Protein AF-0000000068387960 (afdb_homodimer)

Nearest PDB structures (foldseek):
  5lmx-assembly1_A  TM=4.997E-01  e=9.734E-01  Saccharomyces cerevisiae S288C
  7p3b-assembly1_A  TM=1.827E-01  e=5.514E-01  Homo sapiens
  7p3b-assembly1_A  TM=1.827E-01  e=5.532E-01  Homo sapiens

Sequence (760 aa):
MTLILDPAMRVIDKNHQIFILHPGDGKRFYNDFRATSMVFLDIPGAILPTSFDIDDEKTRQQLRMSRSVGGWYKGGRPATRVPSRKAEDYKVSAEGRDAPRYMREVKNLYEDAKPGDLVIIPGPGYTSEVLFAEILEPFVSDVFAEVARYNFEKIPARRVKFLKGSHAKYEFGRRAIKLMQNRQAIIRVSDDADRHEFYEHAYGDYVRGESSGSYMEVTKAVVDQKDLTDVLFLTNYFGAMYVALKAGELENFIALSEKSLHKGLNAYYNRELFGDISIEVHSPGFFGRALRDPAMAGFVAAMTVMATLAIDPVMATQLVVENSANSHQSVCDMTLQEDIRSTMQIVTNSHLWWDELCEMQKEASEQVGLKTKSKVIDKPMTLILDPAMRVIDKNHQIFILHPGDGKRFYNDFRATSMVFLDIPGAILPTSFDIDDEKTRQQLRMSRSVGGWYKGGRPATRVPSRKAEDYKVSAEGRDAPRYMREVKNLYEDAKPGDLVIIPGPGYTSEVLFAEILEPFVSDVFAEVARYNFEKIPARRVKFLKGSHAKYEFGRRAIKLMQNRQAIIRVSDDADRHEFYEHAYGDYVRGESSGSYMEVTKAVVDQKDLTDVLFLTNYFGAMYVALKAGELENFIALSEKSLHKGLNAYYNRELFGDISIEVHSPGFFGRALRDPAMAGFVAAMTVMATLAIDPVMATQLVVENSANSHQSVCDMTLQEDIRSTMQIVTNSHLWWDELCEMQKEASEQVGLKTKSKVIDKP

Foldseek 3Di:
DFKEKAQLAAEDEQPAWEKEAECDDLSVCVVVCVVVQKDADQQFLAFDALDDDLQDQLNVLSRQQSVLLSVCLVVVNDPVRHGDSDSVVRGDDDDDNDHDPLSVVVCVFQPVAAFQHKYWYAHRDQQDWIWIKTFHHHFHRPDFGADVSSPGGTTRITRIGIADDTDGNNQADPVLSCVNPDPDRMDIDDDPVNVQRVCCRRRAWYFHDQKIKHKKKFAAQDADPVLVVLQVLLLLLLLLCLQCLVVVNNLVLLVLVVVPSVRSSVVRRDVVFWADKDWDQPRIGMIMTMGRGRQRNSSSSRLLQCLLVVPQLVSLLRHAYDHPNDPDDDPSRVVSSNSRNSSSVSCNVVVVSSNVSSVSSNVSCVRRVMDRPMDMDDDD/DFKEKAQLAAEDEQPAWEKEAECDDLSVCVVVCVVVQKDADQQFLAFDALDDDLQDQLNVLSRQQSVLLSVCLVVVNDPVRHGDSDSVVRGDDDDDNDHDPLSVVVCVFQPVAAFQHKYWYAHRDQQDWIWIKTFHHHFHRPDFGADVSSPGGTTRITRIGIADDTDTNNQADPVLNCVNPDPDRMDIDDDPVNVQRVCCRRRAWYFHDQKIKHKKKFAAQDADPVLVVLQVLLLLLLLLCLQCLVVVNNLVLLVLVVVPSVRSSVVRRDVVFWADKDWDQPRIGMIMTMGRGRQRNSSSSRLLQCLLVVPQLVSLLRHAYDHPNDPDDDPSRVVSSNSRNSSSVSCNVVVVSSNVSSVSSNVSCVRRVMDRPMDMDDDD

Solvent-accessible surface area (backbone atoms only — not comparable to full-atom values): 39147 Å² total; per-residue (Å²): 118,45,39,32,36,24,53,31,41,30,76,44,60,75,82,59,49,41,32,39,38,42,27,52,79,86,26,67,40,44,63,53,28,65,74,65,38,31,49,60,65,98,37,36,66,30,78,56,62,55,72,78,51,71,76,35,65,70,52,44,12,24,51,49,31,8,51,45,42,45,48,31,53,74,65,67,54,53,83,89,60,68,65,69,90,51,39,77,76,45,67,68,91,81,70,67,90,64,64,55,70,76,52,50,43,49,42,45,65,52,62,68,48,43,54,67,21,38,38,37,33,44,40,57,68,57,79,23,50,32,45,38,28,26,33,64,55,67,52,48,54,86,38,60,42,66,43,76,88,54,76,47,38,48,16,52,31,40,53,36,47,72,50,77,71,75,44,41,43,58,80,48,48,70,68,58,42,51,61,64,64,46,86,60,55,54,43,76,64,76,53,64,72,58,50,50,55,53,44,33,72,59,52,28,26,31,26,43,66,65,21,12,24,34,38,38,34,29,62,25,66,61,28,46,54,65,38,50,34,47,45,52,44,48,50,50,36,40,47,12,48,50,47,22,47,76,68,72,36,43,68,58,38,49,59,37,28,72,74,32,60,62,54,22,26,65,74,34,56,55,69,83,38,52,40,49,31,36,38,42,31,62,38,38,36,37,39,33,36,42,28,56,33,43,54,51,31,57,47,30,45,45,52,52,46,39,27,43,67,55,58,56,35,70,60,40,46,64,39,42,60,52,50,76,54,41,94,61,90,46,71,63,45,54,51,44,33,51,52,48,21,54,50,21,54,59,41,52,80,40,50,69,61,50,51,53,50,14,52,53,41,29,51,26,32,62,59,24,34,56,43,62,72,36,44,77,44,81,41,122,118,45,39,33,38,24,55,32,41,33,75,42,60,73,84,60,49,41,32,40,38,43,28,54,79,84,27,67,40,43,64,54,28,67,74,66,38,33,49,63,66,99,36,36,66,31,77,56,61,57,74,77,51,71,77,37,65,70,51,45,12,23,51,48,32,8,50,45,43,45,49,31,53,75,66,66,52,51,83,90,61,68,63,69,88,52,38,78,77,44,68,69,93,81,69,68,88,64,63,55,70,75,52,49,43,50,40,45,65,50,63,67,46,42,55,67,22,38,37,37,33,45,40,59,68,58,78,24,50,32,45,38,29,26,31,64,54,66,53,46,54,85,38,61,42,66,41,76,86,54,75,49,37,47,16,52,32,40,53,37,46,72,50,76,72,77,44,40,44,60,79,49,47,69,70,58,43,52,62,63,64,46,85,58,56,52,43,77,66,78,55,65,72,58,49,50,55,53,44,32,73,58,53,28,26,30,29,42,66,64,21,11,24,32,38,39,35,29,61,25,67,61,28,46,54,65,38,50,32,48,45,54,45,49,49,50,37,41,47,13,46,49,47,20,47,78,70,73,36,42,69,59,36,52,57,37,28,74,75,32,60,64,55,21,27,64,74,34,57,55,69,84,40,51,40,50,30,37,36,41,30,64,40,36,36,36,39,33,33,41,26,57,33,43,55,51,30,57,46,30,46,47,52,52,48,38,28,44,67,56,58,56,36,71,60,41,46,64,39,42,61,51,49,77,54,42,96,62,91,47,71,63,45,53,50,44,33,50,53,48,19,54,51,20,57,58,41,52,79,39,51,70,60,50,52,52,50,14,50,54,41,28,52,27,32,62,59,25,34,56,44,62,74,37,44,77,44,81,42,123

pLDDT: mean 92.36, std 5.83, range [65.06, 98.62]

Organism: Agrobacterium fabrum (strain C58 / ATCC 33970) (NCBI:txid176299)

Radius of gyration: 30.86 Å; Cα contacts (8 Å, |Δi|>4): 1529; chains: 2; bounding box: 74×86×67 Å

Structure (mmCIF, N/CA/C/O backbone):
data_AF-0000000068387960-model_v1
#
loop_
_entity.id
_entity.type
_entity.pdbx_description
1 polymer 'Uncharacterized protein'
#
loop_
_atom_site.group_PDB
_atom_site.id
_atom_site.type_symbol
_atom_site.label_atom_id
_atom_site.label_alt_id
_atom_site.label_comp_id
_atom_site.label_asym_id
_atom_site.label_entity_id
_atom_site.label_seq_id
_atom_site.pdbx_PDB_ins_code
_atom_site.Cartn_x
_atom_site.Cartn_y
_atom_site.Cartn_z
_atom_site.occupancy
_atom_site.B_iso_or_equiv
_atom_site.auth_seq_id
_atom_site.auth_comp_id
_atom_site.auth_asym_id
_atom_site.auth_atom_id
_atom_site.pdbx_PDB_model_num
ATOM 1 N N . MET A 1 1 ? 27.625 -6.453 -34.062 1 70.69 1 MET A N 1
ATOM 2 C CA . MET A 1 1 ? 26.594 -5.891 -33.188 1 70.69 1 MET A CA 1
ATOM 3 C C . MET A 1 1 ? 26.766 -6.395 -31.766 1 70.69 1 MET A C 1
ATOM 5 O O . MET A 1 1 ? 26.953 -7.59 -31.547 1 70.69 1 MET A O 1
ATOM 9 N N . THR A 1 2 ? 27.109 -5.445 -30.891 1 87.12 2 THR A N 1
ATOM 10 C CA . THR A 1 2 ? 27.359 -5.828 -29.5 1 87.12 2 THR A CA 1
ATOM 11 C C . THR A 1 2 ? 26.141 -5.516 -28.625 1 87.12 2 THR A C 1
ATOM 13 O O . THR A 1 2 ? 25.594 -4.418 -28.703 1 87.12 2 THR A O 1
ATOM 16 N N . LEU A 1 3 ? 25.703 -6.539 -27.953 1 93.88 3 LEU A N 1
ATOM 17 C CA . LEU A 1 3 ? 24.594 -6.367 -27.016 1 93.88 3 LEU A CA 1
ATOM 18 C C . LEU A 1 3 ? 25.062 -5.734 -25.719 1 93.88 3 LEU A C 1
ATOM 20 O O . LEU A 1 3 ? 26.016 -6.219 -25.094 1 93.88 3 LEU A O 1
ATOM 24 N N . ILE A 1 4 ? 24.453 -4.559 -25.391 1 95.94 4 ILE A N 1
ATOM 25 C CA . ILE A 1 4 ? 24.797 -3.865 -24.156 1 95.94 4 ILE A CA 1
ATOM 26 C C . ILE A 1 4 ? 23.641 -3.949 -23.172 1 95.94 4 ILE A C 1
ATOM 28 O O . ILE A 1 4 ? 22.5 -3.646 -23.516 1 95.94 4 ILE A O 1
ATOM 32 N N . LEU A 1 5 ? 23.922 -4.469 -22 1 95.81 5 LEU A N 1
ATOM 33 C CA . LEU A 1 5 ? 22.969 -4.418 -20.906 1 95.81 5 LEU A CA 1
ATOM 34 C C . LEU A 1 5 ? 23.281 -3.252 -19.969 1 95.81 5 LEU A C 1
ATOM 36 O O . LEU A 1 5 ? 24.406 -3.143 -19.453 1 95.81 5 LEU A O 1
ATOM 40 N N . ASP A 1 6 ? 22.359 -2.354 -19.797 1 96.06 6 ASP A N 1
ATOM 41 C CA . ASP A 1 6 ? 22.422 -1.33 -18.75 1 96.06 6 ASP A CA 1
ATOM 42 C C . ASP A 1 6 ? 21.5 -1.692 -17.578 1 96.06 6 ASP A C 1
ATOM 44 O O . ASP A 1 6 ? 20.281 -1.506 -17.656 1 96.06 6 ASP A O 1
ATOM 48 N N . PRO A 1 7 ? 22.062 -2.211 -16.531 1 94.12 7 PRO A N 1
ATOM 49 C CA . PRO A 1 7 ? 21.203 -2.564 -15.391 1 94.12 7 PRO A CA 1
ATOM 50 C C . PRO A 1 7 ? 20.656 -1.34 -14.672 1 94.12 7 PRO A C 1
ATOM 52 O O . PRO A 1 7 ? 19.719 -1.461 -13.875 1 94.12 7 PRO A O 1
ATOM 55 N N . ALA A 1 8 ? 21.281 -0.172 -14.891 1 93.62 8 ALA A N 1
ATOM 56 C CA . ALA A 1 8 ? 20.891 1.052 -14.188 1 93.62 8 ALA A CA 1
ATOM 57 C C . ALA A 1 8 ? 20.781 0.814 -12.688 1 93.62 8 ALA A C 1
ATOM 59 O O . ALA A 1 8 ? 19.812 1.232 -12.055 1 93.62 8 ALA A O 1
ATOM 60 N N . MET A 1 9 ? 21.641 0.043 -12.156 1 93.5 9 MET A N 1
ATOM 61 C CA . MET A 1 9 ? 21.672 -0.341 -10.742 1 93.5 9 MET A CA 1
ATOM 62 C C . MET A 1 9 ? 22.688 0.511 -9.977 1 93.5 9 MET A C 1
ATOM 64 O O . MET A 1 9 ? 23.875 0.494 -10.281 1 93.5 9 MET A O 1
ATOM 68 N N . ARG A 1 10 ? 22.203 1.214 -8.977 1 93.88 10 ARG A N 1
ATOM 69 C CA . ARG A 1 10 ? 23.078 2.088 -8.203 1 93.88 10 ARG A CA 1
ATOM 70 C C . ARG A 1 10 ? 23.953 1.28 -7.254 1 93.88 10 ARG A C 1
ATOM 72 O O . ARG A 1 10 ? 23.453 0.438 -6.504 1 93.88 10 ARG A O 1
ATOM 79 N N . VAL A 1 11 ? 25.203 1.466 -7.32 1 93.88 11 VAL A N 1
ATOM 80 C CA . VAL A 1 11 ? 26.125 0.881 -6.355 1 93.88 11 VAL A CA 1
ATOM 81 C C . VAL A 1 11 ? 26.359 1.86 -5.207 1 93.88 11 VAL A C 1
ATOM 83 O O . VAL A 1 11 ? 26.953 2.926 -5.402 1 93.88 11 VAL A O 1
ATOM 86 N N . ILE A 1 12 ? 25.922 1.501 -4.031 1 94 12 ILE A N 1
ATOM 87 C CA . ILE A 1 12 ? 25.938 2.367 -2.859 1 94 12 ILE A CA 1
ATOM 88 C C . ILE A 1 12 ? 27.062 1.949 -1.923 1 94 12 ILE A C 1
ATOM 90 O O . ILE A 1 12 ? 27.234 0.762 -1.637 1 94 12 ILE A O 1
ATOM 94 N N . ASP A 1 13 ? 27.766 2.961 -1.467 1 91.94 13 ASP A N 1
ATOM 95 C CA . ASP A 1 13 ? 28.844 2.695 -0.519 1 91.94 13 ASP A CA 1
ATOM 96 C C . ASP A 1 13 ? 28.297 2.127 0.789 1 91.94 13 ASP A C 1
ATOM 98 O O . ASP A 1 13 ? 27.234 2.531 1.249 1 91.94 13 ASP A O 1
ATOM 102 N N . LYS A 1 14 ? 29.078 1.271 1.416 1 89.69 14 LYS A N 1
ATOM 103 C CA . LYS A 1 14 ? 28.672 0.637 2.666 1 89.69 14 LYS A CA 1
ATOM 104 C C . LYS A 1 14 ? 28.422 1.677 3.754 1 89.69 14 LYS A C 1
ATOM 106 O O . LYS A 1 14 ? 27.547 1.488 4.613 1 89.69 14 LYS A O 1
ATOM 111 N N . ASN A 1 15 ? 29.125 2.77 3.771 1 92.62 15 ASN A N 1
ATOM 112 C CA . ASN A 1 15 ? 29.016 3.795 4.805 1 92.62 15 ASN A CA 1
ATOM 113 C C . ASN A 1 15 ? 28.047 4.898 4.395 1 92.62 15 ASN A C 1
ATOM 115 O O . ASN A 1 15 ? 27.969 5.938 5.051 1 92.62 15 ASN A O 1
ATOM 119 N N . HIS A 1 16 ? 27.359 4.668 3.287 1 96.12 16 HIS A N 1
ATOM 120 C CA . HIS A 1 16 ? 26.344 5.613 2.814 1 96.12 16 HIS A CA 1
ATOM 121 C C . HIS A 1 16 ? 25.281 5.859 3.877 1 96.12 16 HIS A C 1
ATOM 123 O O . HIS A 1 16 ? 24.859 4.93 4.562 1 96.12 16 HIS A O 1
ATOM 129 N N . GLN A 1 17 ? 24.875 7.098 4.09 1 97.19 17 GLN A N 1
ATOM 130 C CA . GLN A 1 17 ? 23.875 7.445 5.102 1 97.19 17 GLN A CA 1
ATOM 131 C C . GLN A 1 17 ? 22.609 8.016 4.461 1 97.19 17 GLN A C 1
ATOM 133 O O . GLN A 1 17 ? 22.656 8.523 3.338 1 97.19 17 GLN A O 1
ATOM 138 N N . ILE A 1 18 ? 21.516 7.812 5.125 1 98.12 18 ILE A N 1
ATOM 139 C CA . ILE A 1 18 ? 20.234 8.383 4.75 1 98.12 18 ILE A CA 1
ATOM 140 C C . ILE A 1 18 ? 19.734 9.305 5.863 1 98.12 18 ILE A C 1
ATOM 142 O O . ILE A 1 18 ? 19.734 8.93 7.035 1 98.12 18 ILE A O 1
ATOM 146 N N . PHE A 1 19 ? 19.359 10.508 5.52 1 98.19 19 PHE A N 1
ATOM 147 C CA . PHE A 1 19 ? 18.781 11.453 6.457 1 98.19 19 PHE A CA 1
ATOM 148 C C . PHE A 1 19 ? 17.359 11.844 6.023 1 98.19 19 PHE A C 1
ATOM 150 O O . PHE A 1 19 ? 17.141 12.164 4.855 1 98.19 19 PHE A O 1
ATOM 157 N N . ILE A 1 20 ? 16.469 11.789 6.898 1 97.88 20 ILE A N 1
ATOM 158 C CA . ILE A 1 20 ? 15.18 12.414 6.684 1 97.88 20 ILE A CA 1
ATOM 159 C C . ILE A 1 20 ? 15.203 13.844 7.211 1 97.88 20 ILE A C 1
ATOM 161 O O . ILE A 1 20 ? 15.367 14.07 8.414 1 97.88 20 ILE A O 1
ATOM 165 N N . LEU A 1 21 ? 15.078 14.75 6.34 1 97.94 21 LEU A N 1
ATOM 166 C CA . LEU A 1 21 ? 15.125 16.172 6.688 1 97.94 21 LEU A CA 1
ATOM 167 C C . LEU A 1 21 ? 13.75 16.812 6.551 1 97.94 21 LEU A C 1
ATOM 169 O O . LEU A 1 21 ? 13.234 16.938 5.438 1 97.94 21 LEU A O 1
ATOM 173 N N . HIS A 1 22 ? 13.188 17.203 7.633 1 96.62 22 HIS A N 1
ATOM 174 C CA . HIS A 1 22 ? 11.906 17.906 7.605 1 96.62 22 HIS A CA 1
ATOM 175 C C . HIS A 1 22 ? 12.094 19.375 7.262 1 96.62 22 HIS A C 1
ATOM 177 O O . HIS A 1 22 ? 12.875 20.078 7.91 1 96.62 22 HIS A O 1
ATOM 183 N N . PRO A 1 23 ? 11.352 19.812 6.262 1 95.81 23 PRO A N 1
ATOM 184 C CA . PRO A 1 23 ? 11.578 21.188 5.789 1 95.81 23 PRO A CA 1
ATOM 185 C C . PRO A 1 23 ? 10.875 22.234 6.652 1 95.81 23 PRO A C 1
ATOM 187 O O . PRO A 1 23 ? 10.094 23.031 6.141 1 95.81 23 PRO A O 1
ATOM 190 N N . GLY A 1 24 ? 11.156 22.266 7.91 1 93.12 24 GLY A N 1
ATOM 191 C CA . GLY A 1 24 ? 10.617 23.266 8.828 1 93.12 24 GLY A CA 1
ATOM 192 C C . GLY A 1 24 ? 9.242 22.891 9.367 1 93.12 24 GLY A C 1
ATOM 193 O O . GLY A 1 24 ? 8.648 21.906 8.93 1 93.12 24 GLY A O 1
ATOM 194 N N . ASP A 1 25 ? 8.82 23.75 10.258 1 87.75 25 ASP A N 1
ATOM 195 C CA . ASP A 1 25 ? 7.473 23.578 10.797 1 87.75 25 ASP A CA 1
ATOM 196 C C . ASP A 1 25 ? 6.422 23.703 9.695 1 87.75 25 ASP A C 1
ATOM 198 O O . ASP A 1 25 ? 6.469 24.625 8.883 1 87.75 25 ASP A O 1
ATOM 202 N N . GLY A 1 26 ? 5.543 22.656 9.695 1 86.81 26 GLY A N 1
ATOM 203 C CA . GLY A 1 26 ? 4.523 22.656 8.656 1 86.81 26 GLY A CA 1
ATOM 204 C C . GLY A 1 26 ? 5.086 22.453 7.262 1 86.81 26 GLY A C 1
ATOM 205 O O . GLY A 1 26 ? 4.422 22.75 6.266 1 86.81 26 GLY A O 1
ATOM 206 N N . LYS A 1 27 ? 6.285 22.188 7.184 1 93.81 27 LYS A N 1
ATOM 207 C CA . LYS A 1 27 ? 6.984 21.922 5.934 1 93.81 27 LYS A CA 1
ATOM 208 C C . LYS A 1 27 ? 7.113 23.188 5.09 1 93.81 27 LYS A C 1
ATOM 210 O O . LYS A 1 27 ? 7.031 23.125 3.859 1 93.81 27 LYS A O 1
ATOM 215 N N . ARG A 1 28 ? 7.348 24.25 5.691 1 93.31 28 ARG A N 1
ATOM 216 C CA . ARG A 1 28 ? 7.297 25.562 5.055 1 93.31 28 ARG A CA 1
ATOM 217 C C . ARG A 1 28 ? 8.461 25.75 4.09 1 93.31 28 ARG A C 1
ATOM 219 O O . ARG A 1 28 ? 8.375 26.547 3.146 1 93.31 28 ARG A O 1
ATOM 226 N N . PHE A 1 29 ? 9.555 25.109 4.258 1 96.75 29 PHE A N 1
ATOM 227 C CA . PHE A 1 29 ? 10.734 25.312 3.424 1 96.75 29 PHE A CA 1
ATOM 228 C C . PHE A 1 29 ? 10.766 24.312 2.271 1 96.75 29 PHE A C 1
ATOM 230 O O . PHE A 1 29 ? 11.719 24.297 1.486 1 96.75 29 PHE A O 1
ATOM 237 N N . TYR A 1 30 ? 9.758 23.484 2.113 1 96.31 30 TYR A N 1
ATOM 238 C CA . TYR A 1 30 ? 9.711 22.438 1.1 1 96.31 30 TYR A CA 1
ATOM 239 C C . TYR A 1 30 ? 9.961 23.016 -0.29 1 96.31 30 TYR A C 1
ATOM 241 O O . TYR A 1 30 ? 10.828 22.531 -1.021 1 96.31 30 TYR A O 1
ATOM 249 N N . ASN A 1 31 ? 9.273 24.047 -0.603 1 95.44 31 ASN A N 1
ATOM 250 C CA . ASN A 1 31 ? 9.414 24.656 -1.921 1 95.44 31 ASN A CA 1
ATOM 251 C C . ASN A 1 31 ? 10.734 25.406 -2.053 1 95.44 31 ASN A C 1
ATOM 253 O O . ASN A 1 31 ? 11.312 25.469 -3.141 1 95.44 31 ASN A O 1
ATOM 257 N N . ASP A 1 32 ? 11.211 25.969 -1.024 1 96.19 32 ASP A N 1
ATOM 258 C CA . ASP A 1 32 ? 12.516 26.625 -1.042 1 96.19 32 ASP A CA 1
ATOM 259 C C . ASP A 1 32 ? 13.633 25.641 -1.374 1 96.19 32 ASP A C 1
ATOM 261 O O . ASP A 1 32 ? 14.523 25.953 -2.172 1 96.19 32 ASP A O 1
ATOM 265 N N . PHE A 1 33 ? 13.547 24.469 -0.722 1 97.69 33 PHE A N 1
ATOM 266 C CA . PHE A 1 33 ? 14.539 23.438 -1.004 1 97.69 33 PHE A CA 1
ATOM 267 C C . PHE A 1 33 ? 14.578 23.125 -2.492 1 97.69 33 PHE A C 1
ATOM 269 O O . PHE A 1 33 ? 15.648 23.125 -3.107 1 97.69 33 PHE A O 1
ATOM 276 N N . ARG A 1 34 ? 13.461 22.906 -3.004 1 93.81 34 ARG A N 1
ATOM 277 C CA . ARG A 1 34 ? 13.328 22.531 -4.406 1 93.81 34 ARG A CA 1
ATOM 278 C C . ARG A 1 34 ? 13.836 23.625 -5.328 1 93.81 34 ARG A C 1
ATOM 280 O O . ARG A 1 34 ? 14.57 23.375 -6.277 1 93.81 34 ARG A O 1
ATOM 287 N N . ALA A 1 35 ? 13.469 24.812 -5.027 1 95.12 35 ALA A N 1
ATOM 288 C CA . ALA A 1 35 ? 13.766 25.953 -5.891 1 95.12 35 ALA A CA 1
ATOM 289 C C . ALA A 1 35 ? 15.25 26.281 -5.875 1 95.12 35 ALA A C 1
ATOM 291 O O . ALA A 1 35 ? 15.812 26.719 -6.887 1 95.12 35 ALA A O 1
ATOM 292 N N . THR A 1 36 ? 15.898 26.062 -4.801 1 95.69 36 THR A N 1
ATOM 293 C CA . THR A 1 36 ? 17.266 26.531 -4.648 1 95.69 36 THR A CA 1
ATOM 294 C C . THR A 1 36 ? 18.25 25.375 -4.809 1 95.69 36 THR A C 1
ATOM 296 O O . THR A 1 36 ? 19.469 25.594 -4.91 1 95.69 36 THR A O 1
ATOM 299 N N . SER A 1 37 ? 17.766 24.156 -4.789 1 97.12 37 SER A N 1
ATOM 300 C CA . SER A 1 37 ? 18.594 22.953 -4.766 1 97.12 37 SER A CA 1
ATOM 301 C C . SER A 1 37 ? 19.562 22.984 -3.586 1 97.12 37 SER A C 1
ATOM 303 O O . SER A 1 37 ? 20.75 22.719 -3.746 1 97.12 37 SER A O 1
ATOM 305 N N . MET A 1 38 ? 18.969 23.438 -2.477 1 98.06 38 MET A N 1
ATOM 306 C CA . MET A 1 38 ? 19.688 23.469 -1.206 1 98.06 38 MET A CA 1
ATOM 307 C C . MET A 1 38 ? 18.812 22.969 -0.069 1 98.06 38 MET A C 1
ATOM 309 O O . MET A 1 38 ? 17.594 23.094 -0.125 1 98.06 38 MET A O 1
ATOM 313 N N . VAL A 1 39 ? 19.484 22.344 0.874 1 98.31 39 VAL A N 1
ATOM 314 C CA . VAL A 1 39 ? 18.781 21.969 2.096 1 98.31 39 VAL A CA 1
ATOM 315 C C . VAL A 1 39 ? 19.438 22.625 3.299 1 98.31 39 VAL A C 1
ATOM 317 O O . VAL A 1 39 ? 20.656 22.875 3.291 1 98.31 39 VAL A O 1
ATOM 320 N N . PHE A 1 40 ? 18.656 22.938 4.258 1 98 40 PHE A N 1
ATOM 321 C CA . PHE A 1 40 ? 19.172 23.625 5.434 1 98 40 PHE A CA 1
ATOM 322 C C . PHE A 1 40 ? 18.266 23.375 6.641 1 98 40 PHE A C 1
ATOM 324 O O . PHE A 1 40 ? 17.141 22.906 6.5 1 98 40 PHE A O 1
ATOM 331 N N . LEU A 1 41 ? 18.828 23.547 7.816 1 97.19 41 LEU A N 1
ATOM 332 C CA . LEU A 1 41 ? 18.062 23.594 9.062 1 97.19 41 LEU A CA 1
ATOM 333 C C . LEU A 1 41 ? 17.609 25.016 9.375 1 97.19 41 LEU A C 1
ATOM 335 O O . LEU A 1 41 ? 18.203 25.984 8.883 1 97.19 41 LEU A O 1
ATOM 339 N N . ASP A 1 42 ? 16.562 25.094 10.133 1 95.75 42 ASP A N 1
ATOM 340 C CA . ASP A 1 42 ? 15.977 26.391 10.469 1 95.75 42 ASP A CA 1
ATOM 341 C C . ASP A 1 42 ? 16.828 27.125 11.5 1 95.75 42 ASP A C 1
ATOM 343 O O . ASP A 1 42 ? 16.375 27.344 12.633 1 95.75 42 ASP A O 1
ATOM 347 N N . ILE A 1 43 ? 17.984 27.625 11.031 1 95.69 43 ILE A N 1
ATOM 348 C CA . ILE A 1 43 ? 18.922 28.344 11.906 1 95.69 43 ILE A CA 1
ATOM 349 C C . ILE A 1 43 ? 19.344 29.656 11.25 1 95.69 43 ILE A C 1
ATOM 351 O O . ILE A 1 43 ? 20.516 29.859 10.961 1 95.69 43 ILE A O 1
ATOM 355 N N . PRO A 1 44 ? 18.438 30.578 11.125 1 96 44 PRO A N 1
ATOM 356 C CA . PRO A 1 44 ? 18.75 31.844 10.453 1 96 44 PRO A CA 1
ATOM 357 C C . PRO A 1 44 ? 19.797 32.656 11.188 1 96 44 PRO A C 1
ATOM 359 O O . PRO A 1 44 ? 19.781 32.75 12.422 1 96 44 PRO A O 1
ATOM 362 N N . GLY A 1 45 ? 20.672 33.25 10.43 1 94.38 45 GLY A N 1
ATOM 363 C CA . GLY A 1 45 ? 21.672 34.156 10.969 1 94.38 45 GLY A CA 1
ATOM 364 C C . GLY A 1 45 ? 22.906 33.438 11.508 1 94.38 45 GLY A C 1
ATOM 365 O O . GLY A 1 45 ? 23.906 34.094 11.828 1 94.38 45 GLY A O 1
ATOM 366 N N . ALA A 1 46 ? 22.828 32.125 11.641 1 95.06 46 ALA A N 1
ATOM 367 C CA . ALA A 1 46 ? 23.969 31.375 12.164 1 95.06 46 ALA A CA 1
ATOM 368 C C . ALA A 1 46 ? 25.109 31.344 11.156 1 95.06 46 ALA A C 1
ATOM 370 O O . ALA A 1 46 ? 24.891 31.188 9.953 1 95.06 46 ALA A O 1
ATOM 371 N N . ILE A 1 47 ? 26.297 31.516 11.664 1 93.69 47 ILE A N 1
ATOM 372 C CA . ILE A 1 47 ? 27.516 31.359 10.867 1 93.69 47 ILE A CA 1
ATOM 373 C C . ILE A 1 47 ? 28.344 30.188 11.414 1 93.69 47 ILE A C 1
ATOM 375 O O . ILE A 1 47 ? 28.828 30.234 12.539 1 93.69 47 ILE A O 1
ATOM 379 N N . LEU A 1 48 ? 28.438 29.188 10.562 1 94.5 48 LEU A N 1
ATOM 380 C CA . LEU A 1 48 ? 29.188 28 10.953 1 94.5 48 LEU A CA 1
ATOM 381 C C . LEU A 1 48 ? 30.469 27.859 10.133 1 94.5 48 LEU A C 1
ATOM 383 O O . LEU A 1 48 ? 30.438 28.016 8.914 1 94.5 48 LEU A O 1
ATOM 387 N N . PRO A 1 49 ? 31.547 27.641 10.867 1 93.31 49 PRO A N 1
ATOM 388 C CA . PRO A 1 49 ? 32.75 27.328 10.094 1 93.31 49 PRO A CA 1
ATOM 389 C C . PRO A 1 49 ? 32.656 25.984 9.391 1 93.31 49 PRO A C 1
ATOM 391 O O . PRO A 1 49 ? 31.797 25.172 9.703 1 93.31 49 PRO A O 1
ATOM 394 N N . THR A 1 50 ? 33.531 25.812 8.391 1 92.56 50 THR A N 1
ATOM 395 C CA . THR A 1 50 ? 33.531 24.578 7.613 1 92.56 50 THR A CA 1
ATOM 396 C C . THR A 1 50 ? 33.75 23.375 8.523 1 92.56 50 THR A C 1
ATOM 398 O O . THR A 1 50 ? 33.188 22.312 8.281 1 92.56 50 THR A O 1
ATOM 401 N N . SER A 1 51 ? 34.594 23.578 9.438 1 91.31 51 SER A N 1
ATOM 402 C CA . SER A 1 51 ? 34.781 22.578 10.477 1 91.31 51 SER A CA 1
ATOM 403 C C . SER A 1 51 ? 34.406 23.125 11.852 1 91.31 51 SER A C 1
ATOM 405 O O . SER A 1 51 ? 34.844 24.219 12.211 1 91.31 51 SER A O 1
ATOM 407 N N . PHE A 1 52 ? 33.5 22.438 12.461 1 90.38 52 PHE A N 1
ATOM 408 C CA . PHE A 1 52 ? 33.094 22.922 13.789 1 90.38 52 PHE A CA 1
ATOM 409 C C . PHE A 1 52 ? 32.812 21.75 14.719 1 90.38 52 PHE A C 1
ATOM 411 O O . PHE A 1 52 ? 32.688 20.609 14.273 1 90.38 52 PHE A O 1
ATOM 418 N N . ASP A 1 53 ? 32.875 22.094 16.016 1 90.31 53 ASP A N 1
ATOM 419 C CA . ASP A 1 53 ? 32.5 21.172 17.078 1 90.31 53 ASP A CA 1
ATOM 420 C C . ASP A 1 53 ? 31.25 21.641 17.797 1 90.31 53 ASP A C 1
ATOM 422 O O . ASP A 1 53 ? 31.188 22.766 18.297 1 90.31 53 ASP A O 1
ATOM 426 N N . ILE A 1 54 ? 30.312 20.766 17.859 1 90.75 54 ILE A N 1
ATOM 427 C CA . ILE A 1 54 ? 29 21.125 18.422 1 90.75 54 ILE A CA 1
ATOM 428 C C . ILE A 1 54 ? 29.141 21.391 19.922 1 90.75 54 ILE A C 1
ATOM 430 O O . ILE A 1 54 ? 28.297 22.078 20.5 1 90.75 54 ILE A O 1
ATOM 434 N N . ASP A 1 55 ? 30.188 20.875 20.484 1 88.5 55 ASP A N 1
ATOM 435 C CA . ASP A 1 55 ? 30.375 21.047 21.922 1 88.5 55 ASP A CA 1
ATOM 436 C C . ASP A 1 55 ? 31.188 22.297 22.234 1 88.5 55 ASP A C 1
ATOM 438 O O . ASP A 1 55 ? 31.344 22.672 23.406 1 88.5 55 ASP A O 1
ATOM 442 N N . ASP A 1 56 ? 31.625 23 21.203 1 89.69 56 ASP A N 1
ATOM 443 C CA . ASP A 1 56 ? 32.344 24.25 21.391 1 89.69 56 ASP A CA 1
ATOM 444 C C . ASP A 1 56 ? 31.406 25.391 21.734 1 89.69 56 ASP A C 1
ATOM 446 O O . ASP A 1 56 ? 30.359 25.547 21.094 1 89.69 56 ASP A O 1
ATOM 450 N N . GLU A 1 57 ? 31.859 26.125 22.672 1 89.56 57 GLU A N 1
ATOM 451 C CA . GLU A 1 57 ? 31.016 27.203 23.172 1 89.56 57 GLU A CA 1
ATOM 452 C C . GLU A 1 57 ? 30.734 28.219 22.062 1 89.56 57 GLU A C 1
ATOM 454 O O . GLU A 1 57 ? 29.625 28.766 21.984 1 89.56 57 GLU A O 1
ATOM 459 N N . LYS A 1 58 ? 31.656 28.531 21.234 1 90.44 58 LYS A N 1
ATOM 460 C CA . LYS A 1 58 ? 31.453 29.484 20.156 1 90.44 58 LYS A CA 1
ATOM 461 C C . LYS A 1 58 ? 30.344 29.016 19.219 1 90.44 58 LYS A C 1
ATOM 463 O O . LYS A 1 58 ? 29.5 29.812 18.781 1 90.44 58 LYS A O 1
ATOM 468 N N . THR A 1 59 ? 30.391 27.766 18.906 1 93.06 59 THR A N 1
ATOM 469 C CA . THR A 1 59 ? 29.344 27.188 18.062 1 93.06 59 THR A CA 1
ATOM 470 C C . THR A 1 59 ? 27.984 27.25 18.734 1 93.06 59 THR A C 1
ATOM 472 O O . THR A 1 59 ? 27 27.641 18.125 1 93.06 59 THR A O 1
ATOM 475 N N . ARG A 1 60 ? 27.953 26.984 19.969 1 93.56 60 ARG A N 1
ATOM 476 C CA . ARG A 1 60 ? 26.703 26.969 20.719 1 93.56 60 ARG A CA 1
ATOM 477 C C . ARG A 1 60 ? 26.125 28.375 20.859 1 93.56 60 ARG A C 1
ATOM 479 O O . ARG A 1 60 ? 24.906 28.562 20.812 1 93.56 60 ARG A O 1
ATOM 486 N N . GLN A 1 61 ? 27.031 29.312 21 1 93.69 61 GLN A N 1
ATOM 487 C CA . GLN A 1 61 ? 26.578 30.703 21.047 1 93.69 61 GLN A CA 1
ATOM 488 C C . GLN A 1 61 ? 25.922 31.109 19.734 1 93.69 61 GLN A C 1
ATOM 490 O O . GLN A 1 61 ? 24.891 31.781 19.734 1 93.69 61 GLN A O 1
ATOM 495 N N . GLN A 1 62 ? 26.516 30.703 18.641 1 94.19 62 GLN A N 1
ATOM 496 C CA . GLN A 1 62 ? 25.953 30.984 17.328 1 94.19 62 GLN A CA 1
ATOM 497 C C . GLN A 1 62 ? 24.547 30.406 17.203 1 94.19 62 GLN A C 1
ATOM 499 O O . GLN A 1 62 ? 23.656 31.047 16.656 1 94.19 62 GLN A O 1
ATOM 504 N N . LEU A 1 63 ? 24.328 29.266 17.688 1 95.19 63 LEU A N 1
ATOM 505 C CA . LEU A 1 63 ? 23.062 28.562 17.547 1 95.19 63 LEU A CA 1
ATOM 506 C C . LEU A 1 63 ? 22 29.172 18.469 1 95.19 63 LEU A C 1
ATOM 508 O O . LEU A 1 63 ? 20.828 29.219 18.109 1 95.19 63 LEU A O 1
ATOM 512 N N . ARG A 1 64 ? 22.422 29.594 19.688 1 94.69 64 ARG A N 1
ATOM 513 C CA . ARG A 1 64 ? 21.5 30.297 20.562 1 94.69 64 ARG A CA 1
ATOM 514 C C . ARG A 1 64 ? 21.062 31.625 19.938 1 94.69 64 ARG A C 1
ATOM 516 O O . ARG A 1 64 ? 19.891 32 20.047 1 94.69 64 ARG A O 1
ATOM 523 N N . MET A 1 65 ? 22.047 32.281 19.391 1 95.38 65 MET A N 1
ATOM 524 C CA . MET A 1 65 ? 21.719 33.5 18.688 1 95.38 65 MET A CA 1
ATOM 525 C C . MET A 1 65 ? 20.703 33.25 17.578 1 95.38 65 MET A C 1
ATOM 527 O O . MET A 1 65 ? 19.703 33.969 17.469 1 95.38 65 MET A O 1
ATOM 531 N N . SER A 1 66 ? 20.938 32.25 16.75 1 95.56 66 SER A N 1
ATOM 532 C CA . SER A 1 66 ? 20.031 31.891 15.656 1 95.56 66 SER A CA 1
ATOM 533 C C . SER A 1 66 ? 18.625 31.625 16.156 1 95.56 66 SER A C 1
ATOM 535 O O . SER A 1 66 ? 17.641 32.031 15.523 1 95.56 66 SER A O 1
ATOM 537 N N . ARG A 1 67 ? 18.531 30.906 17.234 1 94.19 67 ARG A N 1
ATOM 538 C CA . ARG A 1 67 ? 17.219 30.609 17.812 1 94.19 67 ARG A CA 1
ATOM 539 C C . ARG A 1 67 ? 16.484 31.906 18.172 1 94.19 67 ARG A C 1
ATOM 541 O O . ARG A 1 67 ? 15.273 32 17.953 1 94.19 67 ARG A O 1
ATOM 548 N N . SER A 1 68 ? 17.234 32.812 18.734 1 94.56 68 SER A N 1
ATOM 549 C CA . SER A 1 68 ? 16.656 34.094 19.078 1 94.56 68 SER A CA 1
ATOM 550 C C . SER A 1 68 ? 16.188 34.844 17.828 1 94.56 68 SER A C 1
ATOM 552 O O . SER A 1 68 ? 15.109 35.438 17.812 1 94.56 68 SER A O 1
ATOM 554 N N . VAL A 1 69 ? 17.016 34.844 16.844 1 95.12 69 VAL A N 1
ATOM 555 C CA . VAL A 1 69 ? 16.688 35.5 15.594 1 95.12 69 VAL A CA 1
ATOM 556 C C . VAL A 1 69 ? 15.445 34.875 14.969 1 95.12 69 VAL A C 1
ATOM 558 O O . VAL A 1 69 ? 14.508 35.562 14.586 1 95.12 69 VAL A O 1
ATOM 561 N N . GLY A 1 70 ? 15.422 33.562 14.867 1 94.19 70 GLY A N 1
ATOM 562 C CA . GLY A 1 70 ? 14.258 32.875 14.344 1 94.19 70 GLY A CA 1
ATOM 563 C C . GLY A 1 70 ? 12.984 33.188 15.109 1 94.19 70 GLY A C 1
ATOM 564 O O . GLY A 1 70 ? 11.93 33.406 14.508 1 94.19 70 GLY A O 1
ATOM 565 N N . GLY A 1 71 ? 13.109 33.156 16.438 1 93.44 71 GLY A N 1
ATOM 566 C CA . GLY A 1 71 ? 11.969 33.5 17.281 1 93.44 71 GLY A CA 1
ATOM 567 C C . GLY A 1 71 ? 11.43 34.875 17.047 1 93.44 71 GLY A C 1
ATOM 568 O O . GLY A 1 71 ? 10.219 35.094 17.062 1 93.44 71 GLY A O 1
ATOM 569 N N . TRP A 1 72 ? 12.375 35.781 16.844 1 95 72 TRP A N 1
ATOM 570 C CA . TRP A 1 72 ? 12 37.156 16.578 1 95 72 TRP A CA 1
ATOM 571 C C . TRP A 1 72 ? 11.188 37.281 15.281 1 95 72 TRP A C 1
ATOM 573 O O . TRP A 1 72 ? 10.148 37.938 15.25 1 95 72 TRP A O 1
ATOM 583 N N . TYR A 1 73 ? 11.594 36.625 14.219 1 93.12 73 TYR A N 1
ATOM 584 C CA . TYR A 1 73 ? 10.867 36.625 12.953 1 93.12 73 TYR A CA 1
ATOM 585 C C . TYR A 1 73 ? 9.5 35.969 13.102 1 93.12 73 TYR A C 1
ATOM 587 O O . TYR A 1 73 ? 8.5 36.5 12.609 1 93.12 73 TYR A O 1
ATOM 595 N N . LYS A 1 74 ? 9.43 34.844 13.859 1 88.94 74 LYS A N 1
ATOM 596 C CA . LYS A 1 74 ? 8.188 34.094 14.047 1 88.94 74 LYS A CA 1
ATOM 597 C C . LYS A 1 74 ? 7.191 34.906 14.891 1 88.94 74 LYS A C 1
ATOM 599 O O . LYS A 1 74 ? 5.977 34.75 14.727 1 88.94 74 LYS A O 1
ATOM 604 N N . GLY A 1 75 ? 7.797 35.719 15.727 1 90.44 75 GLY A N 1
ATOM 605 C CA . GLY A 1 75 ? 6.969 36.469 16.641 1 90.44 75 GLY A CA 1
ATOM 606 C C . GLY A 1 75 ? 6.477 37.781 16.047 1 90.44 75 GLY A C 1
ATOM 607 O O . GLY A 1 75 ? 5.914 38.625 16.766 1 90.44 75 GLY A O 1
ATOM 608 N N . GLY A 1 76 ? 6.703 37.969 14.812 1 90.44 76 GLY A N 1
ATOM 609 C CA . GLY A 1 76 ? 6.203 39.156 14.141 1 90.44 76 GLY A CA 1
ATOM 610 C C . GLY A 1 76 ? 7.199 40.312 14.125 1 90.44 76 GLY A C 1
ATOM 611 O O . GLY A 1 76 ? 6.828 41.438 13.906 1 90.44 76 GLY A O 1
ATOM 612 N N . ARG A 1 77 ? 8.336 40.188 14.516 1 92.56 77 ARG A N 1
ATOM 613 C CA . ARG A 1 77 ? 9.438 41.125 14.453 1 92.56 77 ARG A CA 1
ATOM 614 C C . ARG A 1 77 ? 9.156 42.344 15.312 1 92.56 77 ARG A C 1
ATOM 616 O O . ARG A 1 77 ? 9.25 43.5 14.844 1 92.56 77 ARG A O 1
ATOM 623 N N . PRO A 1 78 ? 8.891 42.062 16.547 1 93.19 78 PRO A N 1
ATOM 624 C CA . PRO A 1 78 ? 8.648 43.25 17.406 1 93.19 78 PRO A CA 1
ATOM 625 C C . PRO A 1 78 ? 9.859 44.156 17.484 1 93.19 78 PRO A C 1
ATOM 627 O O . PRO A 1 78 ? 10.977 43.719 17.719 1 93.19 78 PRO A O 1
ATOM 630 N N . ALA A 1 79 ? 9.695 45.5 17.422 1 92.19 79 ALA A N 1
ATOM 631 C CA . ALA A 1 79 ? 10.766 46.5 17.438 1 92.19 79 ALA A CA 1
ATOM 632 C C . ALA A 1 79 ? 11.438 46.562 18.797 1 92.19 79 ALA A C 1
ATOM 634 O O . ALA A 1 79 ? 12.602 46.938 18.906 1 92.19 79 ALA A O 1
ATOM 635 N N . THR A 1 80 ? 10.75 46.188 19.844 1 91.31 80 THR A N 1
ATOM 636 C CA . THR A 1 80 ? 11.219 46.312 21.219 1 91.31 80 THR A CA 1
ATOM 637 C C . THR A 1 80 ? 12.117 45.156 21.594 1 91.31 80 THR A C 1
ATOM 639 O O . THR A 1 80 ? 12.82 45.188 22.609 1 91.31 80 THR A O 1
ATOM 642 N N . ARG A 1 81 ? 12.109 44.156 20.828 1 91.44 81 ARG A N 1
ATOM 643 C CA . ARG A 1 81 ? 12.859 42.969 21.203 1 91.44 81 ARG A CA 1
ATOM 644 C C . ARG A 1 81 ? 13.727 42.469 20.047 1 91.44 81 ARG A C 1
ATOM 646 O O . ARG A 1 81 ? 13.68 41.281 19.688 1 91.44 81 ARG A O 1
ATOM 653 N N . VAL A 1 82 ? 14.555 43.375 19.469 1 93.94 82 VAL A N 1
ATOM 654 C CA . VAL A 1 82 ? 15.453 43.031 18.375 1 93.94 82 VAL A CA 1
ATOM 655 C C . VAL A 1 82 ? 16.625 42.219 18.922 1 93.94 82 VAL A C 1
ATOM 657 O O . VAL A 1 82 ? 17.312 42.656 19.844 1 93.94 82 VAL A O 1
ATOM 660 N N . PRO A 1 83 ? 16.766 41.031 18.438 1 95.19 83 PRO A N 1
ATOM 661 C CA . PRO A 1 83 ? 17.875 40.219 18.953 1 95.19 83 PRO A CA 1
ATOM 662 C C . PRO A 1 83 ? 19.25 40.781 18.578 1 95.19 83 PRO A C 1
ATOM 664 O O . PRO A 1 83 ? 19.422 41.312 17.484 1 95.19 83 PRO A O 1
ATOM 667 N N . SER A 1 84 ? 20.188 40.531 19.5 1 95.12 84 SER A N 1
ATOM 668 C CA . SER A 1 84 ? 21.578 40.844 19.188 1 95.12 84 SER A CA 1
ATOM 669 C C . SER A 1 84 ? 22.125 39.969 18.078 1 95.12 84 SER A C 1
ATOM 671 O O . SER A 1 84 ? 21.797 38.781 18.016 1 95.12 84 SER A O 1
ATOM 673 N N . ARG A 1 85 ? 22.953 40.594 17.25 1 93.38 85 ARG A N 1
ATOM 674 C CA . ARG A 1 85 ? 23.578 39.781 16.188 1 93.38 85 ARG A CA 1
ATOM 675 C C . ARG A 1 85 ? 25.016 39.438 16.531 1 93.38 85 ARG A C 1
ATOM 677 O O . ARG A 1 85 ? 25.75 38.906 15.695 1 93.38 85 ARG A O 1
ATOM 684 N N . LYS A 1 86 ? 25.359 39.656 17.766 1 95.5 86 LYS A N 1
ATOM 685 C CA . LYS A 1 86 ? 26.656 39.25 18.281 1 95.5 86 LYS A CA 1
ATOM 686 C C . LYS A 1 86 ? 26.531 37.938 19.062 1 95.5 86 LYS A C 1
ATOM 688 O O . LYS A 1 86 ? 25.938 37.906 20.156 1 95.5 86 LYS A O 1
ATOM 693 N N . ALA A 1 87 ? 27.156 36.906 18.594 1 94.12 87 ALA A N 1
ATOM 694 C CA . ALA A 1 87 ? 27.047 35.562 19.188 1 94.12 87 ALA A CA 1
ATOM 695 C C . ALA A 1 87 ? 27.484 35.594 20.656 1 94.12 87 ALA A C 1
ATOM 697 O O . ALA A 1 87 ? 26.938 34.844 21.484 1 94.12 87 ALA A O 1
ATOM 698 N N . GLU A 1 88 ? 28.406 36.469 21 1 93.19 88 GLU A N 1
ATOM 699 C CA . GLU A 1 88 ? 28.984 36.531 22.344 1 93.19 88 GLU A CA 1
ATOM 700 C C . GLU A 1 88 ? 27.938 36.906 23.375 1 93.19 88 GLU A C 1
ATOM 702 O O . GLU A 1 88 ? 28.094 36.625 24.562 1 93.19 88 GLU A O 1
ATOM 707 N N . ASP A 1 89 ? 26.891 37.531 22.906 1 94.81 89 ASP A N 1
ATOM 708 C CA . ASP A 1 89 ? 25.828 38 23.797 1 94.81 89 ASP A CA 1
ATOM 709 C C . ASP A 1 89 ? 24.984 36.812 24.297 1 94.81 89 ASP A C 1
ATOM 711 O O . ASP A 1 89 ? 24.188 36.969 25.219 1 94.81 89 ASP A O 1
ATOM 715 N N . TYR A 1 90 ? 25.188 35.688 23.781 1 94.31 90 TYR A N 1
ATOM 716 C CA . TYR A 1 90 ? 24.359 34.531 24.109 1 94.31 90 TYR A CA 1
ATOM 717 C C . TYR A 1 90 ? 25.156 33.5 24.906 1 94.31 90 TYR A C 1
ATOM 719 O O . TYR A 1 90 ? 24.859 32.281 24.828 1 94.31 90 TYR A O 1
ATOM 727 N N . LYS A 1 91 ? 26.094 33.906 25.516 1 89.88 91 LYS A N 1
ATOM 728 C CA . LYS A 1 91 ? 26.844 33.062 26.438 1 89.88 91 LYS A CA 1
ATOM 729 C C . LYS A 1 91 ? 26 32.625 27.625 1 89.88 91 LYS A C 1
ATOM 731 O O . LYS A 1 91 ? 25.172 33.438 28.109 1 89.88 91 LYS A O 1
ATOM 736 N N . VAL A 1 92 ? 26.047 31.359 27.953 1 85.25 92 VAL A N 1
ATOM 737 C CA . VAL A 1 92 ? 25.312 30.875 29.109 1 85.25 92 VAL A CA 1
ATOM 738 C C . VAL A 1 92 ? 26.297 30.469 30.219 1 85.25 92 VAL A C 1
ATOM 740 O O . VAL A 1 92 ? 27.406 30.047 29.922 1 85.25 92 VAL A O 1
ATOM 743 N N . SER A 1 93 ? 25.875 30.734 31.453 1 74.81 93 SER A N 1
ATOM 744 C CA . SER A 1 93 ? 26.734 30.484 32.625 1 74.81 93 SER A CA 1
ATOM 745 C C . SER A 1 93 ? 26.906 28.984 32.844 1 74.81 93 SER A C 1
ATOM 747 O O . SER A 1 93 ? 28 28.531 33.156 1 74.81 93 SER A O 1
ATOM 749 N N . ALA A 1 94 ? 25.812 28.156 32.938 1 68.5 94 ALA A N 1
ATOM 750 C CA . ALA A 1 94 ? 25.891 26.719 33.156 1 68.5 94 ALA A CA 1
ATOM 751 C C . ALA A 1 94 ? 25.562 25.938 31.891 1 68.5 94 ALA A C 1
ATOM 753 O O . ALA A 1 94 ? 24.438 25.984 31.391 1 68.5 94 ALA A O 1
ATOM 754 N N . GLU A 1 95 ? 26.75 25.578 31.266 1 65.62 95 GLU A N 1
ATOM 755 C CA . GLU A 1 95 ? 26.5 24.812 30.047 1 65.62 95 GLU A CA 1
ATOM 756 C C . GLU A 1 95 ? 26.516 23.312 30.312 1 65.62 95 GLU A C 1
ATOM 758 O O . GLU A 1 95 ? 27.391 22.812 31.047 1 65.62 95 GLU A O 1
ATOM 763 N N . GLY A 1 96 ? 25.453 22.703 30 1 68.88 96 GLY A N 1
ATOM 764 C CA . GLY A 1 96 ? 25.484 21.266 30.109 1 68.88 96 GLY A CA 1
ATOM 765 C C . GLY A 1 96 ? 26.594 20.625 29.281 1 68.88 96 GLY A C 1
ATOM 766 O O . GLY A 1 96 ? 27.078 21.219 28.312 1 68.88 96 GLY A O 1
ATOM 767 N N . ARG A 1 97 ? 27.125 19.547 29.828 1 69.81 97 ARG A N 1
ATOM 768 C CA . ARG A 1 97 ? 28.203 18.812 29.156 1 69.81 97 ARG A CA 1
ATOM 769 C C . ARG A 1 97 ? 27.797 18.422 27.734 1 69.81 97 ARG A C 1
ATOM 771 O O . ARG A 1 97 ? 28.578 18.594 26.797 1 69.81 97 ARG A O 1
ATOM 778 N N . ASP A 1 98 ? 26.547 18 27.547 1 75.56 98 ASP A N 1
ATOM 779 C CA . ASP A 1 98 ? 26.094 17.547 26.234 1 75.56 98 ASP A CA 1
ATOM 780 C C . ASP A 1 98 ? 25.234 18.609 25.562 1 75.56 98 ASP A C 1
ATOM 782 O O . ASP A 1 98 ? 24.422 19.266 26.203 1 75.56 98 ASP A O 1
ATOM 786 N N . ALA A 1 99 ? 25.531 18.812 24.266 1 80.69 99 ALA A N 1
ATOM 787 C CA . ALA A 1 99 ? 24.734 19.734 23.469 1 80.69 99 ALA A CA 1
ATOM 788 C C . ALA A 1 99 ? 23.266 19.312 23.453 1 80.69 99 ALA A C 1
ATOM 790 O O . ALA A 1 99 ? 22.953 18.125 23.375 1 80.69 99 ALA A O 1
ATOM 791 N N . PRO A 1 100 ? 22.453 20.312 23.562 1 82.25 100 PRO A N 1
ATOM 792 C CA . PRO A 1 100 ? 21.031 20.016 23.422 1 82.25 100 PRO A CA 1
ATOM 793 C C . PRO A 1 100 ? 20.688 19.359 22.094 1 82.25 100 PRO A C 1
ATOM 795 O O . PRO A 1 100 ? 21.453 19.453 21.125 1 82.25 100 PRO A O 1
ATOM 798 N N . ARG A 1 101 ? 19.562 18.672 22 1 82 101 ARG A N 1
ATOM 799 C CA . ARG A 1 101 ? 19.125 17.875 20.859 1 82 101 ARG A CA 1
ATOM 800 C C . ARG A 1 101 ? 19.109 18.703 19.578 1 82 101 ARG A C 1
ATOM 802 O O . ARG A 1 101 ? 19.578 18.25 18.531 1 82 101 ARG A O 1
ATOM 809 N N . TYR A 1 102 ? 18.641 19.906 19.688 1 82.06 102 TYR A N 1
ATOM 810 C CA . TYR A 1 102 ? 18.516 20.719 18.484 1 82.06 102 TYR A CA 1
ATOM 811 C C . TYR A 1 102 ? 19.891 21.047 17.906 1 82.06 102 TYR A C 1
ATOM 813 O O . TYR A 1 102 ? 20.031 21.234 16.703 1 82.06 102 TYR A O 1
ATOM 821 N N . MET A 1 103 ? 20.922 21.047 18.734 1 87.69 103 MET A N 1
ATOM 822 C CA . MET A 1 103 ? 22.266 21.312 18.25 1 87.69 103 MET A CA 1
ATOM 823 C C . MET A 1 103 ? 22.875 20.078 17.594 1 87.69 103 MET A C 1
ATOM 825 O O . MET A 1 103 ? 23.656 20.188 16.641 1 87.69 103 MET A O 1
ATOM 829 N N . ARG A 1 104 ? 22.375 19.016 18.031 1 89 104 ARG A N 1
ATOM 830 C CA . ARG A 1 104 ? 22.875 17.766 17.453 1 89 104 ARG A CA 1
ATOM 831 C C . ARG A 1 104 ? 22.359 17.578 16.031 1 89 104 ARG A C 1
ATOM 833 O O . ARG A 1 104 ? 23.031 16.969 15.203 1 89 104 ARG A O 1
ATOM 840 N N . GLU A 1 105 ? 21.203 18.094 15.797 1 94 105 GLU A N 1
ATOM 841 C CA . GLU A 1 105 ? 20.656 18.062 14.445 1 94 105 GLU A CA 1
ATOM 842 C C . GLU A 1 105 ? 21.531 18.859 13.477 1 94 105 GLU A C 1
ATOM 844 O O . GLU A 1 105 ? 21.672 18.5 12.305 1 94 105 GLU A O 1
ATOM 849 N N . VAL A 1 106 ? 22.141 19.891 14.016 1 95.75 106 VAL A N 1
ATOM 850 C CA . VAL A 1 106 ? 23.062 20.688 13.211 1 95.75 106 VAL A CA 1
ATOM 851 C C . VAL A 1 106 ? 24.281 19.844 12.844 1 95.75 106 VAL A C 1
ATOM 853 O O . VAL A 1 106 ? 24.734 19.875 11.695 1 95.75 106 VAL A O 1
ATOM 856 N N . LYS A 1 107 ? 24.75 19.125 13.758 1 94.44 107 LYS A N 1
ATOM 857 C CA . LYS A 1 107 ? 25.891 18.25 13.508 1 94.44 107 LYS A CA 1
ATOM 858 C C . LYS A 1 107 ? 25.562 17.234 12.414 1 94.44 107 LYS A C 1
ATOM 860 O O . LYS A 1 107 ? 26.391 16.969 11.539 1 94.44 107 LYS A O 1
ATOM 865 N N . ASN A 1 108 ? 24.406 16.672 12.43 1 95.44 108 ASN A N 1
ATOM 866 C CA . ASN A 1 108 ? 23.984 15.656 11.461 1 95.44 108 ASN A CA 1
ATOM 867 C C . ASN A 1 108 ? 24.062 16.172 10.031 1 95.44 108 ASN A C 1
ATOM 869 O O . ASN A 1 108 ? 24.688 15.547 9.172 1 95.44 108 ASN A O 1
ATOM 873 N N . LEU A 1 109 ? 23.547 17.344 9.797 1 97.25 109 LEU A N 1
ATOM 874 C CA . LEU A 1 109 ? 23.438 17.844 8.43 1 97.25 109 LEU A CA 1
ATOM 875 C C . LEU A 1 109 ? 24.766 18.422 7.953 1 97.25 109 LEU A C 1
ATOM 877 O O . LEU A 1 109 ? 25.141 18.25 6.797 1 97.25 109 LEU A O 1
ATOM 881 N N . TYR A 1 110 ? 25.422 19.109 8.867 1 96.81 110 TYR A N 1
ATOM 882 C CA . TYR A 1 110 ? 26.531 19.938 8.398 1 96.81 110 TYR A CA 1
ATOM 883 C C . TYR A 1 110 ? 27.875 19.266 8.656 1 96.81 110 TYR A C 1
ATOM 885 O O . TYR A 1 110 ? 28.875 19.609 8.016 1 96.81 110 TYR A O 1
ATOM 893 N N . GLU A 1 111 ? 27.922 18.359 9.484 1 93.94 111 GLU A N 1
ATOM 894 C CA . GLU A 1 111 ? 29.188 17.703 9.781 1 93.94 111 GLU A CA 1
ATOM 895 C C . GLU A 1 111 ? 29.156 16.234 9.344 1 93.94 111 GLU A C 1
ATOM 897 O O . GLU A 1 111 ? 30.047 15.781 8.625 1 93.94 111 GLU A O 1
ATOM 902 N N . ASP A 1 112 ? 28.125 15.516 9.773 1 94.81 112 ASP A N 1
ATOM 903 C CA . ASP A 1 112 ? 28.094 14.062 9.594 1 94.81 112 ASP A CA 1
ATOM 904 C C . ASP A 1 112 ? 27.75 13.695 8.148 1 94.81 112 ASP A C 1
ATOM 906 O O . ASP A 1 112 ? 28.281 12.719 7.609 1 94.81 112 ASP A O 1
ATOM 910 N N . ALA A 1 113 ? 26.859 14.422 7.551 1 96.88 113 ALA A N 1
ATOM 911 C CA . ALA A 1 113 ? 26.453 14.133 6.184 1 96.88 113 ALA A CA 1
ATOM 912 C C . ALA A 1 113 ? 27.594 14.367 5.203 1 96.88 113 ALA A C 1
ATOM 914 O O . ALA A 1 113 ? 28.266 15.398 5.262 1 96.88 113 ALA A O 1
ATOM 915 N N . LYS A 1 114 ? 27.781 13.438 4.332 1 96.69 114 LYS A N 1
ATOM 916 C CA . LYS A 1 114 ? 28.859 13.492 3.354 1 96.69 114 LYS A CA 1
ATOM 917 C C . LYS A 1 114 ? 28.312 13.531 1.931 1 96.69 114 LYS A C 1
ATOM 919 O O . LYS A 1 114 ? 27.156 13.203 1.695 1 96.69 114 LYS A O 1
ATOM 924 N N . PRO A 1 115 ? 29.234 13.969 1.038 1 96.62 115 PRO A N 1
ATOM 925 C CA . PRO A 1 115 ? 28.797 13.922 -0.363 1 96.62 115 PRO A CA 1
ATOM 926 C C . PRO A 1 115 ? 28.328 12.531 -0.792 1 96.62 115 PRO A C 1
ATOM 928 O O . PRO A 1 115 ? 28.984 11.531 -0.474 1 96.62 115 PRO A O 1
ATOM 931 N N . GLY A 1 116 ? 27.203 12.508 -1.465 1 95.62 116 GLY A N 1
ATOM 932 C CA . GLY A 1 116 ? 26.656 11.242 -1.914 1 95.62 116 GLY A CA 1
ATOM 933 C C . GLY A 1 116 ? 25.562 10.711 -1.007 1 95.62 116 GLY A C 1
ATOM 934 O O . GLY A 1 116 ? 24.75 9.883 -1.425 1 95.62 116 GLY A O 1
ATOM 935 N N . ASP A 1 117 ? 25.516 11.148 0.275 1 97.88 117 ASP A N 1
ATOM 936 C CA . ASP A 1 117 ? 24.469 10.703 1.195 1 97.88 117 ASP A CA 1
ATOM 937 C C . ASP A 1 117 ? 23.094 11.148 0.713 1 97.88 117 ASP A C 1
ATOM 939 O O . ASP A 1 117 ? 22.953 12.156 0.017 1 97.88 117 ASP A O 1
ATOM 943 N N . LEU A 1 118 ? 22.141 10.344 1.052 1 98.06 118 LEU A N 1
ATOM 944 C CA . LEU A 1 118 ? 20.781 10.555 0.596 1 98.06 118 LEU A CA 1
ATOM 945 C C . LEU A 1 118 ? 19.984 11.367 1.616 1 98.06 118 LEU A C 1
ATOM 947 O O . LEU A 1 118 ? 20.062 11.102 2.818 1 98.06 118 LEU A O 1
ATOM 951 N N . VAL A 1 119 ? 19.281 12.375 1.162 1 98.25 119 VAL A N 1
ATOM 952 C CA . VAL A 1 119 ? 18.375 13.172 1.987 1 98.25 119 VAL A CA 1
ATOM 953 C C . VAL A 1 119 ? 16.938 12.992 1.507 1 98.25 119 VAL A C 1
ATOM 955 O O . VAL A 1 119 ? 16.641 13.211 0.329 1 98.25 119 VAL A O 1
ATOM 958 N N . ILE A 1 120 ? 16.125 12.562 2.369 1 97.69 120 ILE A N 1
ATOM 959 C CA . ILE A 1 120 ? 14.695 12.406 2.121 1 97.69 120 ILE A CA 1
ATOM 960 C C . ILE A 1 120 ? 13.938 13.609 2.68 1 97.69 120 ILE A C 1
ATOM 962 O O . ILE A 1 120 ? 14.047 13.922 3.867 1 97.69 120 ILE A O 1
ATOM 966 N N . ILE A 1 121 ? 13.141 14.266 1.854 1 97.25 121 ILE A N 1
ATOM 967 C CA . ILE A 1 121 ? 12.43 15.484 2.25 1 97.25 121 ILE A CA 1
ATOM 968 C C . ILE A 1 121 ? 10.93 15.289 2.049 1 97.25 121 ILE A C 1
ATOM 970 O O . ILE A 1 121 ? 10.422 15.461 0.94 1 97.25 121 ILE A O 1
ATOM 974 N N . PRO A 1 122 ? 10.25 14.953 3.086 1 95.44 122 PRO A N 1
ATOM 975 C CA . PRO A 1 122 ? 8.805 14.781 2.953 1 95.44 122 PRO A CA 1
ATOM 976 C C . PRO A 1 122 ? 8.07 16.109 2.775 1 95.44 122 PRO A C 1
ATOM 978 O O . PRO A 1 122 ? 8.43 17.109 3.41 1 95.44 122 PRO A O 1
ATOM 981 N N . GLY A 1 123 ? 7.078 16.141 1.904 1 92.44 123 GLY A N 1
ATOM 982 C CA . GLY A 1 123 ? 6.227 17.312 1.733 1 92.44 123 GLY A CA 1
ATOM 983 C C . GLY A 1 123 ? 5.113 17.391 2.76 1 92.44 123 GLY A C 1
ATOM 984 O O . GLY A 1 123 ? 5.043 16.562 3.674 1 92.44 123 GLY A O 1
ATOM 985 N N . PRO A 1 124 ? 4.367 18.547 2.525 1 87.5 124 PRO A N 1
ATOM 986 C CA . PRO A 1 124 ? 3.24 18.703 3.447 1 87.5 124 PRO A CA 1
ATOM 987 C C . PRO A 1 124 ? 2.086 17.75 3.127 1 87.5 124 PRO A C 1
ATOM 989 O O . PRO A 1 124 ? 1.729 17.578 1.959 1 87.5 124 PRO A O 1
ATOM 992 N N . GLY A 1 125 ? 1.55 17.109 4.043 1 79.44 125 GLY A N 1
ATOM 993 C CA . GLY A 1 125 ? 0.384 16.266 3.834 1 79.44 125 GLY A CA 1
ATOM 994 C C . GLY A 1 125 ? 0.734 14.883 3.326 1 79.44 125 GLY A C 1
ATOM 995 O O . GLY A 1 125 ? 1.886 14.617 2.973 1 79.44 125 GLY A O 1
ATOM 996 N N . TYR A 1 126 ? -0.196 14.086 3.074 1 78.19 126 TYR A N 1
ATOM 997 C CA . TYR A 1 126 ? 0.012 12.672 2.799 1 78.19 126 TYR A CA 1
ATOM 998 C C . TYR A 1 126 ? 0.097 12.414 1.3 1 78.19 126 TYR A C 1
ATOM 1000 O O . TYR A 1 126 ? 0.648 11.398 0.868 1 78.19 126 TYR A O 1
ATOM 1008 N N . THR A 1 127 ? -0.458 13.242 0.519 1 80.25 127 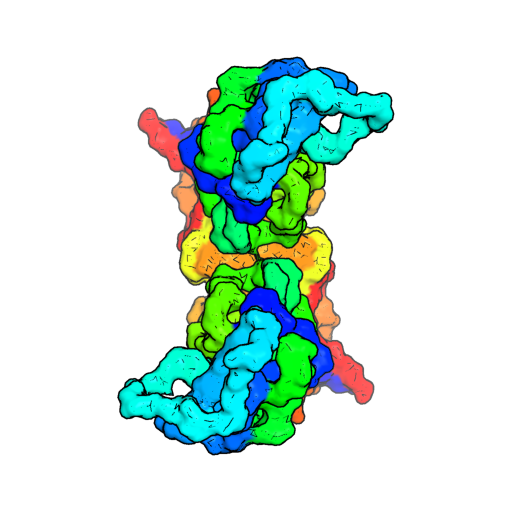THR A N 1
ATOM 1009 C CA . THR A 1 127 ? -0.448 13.047 -0.927 1 80.25 127 THR A CA 1
ATOM 1010 C C . THR A 1 127 ? 0.699 13.82 -1.569 1 80.25 127 THR A C 1
ATOM 1012 O O . THR A 1 127 ? 0.902 13.742 -2.783 1 80.25 127 THR A O 1
ATOM 1015 N N . SER A 1 128 ? 1.398 14.453 -0.709 1 86.31 128 SER A N 1
ATOM 1016 C CA . SER A 1 128 ? 2.494 15.258 -1.233 1 86.31 128 SER A CA 1
ATOM 1017 C C . SER A 1 128 ? 3.674 14.391 -1.651 1 86.31 128 SER A C 1
ATOM 1019 O O . SER A 1 128 ? 3.83 13.266 -1.159 1 86.31 128 SER A O 1
ATOM 1021 N N . GLU A 1 129 ? 4.441 15.008 -2.484 1 92.81 129 GLU A N 1
ATOM 1022 C CA . GLU A 1 129 ? 5.625 14.328 -3.006 1 92.81 129 GLU A CA 1
ATOM 1023 C C . GLU A 1 129 ? 6.746 14.297 -1.969 1 92.81 129 GLU A C 1
ATOM 1025 O O . GLU A 1 129 ? 6.938 15.266 -1.229 1 92.81 129 GLU A O 1
ATOM 1030 N N . VAL A 1 130 ? 7.383 13.164 -1.912 1 95.5 130 VAL A N 1
ATOM 1031 C CA . VAL A 1 130 ? 8.617 13.047 -1.143 1 95.5 130 VAL A CA 1
ATOM 1032 C C . VAL A 1 130 ? 9.82 13.281 -2.053 1 95.5 130 VAL A C 1
ATOM 1034 O O . VAL A 1 130 ? 10 12.578 -3.051 1 95.5 130 VAL A O 1
ATOM 1037 N N . LEU A 1 131 ? 10.633 14.289 -1.726 1 96.69 131 LEU A N 1
ATOM 1038 C CA . LEU A 1 131 ? 11.82 14.578 -2.531 1 96.69 131 LEU A CA 1
ATOM 1039 C C . LEU A 1 131 ? 13.008 13.75 -2.068 1 96.69 131 LEU A C 1
ATOM 1041 O O . LEU A 1 131 ? 13.195 13.531 -0.868 1 96.69 131 LEU A O 1
ATOM 1045 N N . PHE A 1 132 ? 13.719 13.266 -3.023 1 97.31 132 PHE A N 1
ATOM 1046 C CA . PHE A 1 132 ? 14.992 12.602 -2.789 1 97.31 132 PHE A CA 1
ATOM 1047 C C . PHE A 1 132 ? 16.141 13.43 -3.338 1 97.31 132 PHE A C 1
ATOM 1049 O O . PHE A 1 132 ? 16.094 13.906 -4.473 1 97.31 132 PHE A O 1
ATOM 1056 N N . ALA A 1 133 ? 17.125 13.617 -2.486 1 97.81 133 ALA A N 1
ATOM 1057 C CA . ALA A 1 133 ? 18.281 14.406 -2.906 1 97.81 133 ALA A CA 1
ATOM 1058 C C . ALA A 1 133 ? 19.594 13.789 -2.398 1 97.81 133 ALA A C 1
ATOM 1060 O O . ALA A 1 133 ? 19.594 13.078 -1.395 1 97.81 133 ALA A O 1
ATOM 1061 N N . GLU A 1 134 ? 20.656 14.062 -3.107 1 97.44 134 GLU A N 1
ATOM 1062 C CA . GLU A 1 134 ? 21.984 13.68 -2.676 1 97.44 134 GLU A CA 1
ATOM 1063 C C . GLU A 1 134 ? 22.844 14.906 -2.344 1 97.44 134 GLU A C 1
ATOM 1065 O O . GLU A 1 134 ? 22.766 15.922 -3.043 1 97.44 134 GLU A O 1
ATOM 1070 N N . ILE A 1 135 ? 23.578 14.781 -1.282 1 98.06 135 ILE A N 1
ATOM 1071 C CA . ILE A 1 135 ? 24.516 15.836 -0.929 1 98.06 135 ILE A CA 1
ATOM 1072 C C . ILE A 1 135 ? 25.625 15.914 -1.975 1 98.06 135 ILE A C 1
ATOM 1074 O O . ILE A 1 135 ? 26.234 14.898 -2.324 1 98.06 135 ILE A O 1
ATOM 1078 N N . LEU A 1 136 ? 25.906 17.109 -2.438 1 97.25 136 LEU A N 1
ATOM 1079 C CA . LEU A 1 136 ? 26.812 17.266 -3.57 1 97.25 136 LEU A CA 1
ATOM 1080 C C . LEU A 1 136 ? 28.25 17.391 -3.094 1 97.25 136 LEU A C 1
ATOM 1082 O O . LEU A 1 136 ? 29.172 16.844 -3.711 1 97.25 136 LEU A O 1
ATOM 1086 N N . GLU A 1 137 ? 28.453 18.172 -2.082 1 96.5 137 GLU A N 1
ATOM 1087 C CA . GLU A 1 137 ? 29.812 18.516 -1.648 1 96.5 137 GLU A CA 1
ATOM 1088 C C . GLU A 1 137 ? 29.891 18.594 -0.127 1 96.5 137 GLU A C 1
ATOM 1090 O O . GLU A 1 137 ? 28.875 18.641 0.559 1 96.5 137 GLU A O 1
ATOM 1095 N N . PRO A 1 138 ? 31.156 18.5 0.364 1 96.25 138 PRO A N 1
ATOM 1096 C CA . PRO A 1 138 ? 31.312 18.734 1.802 1 96.25 138 PRO A CA 1
ATOM 1097 C C . PRO A 1 138 ? 30.797 20.109 2.234 1 96.25 138 PRO A C 1
ATOM 1099 O O . PRO A 1 138 ? 30.656 21.016 1.403 1 96.25 138 PRO A O 1
ATOM 1102 N N . PHE A 1 139 ? 30.484 20.172 3.496 1 96.5 139 PHE A N 1
ATOM 1103 C CA . PHE A 1 139 ? 29.969 21.438 3.998 1 96.5 139 PHE A CA 1
ATOM 1104 C C . PHE A 1 139 ? 30.969 22.578 3.779 1 96.5 139 PHE A C 1
ATOM 1106 O O . PHE A 1 139 ? 32.156 22.422 4.082 1 96.5 139 PHE A O 1
ATOM 1113 N N . VAL A 1 140 ? 30.406 23.625 3.186 1 94.69 140 VAL A N 1
ATOM 1114 C CA . VAL A 1 140 ? 31.188 24.844 2.963 1 94.69 140 VAL A CA 1
ATOM 1115 C C . VAL A 1 140 ? 30.531 26.016 3.678 1 94.69 140 VAL A C 1
ATOM 1117 O O . VAL A 1 140 ? 29.328 26.266 3.508 1 94.69 140 VAL A O 1
ATOM 1120 N N . SER A 1 141 ? 31.375 26.766 4.387 1 94.12 141 SER A N 1
ATOM 1121 C CA . SER A 1 141 ? 30.859 27.797 5.285 1 94.12 141 SER A CA 1
ATOM 1122 C C . SER A 1 141 ? 30.25 28.953 4.5 1 94.12 141 SER A C 1
ATOM 1124 O O . SER A 1 141 ? 29.469 29.734 5.043 1 94.12 141 SER A O 1
ATOM 1126 N N . ASP A 1 142 ? 30.547 29.094 3.291 1 93.69 142 ASP A N 1
ATOM 1127 C CA . ASP A 1 142 ? 30.109 30.281 2.562 1 93.69 142 ASP A CA 1
ATOM 1128 C C . ASP A 1 142 ? 28.875 29.969 1.715 1 93.69 142 ASP A C 1
ATOM 1130 O O . ASP A 1 142 ? 28.484 30.766 0.856 1 93.69 142 ASP A O 1
ATOM 1134 N N . VAL A 1 143 ? 28.281 28.875 1.83 1 96.19 143 VAL A N 1
ATOM 1135 C CA . VAL A 1 143 ? 27.047 28.531 1.13 1 96.19 143 VAL A CA 1
ATOM 1136 C C . VAL A 1 143 ? 25.844 28.797 2.029 1 96.19 143 VAL A C 1
ATOM 1138 O O . VAL A 1 143 ? 25.703 28.188 3.092 1 96.19 143 VAL A O 1
ATOM 1141 N N . PHE A 1 144 ? 25.031 29.719 1.605 1 96.75 144 PHE A N 1
ATOM 1142 C CA . PHE A 1 144 ? 23.859 30.109 2.377 1 96.75 144 PHE A CA 1
ATOM 1143 C C . PHE A 1 144 ? 22.594 30.047 1.524 1 96.75 144 PHE A C 1
ATOM 1145 O O . PHE A 1 144 ? 22.656 30.266 0.312 1 96.75 144 PHE A O 1
ATOM 1152 N N . ALA A 1 145 ? 21.562 29.703 2.152 1 96.25 145 ALA A N 1
ATOM 1153 C CA . ALA A 1 145 ? 20.234 29.891 1.57 1 96.25 145 ALA A CA 1
ATOM 1154 C C . ALA A 1 145 ? 19.578 31.172 2.08 1 96.25 145 ALA A C 1
ATOM 1156 O O . ALA A 1 145 ? 19.844 31.609 3.207 1 96.25 145 ALA A O 1
ATOM 1157 N N . GLU A 1 146 ? 18.828 31.781 1.183 1 94.44 146 GLU A N 1
ATOM 1158 C CA . GLU A 1 146 ? 18.031 32.969 1.537 1 94.44 146 GLU A CA 1
ATOM 1159 C C . GLU A 1 146 ? 16.547 32.719 1.258 1 94.44 146 GLU A C 1
ATOM 1161 O O . GLU A 1 146 ? 16.156 32.469 0.117 1 94.44 146 GLU A O 1
ATOM 1166 N N . VAL A 1 147 ? 15.82 32.812 2.334 1 93.25 147 VAL A N 1
ATOM 1167 C CA . VAL A 1 147 ? 14.398 32.562 2.16 1 93.25 147 VAL A CA 1
ATOM 1168 C C . VAL A 1 147 ? 13.578 33.75 2.584 1 93.25 147 VAL A C 1
ATOM 1170 O O . VAL A 1 147 ? 14 34.531 3.447 1 93.25 147 VAL A O 1
ATOM 1173 N N . ALA A 1 148 ? 12.43 33.906 2.031 1 90.81 148 ALA A N 1
ATOM 1174 C CA . ALA A 1 148 ? 11.555 35.031 2.268 1 90.81 148 ALA A CA 1
ATOM 1175 C C . ALA A 1 148 ? 11.102 35.094 3.723 1 90.81 148 ALA A C 1
ATOM 1177 O O . ALA A 1 148 ? 10.93 36.188 4.289 1 90.81 148 ALA A O 1
ATOM 1178 N N . ARG A 1 149 ? 10.945 33.969 4.332 1 89.69 149 ARG A N 1
ATOM 1179 C CA . ARG A 1 149 ? 10.461 33.844 5.703 1 89.69 149 ARG A CA 1
ATOM 1180 C C . ARG A 1 149 ? 11.312 34.688 6.656 1 89.69 149 ARG A C 1
ATOM 1182 O O . ARG A 1 149 ? 10.805 35.219 7.637 1 89.69 149 ARG A O 1
ATOM 1189 N N . TYR A 1 150 ? 12.562 34.781 6.367 1 94.19 150 TYR A N 1
ATOM 1190 C CA . TYR A 1 150 ? 13.5 35.438 7.258 1 94.19 150 TYR A CA 1
ATOM 1191 C C . TYR A 1 150 ? 14.086 36.688 6.594 1 94.19 150 TYR A C 1
ATOM 1193 O O . TYR A 1 150 ? 15.234 37.062 6.863 1 94.19 150 TYR A O 1
ATOM 1201 N N . ASN A 1 151 ? 13.305 37.219 5.695 1 92.44 151 ASN A N 1
ATOM 1202 C CA . ASN A 1 151 ? 13.734 38.438 4.98 1 92.44 151 ASN A CA 1
ATOM 1203 C C . ASN A 1 151 ? 15.133 38.25 4.406 1 92.44 151 ASN A C 1
ATOM 1205 O O . ASN A 1 151 ? 15.977 39.156 4.555 1 92.44 151 ASN A O 1
ATOM 1209 N N . PHE A 1 152 ? 15.438 37.062 4.023 1 87.38 152 PHE A N 1
ATOM 1210 C CA . PHE A 1 152 ? 16.625 36.719 3.262 1 87.38 152 PHE A CA 1
ATOM 1211 C C . PHE A 1 152 ? 17.875 36.719 4.148 1 87.38 152 PHE A C 1
ATOM 1213 O O . PHE A 1 152 ? 18.984 36.938 3.668 1 87.38 152 PHE A O 1
ATOM 1220 N N . GLU A 1 153 ? 17.547 36.594 5.5 1 91.56 153 GLU A N 1
ATOM 1221 C CA . GLU A 1 153 ? 18.641 36.25 6.391 1 91.56 153 GLU A CA 1
ATOM 1222 C C . GLU A 1 153 ? 19.422 35.031 5.883 1 91.56 153 GLU A C 1
ATOM 1224 O O . GLU A 1 153 ? 18.812 34.062 5.398 1 91.56 153 GLU A O 1
ATOM 1229 N N . LYS A 1 154 ? 20.719 35.156 6.043 1 94.25 154 LYS A N 1
ATOM 1230 C CA . LYS A 1 154 ? 21.547 34.031 5.613 1 94.25 154 LYS A CA 1
ATOM 1231 C C . LYS A 1 154 ? 21.312 32.812 6.504 1 94.25 154 LYS A C 1
ATOM 1233 O O . LYS A 1 154 ? 21.297 32.906 7.73 1 94.25 154 LYS A O 1
ATOM 1238 N N . ILE A 1 155 ? 21.125 31.641 5.887 1 97.31 155 ILE A N 1
ATOM 1239 C CA . ILE A 1 155 ? 21.016 30.359 6.574 1 97.31 155 ILE A CA 1
ATOM 1240 C C . ILE A 1 155 ? 22.047 29.375 6.02 1 97.31 155 ILE A C 1
ATOM 1242 O O . ILE A 1 155 ? 22.094 29.141 4.812 1 97.31 155 ILE A O 1
ATOM 1246 N N . PRO A 1 156 ? 22.953 28.859 6.891 1 97.31 156 PRO A N 1
ATOM 1247 C CA . PRO A 1 156 ? 23.875 27.844 6.363 1 97.31 156 PRO A CA 1
ATOM 1248 C C . PRO A 1 156 ? 23.141 26.719 5.633 1 97.31 156 PRO A C 1
ATOM 1250 O O . PRO A 1 156 ? 22.125 26.219 6.117 1 97.31 156 PRO A O 1
ATOM 1253 N N . ALA A 1 157 ? 23.656 26.359 4.457 1 98.25 157 ALA A N 1
ATOM 1254 C CA . ALA A 1 157 ? 22.938 25.391 3.627 1 98.25 157 ALA A CA 1
ATOM 1255 C C . ALA A 1 157 ? 23.906 24.406 2.965 1 98.25 157 ALA A C 1
ATOM 1257 O O . ALA A 1 157 ? 25.109 24.609 2.994 1 98.25 157 ALA A O 1
ATOM 1258 N N . ARG A 1 158 ? 23.359 23.312 2.584 1 98.06 158 ARG A N 1
ATOM 1259 C CA . ARG A 1 158 ? 24.062 22.312 1.783 1 98.06 158 ARG A CA 1
ATOM 1260 C C . ARG A 1 158 ? 23.469 22.219 0.383 1 98.06 158 ARG A C 1
ATOM 1262 O O . ARG A 1 158 ? 22.25 22.172 0.224 1 98.06 158 ARG A O 1
ATOM 1269 N N . ARG A 1 159 ? 24.344 22.219 -0.622 1 98.06 159 ARG A N 1
ATOM 1270 C CA . ARG A 1 159 ? 23.875 22 -1.985 1 98.06 159 ARG A CA 1
ATOM 1271 C C . ARG A 1 159 ? 23.531 20.531 -2.225 1 98.06 159 ARG A C 1
ATOM 1273 O O . ARG A 1 159 ? 24.25 19.641 -1.758 1 98.06 159 ARG A O 1
ATOM 1280 N N . VAL A 1 160 ? 22.453 20.344 -2.93 1 98.12 160 VAL A N 1
ATOM 1281 C CA . VAL A 1 160 ? 22.016 18.969 -3.191 1 98.12 160 VAL A CA 1
ATOM 1282 C C . VAL A 1 160 ? 21.625 18.828 -4.66 1 98.12 160 VAL A C 1
ATOM 1284 O O . VAL A 1 160 ? 21.375 19.812 -5.344 1 98.12 160 VAL A O 1
ATOM 1287 N N . LYS A 1 161 ? 21.672 17.656 -5.125 1 97.12 161 LYS A N 1
ATOM 1288 C CA . LYS A 1 161 ? 21.094 17.266 -6.406 1 97.12 161 LYS A CA 1
ATOM 1289 C C . LYS A 1 161 ? 19.828 16.453 -6.203 1 97.12 161 LYS A C 1
ATOM 1291 O O . LYS A 1 161 ? 19.859 15.367 -5.613 1 97.12 161 LYS A O 1
ATOM 1296 N N . PHE A 1 162 ? 18.781 16.953 -6.656 1 96.81 162 PHE A N 1
ATOM 1297 C CA . PHE A 1 162 ? 17.516 16.219 -6.539 1 96.81 162 PHE A CA 1
ATOM 1298 C C . PHE A 1 162 ? 17.469 15.062 -7.527 1 96.81 162 PHE A C 1
ATOM 1300 O O . PHE A 1 162 ? 17.906 15.203 -8.672 1 96.81 162 PHE A O 1
ATOM 1307 N N . LEU A 1 163 ? 17.031 13.945 -7.059 1 94.75 163 LEU A N 1
ATOM 1308 C CA . LEU A 1 163 ? 16.875 12.766 -7.906 1 94.75 163 LEU A CA 1
ATOM 1309 C C . LEU A 1 163 ? 15.547 12.828 -8.664 1 94.75 163 LEU A C 1
ATOM 1311 O O . LEU A 1 163 ? 14.602 13.492 -8.227 1 94.75 163 LEU A O 1
ATOM 1315 N N . LYS A 1 164 ? 15.609 12.133 -9.742 1 84.5 164 LYS A N 1
ATOM 1316 C CA . LYS A 1 164 ? 14.391 12.062 -10.547 1 84.5 164 LYS A CA 1
ATOM 1317 C C . LYS A 1 164 ? 13.375 11.102 -9.93 1 84.5 164 LYS A C 1
ATOM 1319 O O . LYS A 1 164 ? 13.758 10.109 -9.305 1 84.5 164 LYS A O 1
ATOM 1324 N N . GLY A 1 165 ? 12.188 11.445 -10.125 1 73.69 165 GLY A N 1
ATOM 1325 C CA . GLY A 1 165 ? 11.125 10.57 -9.656 1 73.69 165 GLY A CA 1
ATOM 1326 C C . GLY A 1 165 ? 10.445 11.086 -8.398 1 73.69 165 GLY A C 1
ATOM 1327 O O . GLY A 1 165 ? 11.047 11.805 -7.609 1 73.69 165 GLY A O 1
ATOM 1328 N N . SER A 1 166 ? 9.227 11.039 -8.461 1 72.88 166 SER A N 1
ATOM 1329 C CA . SER A 1 166 ? 8.445 11.516 -7.328 1 72.88 166 SER A CA 1
ATOM 1330 C C . SER A 1 166 ? 7.469 10.445 -6.84 1 72.88 166 SER A C 1
ATOM 1332 O O . SER A 1 166 ? 6.891 9.711 -7.645 1 72.88 166 SER A O 1
ATOM 1334 N N . HIS A 1 167 ? 7.648 10.156 -5.57 1 86.12 167 HIS A N 1
ATOM 1335 C CA . HIS A 1 167 ? 6.68 9.289 -4.902 1 86.12 167 HIS A CA 1
ATOM 1336 C C . HIS A 1 167 ? 5.867 10.07 -3.873 1 86.12 167 HIS A C 1
ATOM 1338 O O . HIS A 1 167 ? 6.402 10.938 -3.176 1 86.12 167 HIS A O 1
ATOM 1344 N N . ALA A 1 168 ? 4.664 9.781 -3.938 1 87.06 168 ALA A N 1
ATOM 1345 C CA . ALA A 1 168 ? 3.842 10.367 -2.881 1 87.06 168 ALA A CA 1
ATOM 1346 C C . ALA A 1 168 ? 4.082 9.664 -1.548 1 87.06 168 ALA A C 1
ATOM 1348 O O . ALA A 1 168 ? 4.473 8.492 -1.519 1 87.06 168 ALA A O 1
ATOM 1349 N N . LYS A 1 169 ? 3.84 10.289 -0.474 1 88.75 169 LYS A N 1
ATOM 1350 C CA . LYS A 1 169 ? 4.082 9.766 0.867 1 88.75 169 LYS A CA 1
ATOM 1351 C C . LYS A 1 169 ? 3.295 8.484 1.105 1 88.75 169 LYS A C 1
ATOM 1353 O O . LYS A 1 169 ? 3.789 7.555 1.755 1 88.75 169 LYS A O 1
ATOM 1358 N N . TYR A 1 170 ? 2.145 8.359 0.569 1 79.94 170 TYR A N 1
ATOM 1359 C CA . TYR A 1 170 ? 1.278 7.215 0.839 1 79.94 170 TYR A CA 1
ATOM 1360 C C . TYR A 1 170 ? 1.815 5.953 0.176 1 79.94 170 TYR A C 1
ATOM 1362 O O . TYR A 1 170 ? 1.354 4.848 0.465 1 79.94 170 TYR A O 1
ATOM 1370 N N . GLU A 1 171 ? 2.756 6.066 -0.668 1 82.62 171 GLU A N 1
ATOM 1371 C CA . GLU A 1 171 ? 3.332 4.918 -1.362 1 82.62 171 GLU A CA 1
ATOM 1372 C C . GLU A 1 171 ? 4.391 4.227 -0.506 1 82.62 171 GLU A C 1
ATOM 1374 O O . GLU A 1 171 ? 4.898 3.164 -0.873 1 82.62 171 GLU A O 1
ATOM 1379 N N . PHE A 1 172 ? 4.637 4.793 0.659 1 86.69 172 PHE A N 1
ATOM 1380 C CA . PHE A 1 172 ? 5.645 4.242 1.556 1 86.69 172 PHE A CA 1
ATOM 1381 C C . PHE A 1 172 ? 4.996 3.379 2.633 1 86.69 172 PHE A C 1
ATOM 1383 O O . PHE A 1 172 ? 3.803 3.516 2.91 1 86.69 172 PHE A O 1
ATOM 1390 N N . GLY A 1 173 ? 5.777 2.498 3.166 1 81.88 173 GLY A N 1
ATOM 1391 C CA . GLY A 1 173 ? 5.312 1.678 4.273 1 81.88 173 GLY A CA 1
ATOM 1392 C C . GLY A 1 173 ? 5.059 2.473 5.539 1 81.88 173 GLY A C 1
ATOM 1393 O O . GLY A 1 173 ? 5.504 3.617 5.66 1 81.88 173 GLY A O 1
ATOM 1394 N N . ARG A 1 174 ? 4.465 1.887 6.461 1 80.19 174 ARG A N 1
ATOM 1395 C CA . ARG A 1 174 ? 4.039 2.52 7.707 1 80.19 174 ARG A CA 1
ATOM 1396 C C . ARG A 1 174 ? 5.23 3.088 8.469 1 80.19 174 ARG A C 1
ATOM 1398 O O . ARG A 1 174 ? 5.168 4.207 8.984 1 80.19 174 ARG A O 1
ATOM 1405 N N . ARG A 1 175 ? 6.273 2.363 8.555 1 84.62 175 ARG A N 1
ATOM 1406 C CA . ARG A 1 175 ? 7.438 2.793 9.328 1 84.62 175 ARG A CA 1
ATOM 1407 C C . ARG A 1 175 ? 8.094 4.016 8.695 1 84.62 175 ARG A C 1
ATOM 1409 O O . ARG A 1 175 ? 8.453 4.965 9.391 1 84.62 175 ARG A O 1
ATOM 1416 N N . ALA A 1 176 ? 8.227 3.961 7.383 1 90.25 176 ALA A N 1
ATOM 1417 C CA . ALA A 1 176 ? 8.797 5.098 6.668 1 90.25 176 ALA A CA 1
ATOM 1418 C C . ALA A 1 176 ? 7.938 6.348 6.844 1 90.25 176 ALA A C 1
ATOM 1420 O O . ALA A 1 176 ? 8.461 7.438 7.082 1 90.25 176 ALA A O 1
ATOM 1421 N N . ILE A 1 177 ? 6.672 6.145 6.801 1 87.81 177 ILE A N 1
ATOM 1422 C CA . ILE A 1 177 ? 5.746 7.258 6.961 1 87.81 177 ILE A CA 1
ATOM 1423 C C . ILE A 1 177 ? 5.883 7.848 8.359 1 87.81 177 ILE A C 1
ATOM 1425 O O . ILE A 1 177 ? 5.879 9.07 8.531 1 87.81 177 ILE A O 1
ATOM 1429 N N . LYS A 1 178 ? 5.98 7.012 9.32 1 87.5 178 LYS A N 1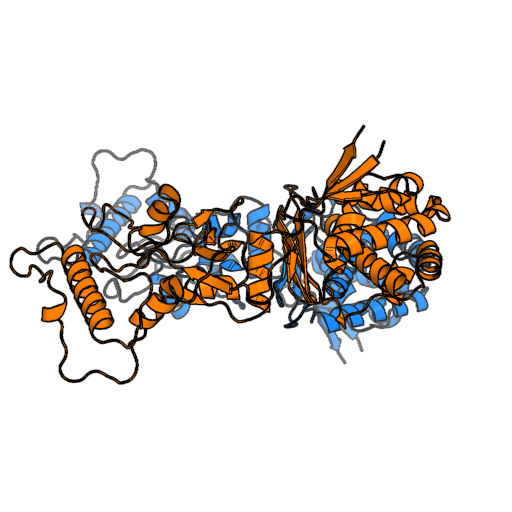
ATOM 1430 C CA . LYS A 1 178 ? 6.148 7.477 10.695 1 87.5 178 LYS A CA 1
ATOM 1431 C C . LYS A 1 178 ? 7.41 8.32 10.836 1 87.5 178 LYS A C 1
ATOM 1433 O O . LYS A 1 178 ? 7.398 9.352 11.508 1 87.5 178 LYS A O 1
ATOM 1438 N N . LEU A 1 179 ? 8.438 7.879 10.18 1 91.94 179 LEU A N 1
ATOM 1439 C CA . LEU A 1 179 ? 9.68 8.641 10.211 1 91.94 179 LEU A CA 1
ATOM 1440 C C . LEU A 1 179 ? 9.508 9.992 9.539 1 91.94 179 LEU A C 1
ATOM 1442 O O . LEU A 1 179 ? 10.023 11 10.023 1 91.94 179 LEU A O 1
ATOM 1446 N N . MET A 1 180 ? 8.688 10.039 8.523 1 92.19 180 MET A N 1
ATOM 1447 C CA . MET A 1 180 ? 8.484 11.266 7.746 1 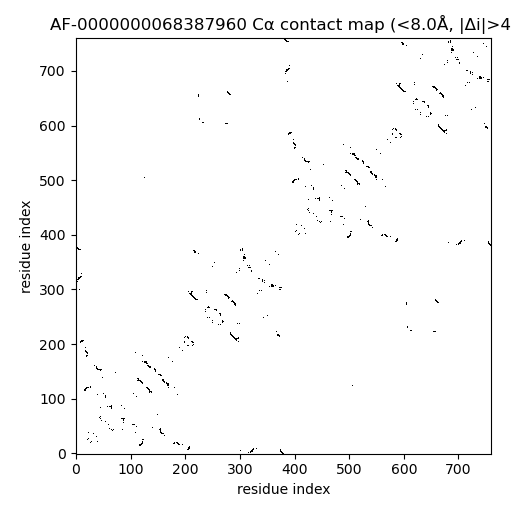92.19 180 MET A CA 1
ATOM 1448 C C . MET A 1 180 ? 7.535 12.211 8.469 1 92.19 180 MET A C 1
ATOM 1450 O O . MET A 1 180 ? 7.406 13.375 8.086 1 92.19 180 MET A O 1
ATOM 1454 N N . GLN A 1 181 ? 6.902 11.688 9.445 1 87 181 GLN A N 1
ATOM 1455 C CA . GLN A 1 181 ? 5.969 12.516 10.203 1 87 181 GLN A CA 1
ATOM 1456 C C . GLN A 1 181 ? 6.535 12.875 11.578 1 87 181 GLN A C 1
ATOM 1458 O O . GLN A 1 181 ? 5.867 13.531 12.375 1 87 181 GLN A O 1
ATOM 1463 N N . ASN A 1 182 ? 7.691 12.414 11.781 1 86.06 182 ASN A N 1
ATOM 1464 C CA . ASN A 1 182 ? 8.359 12.727 13.039 1 86.06 182 ASN A CA 1
ATOM 1465 C C . ASN A 1 182 ? 8.586 14.227 13.195 1 86.06 182 ASN A C 1
ATOM 1467 O O . ASN A 1 182 ? 8.68 14.953 12.203 1 86.06 182 ASN A O 1
ATOM 1471 N N . ARG A 1 183 ? 8.688 14.664 14.406 1 83.19 183 ARG A N 1
ATOM 1472 C CA . ARG A 1 183 ? 8.781 16.094 14.672 1 83.19 183 ARG A CA 1
ATOM 1473 C C . ARG A 1 183 ? 10.234 16.562 14.656 1 83.19 183 ARG A C 1
ATOM 1475 O O . ARG A 1 183 ? 10.508 17.766 14.625 1 83.19 183 ARG A O 1
ATOM 1482 N N . GLN A 1 184 ? 11.156 15.664 14.688 1 90.62 184 GLN A N 1
ATOM 1483 C CA . GLN A 1 184 ? 12.562 16.031 14.609 1 90.62 184 GLN A CA 1
ATOM 1484 C C . GLN A 1 184 ? 12.898 16.641 13.25 1 90.62 184 GLN A C 1
ATOM 1486 O O . GLN A 1 184 ? 12.398 16.172 12.219 1 90.62 184 GLN A O 1
ATOM 1491 N N . ALA A 1 185 ? 13.781 17.609 13.281 1 94.62 185 ALA A N 1
ATOM 1492 C CA . ALA A 1 185 ? 14.125 18.312 12.047 1 94.62 185 ALA A CA 1
ATOM 1493 C C . ALA A 1 185 ? 14.891 17.391 11.094 1 94.62 185 ALA A C 1
ATOM 1495 O O . ALA A 1 185 ? 14.711 17.469 9.875 1 94.62 185 ALA A O 1
ATOM 1496 N N . ILE A 1 186 ? 15.742 16.578 11.648 1 96.94 186 ILE A N 1
ATOM 1497 C CA . ILE A 1 186 ? 16.516 15.656 10.828 1 96.94 186 ILE A CA 1
ATOM 1498 C C . ILE A 1 186 ? 16.703 14.328 11.562 1 96.94 186 ILE A C 1
ATOM 1500 O O . ILE A 1 186 ? 16.953 14.312 12.773 1 96.94 186 ILE A O 1
ATOM 1504 N N . ILE A 1 187 ? 16.5 13.242 10.93 1 95.88 187 ILE A N 1
ATOM 1505 C CA . ILE A 1 187 ? 16.625 11.891 11.484 1 95.88 187 ILE A CA 1
ATOM 1506 C C . ILE A 1 187 ? 17.578 11.07 10.625 1 95.88 187 ILE A C 1
ATOM 1508 O O . ILE A 1 187 ? 17.438 11.016 9.398 1 95.88 187 ILE A O 1
ATOM 1512 N N . ARG A 1 188 ? 18.594 10.5 11.234 1 96.06 188 ARG A N 1
ATOM 1513 C CA . ARG A 1 188 ? 19.453 9.531 10.555 1 96.06 188 ARG A CA 1
ATOM 1514 C C . ARG A 1 188 ? 18.797 8.148 10.539 1 96.06 188 ARG A C 1
ATOM 1516 O O . ARG A 1 188 ? 18.422 7.625 11.586 1 96.06 188 ARG A O 1
ATOM 1523 N N . VAL A 1 189 ? 18.641 7.59 9.336 1 96.06 189 VAL A N 1
ATOM 1524 C CA . VAL A 1 189 ? 18.016 6.277 9.219 1 96.06 189 VAL A CA 1
ATOM 1525 C C . VAL A 1 189 ? 19.047 5.188 9.508 1 96.06 189 VAL A C 1
ATOM 1527 O O . VAL A 1 189 ? 20.078 5.102 8.844 1 96.06 189 VAL A O 1
ATOM 1530 N N . SER A 1 190 ? 18.734 4.363 10.492 1 90.44 190 SER A N 1
ATOM 1531 C CA . SER A 1 190 ? 19.703 3.357 10.891 1 90.44 190 SER A CA 1
ATOM 1532 C C . SER A 1 190 ? 19.188 1.947 10.625 1 90.44 190 SER A C 1
ATOM 1534 O O . SER A 1 190 ? 19.969 1.028 10.375 1 90.44 190 SER A O 1
ATOM 1536 N N . ASP A 1 191 ? 17.938 1.741 10.633 1 90 191 ASP A N 1
ATOM 1537 C CA . ASP A 1 191 ? 17.328 0.421 10.453 1 90 191 ASP A CA 1
ATOM 1538 C C . ASP A 1 191 ? 17.469 -0.047 9.008 1 90 191 ASP A C 1
ATOM 1540 O O . ASP A 1 191 ? 17.156 0.701 8.078 1 90 191 ASP A O 1
ATOM 1544 N N . ASP A 1 192 ? 17.875 -1.259 8.789 1 85.62 192 ASP A N 1
ATOM 1545 C CA . ASP A 1 192 ? 18.141 -1.789 7.457 1 85.62 192 ASP A CA 1
ATOM 1546 C C . ASP A 1 192 ? 16.859 -1.875 6.633 1 85.62 192 ASP A C 1
ATOM 1548 O O . ASP A 1 192 ? 16.875 -1.634 5.426 1 85.62 192 ASP A O 1
ATOM 1552 N N . ALA A 1 193 ? 15.828 -2.262 7.254 1 83.25 193 ALA A N 1
ATOM 1553 C CA . ALA A 1 193 ? 14.562 -2.365 6.531 1 83.25 193 ALA A CA 1
ATOM 1554 C C . ALA A 1 193 ? 14.117 -1.004 6.004 1 83.25 193 ALA A C 1
ATOM 1556 O O . ALA A 1 193 ? 13.625 -0.899 4.879 1 83.25 193 ALA A O 1
ATOM 1557 N N . ASP A 1 194 ? 14.328 0.022 6.836 1 89.62 194 ASP A N 1
ATOM 1558 C CA . ASP A 1 194 ? 13.977 1.373 6.406 1 89.62 194 ASP A CA 1
ATOM 1559 C C . ASP A 1 194 ? 14.898 1.847 5.281 1 89.62 194 ASP A C 1
ATOM 1561 O O . ASP A 1 194 ? 14.438 2.459 4.316 1 89.62 194 ASP A O 1
ATOM 1565 N N . ARG A 1 195 ? 16.125 1.536 5.418 1 93.69 195 ARG A N 1
ATOM 1566 C CA . ARG A 1 195 ? 17.094 1.923 4.387 1 93.69 195 ARG A CA 1
ATOM 1567 C C . ARG A 1 195 ? 16.703 1.324 3.035 1 93.69 195 ARG A C 1
ATOM 1569 O O . ARG A 1 195 ? 16.734 2.016 2.016 1 93.69 195 ARG A O 1
ATOM 1576 N N . HIS A 1 196 ? 16.375 0.078 3.064 1 91.06 196 HIS A N 1
ATOM 1577 C CA . HIS A 1 196 ? 16.031 -0.618 1.829 1 91.06 196 HIS A CA 1
ATOM 1578 C C . HIS A 1 196 ? 14.875 0.075 1.11 1 91.06 196 HIS A C 1
ATOM 1580 O O . HIS A 1 196 ? 14.938 0.3 -0.101 1 91.06 196 HIS A O 1
ATOM 1586 N N . GLU A 1 197 ? 13.859 0.389 1.825 1 90.94 197 GLU A N 1
ATOM 1587 C CA . GLU A 1 197 ? 12.695 1.027 1.216 1 90.94 197 GLU A CA 1
ATOM 1588 C C . GLU A 1 197 ? 13.062 2.367 0.586 1 90.94 197 GLU A C 1
ATOM 1590 O O . GLU A 1 197 ? 12.648 2.668 -0.535 1 90.94 197 GLU A O 1
ATOM 1595 N N . PHE A 1 198 ? 13.852 3.125 1.273 1 94.75 198 PHE A N 1
ATOM 1596 C CA . PHE A 1 198 ? 14.242 4.43 0.75 1 94.75 198 PHE A CA 1
ATOM 1597 C C . PHE A 1 198 ? 15.148 4.277 -0.464 1 94.75 198 PHE A C 1
ATOM 1599 O O . PHE A 1 198 ? 15.039 5.039 -1.428 1 94.75 198 PHE A O 1
ATOM 1606 N N . TYR A 1 199 ? 16.062 3.322 -0.457 1 94.94 199 TYR A N 1
ATOM 1607 C CA . TYR A 1 199 ? 16.922 3.078 -1.607 1 94.94 199 TYR A CA 1
ATOM 1608 C C . TYR A 1 199 ? 16.109 2.664 -2.824 1 94.94 199 TYR A C 1
ATOM 1610 O O . TYR A 1 199 ? 16.359 3.125 -3.939 1 94.94 199 TYR A O 1
ATOM 1618 N N . GLU A 1 200 ? 15.133 1.854 -2.609 1 91.94 200 GLU A N 1
ATOM 1619 C CA . GLU A 1 200 ? 14.289 1.406 -3.713 1 91.94 200 GLU A CA 1
ATOM 1620 C C . GLU A 1 200 ? 13.578 2.582 -4.375 1 91.94 200 GLU A C 1
ATOM 1622 O O . GLU A 1 200 ? 13.562 2.699 -5.602 1 91.94 200 GLU A O 1
ATOM 1627 N N . HIS A 1 201 ? 13.039 3.406 -3.57 1 92.38 201 HIS A N 1
ATOM 1628 C CA . HIS A 1 201 ? 12.289 4.543 -4.098 1 92.38 201 HIS A CA 1
ATOM 1629 C C . HIS A 1 201 ? 13.227 5.566 -4.734 1 92.38 201 HIS A C 1
ATOM 1631 O O . HIS A 1 201 ? 12.859 6.223 -5.715 1 92.38 201 HIS A O 1
ATOM 1637 N N . ALA A 1 202 ? 14.398 5.672 -4.18 1 94.31 202 ALA A N 1
ATOM 1638 C CA . ALA A 1 202 ? 15.328 6.691 -4.648 1 94.31 202 ALA A CA 1
ATOM 1639 C C . ALA A 1 202 ? 16.031 6.246 -5.922 1 94.31 202 ALA A C 1
ATOM 1641 O O . ALA A 1 202 ? 16.219 7.039 -6.848 1 94.31 202 ALA A O 1
ATOM 1642 N N . TYR A 1 203 ? 16.422 4.945 -5.895 1 93 203 TYR A N 1
ATOM 1643 C CA . TYR A 1 203 ? 17.359 4.535 -6.926 1 93 203 TYR A CA 1
ATOM 1644 C C . TYR A 1 203 ? 16.797 3.406 -7.773 1 93 203 TYR A C 1
ATOM 1646 O O . TYR A 1 203 ? 17.297 3.111 -8.859 1 93 203 TYR A O 1
ATOM 1654 N N . GLY A 1 204 ? 15.758 2.779 -7.391 1 91.88 204 GLY A N 1
ATOM 1655 C CA . GLY A 1 204 ? 15.359 1.522 -8 1 91.88 204 GLY A CA 1
ATOM 1656 C C . GLY A 1 204 ? 16.203 0.345 -7.559 1 91.88 204 GLY A C 1
ATOM 1657 O O . GLY A 1 204 ? 16.344 0.087 -6.359 1 91.88 204 GLY A O 1
ATOM 1658 N N . ASP A 1 205 ? 16.781 -0.319 -8.508 1 93.31 205 ASP A N 1
ATOM 1659 C CA . ASP A 1 205 ? 17.703 -1.404 -8.18 1 93.31 205 ASP A CA 1
ATOM 1660 C C . ASP A 1 205 ? 19.016 -0.863 -7.609 1 93.31 205 ASP A C 1
ATOM 1662 O O . ASP A 1 205 ? 19.531 0.14 -8.094 1 93.31 205 ASP A O 1
ATOM 1666 N N . TYR A 1 206 ? 19.484 -1.559 -6.613 1 94.25 206 TYR A N 1
ATOM 1667 C CA . TYR A 1 206 ? 20.734 -1.086 -6.02 1 94.25 206 TYR A CA 1
ATOM 1668 C C . TYR A 1 206 ? 21.531 -2.244 -5.434 1 94.25 206 TYR A C 1
ATOM 1670 O O . TYR A 1 206 ? 21 -3.35 -5.273 1 94.25 206 TYR A O 1
ATOM 1678 N N . VAL A 1 207 ? 22.797 -1.99 -5.203 1 94.5 207 VAL A N 1
ATOM 1679 C CA . VAL A 1 207 ? 23.703 -2.846 -4.43 1 94.5 207 VAL A CA 1
ATOM 1680 C C . VAL A 1 207 ? 24.312 -2.049 -3.279 1 94.5 207 VAL A C 1
ATOM 1682 O O . VAL A 1 207 ? 24.688 -0.89 -3.455 1 94.5 207 VAL A O 1
ATOM 1685 N N . ARG A 1 208 ? 24.297 -2.637 -2.135 1 93.06 208 ARG A N 1
ATOM 1686 C CA . ARG A 1 208 ? 24.969 -2.053 -0.981 1 93.06 208 ARG A CA 1
ATOM 1687 C C . ARG A 1 208 ? 25.672 -3.129 -0.149 1 93.06 208 ARG A C 1
ATOM 1689 O O . ARG A 1 208 ? 25 -3.912 0.537 1 93.06 208 ARG A O 1
ATOM 1696 N N . GLY A 1 209 ? 26.953 -3.031 -0.127 1 90.5 209 GLY A N 1
ATOM 1697 C CA . GLY A 1 209 ? 27.688 -4.059 0.593 1 90.5 209 GLY A CA 1
ATOM 1698 C C . GLY A 1 209 ? 27.391 -5.461 0.1 1 90.5 209 GLY A C 1
ATOM 1699 O O . GLY A 1 209 ? 27.594 -5.766 -1.077 1 90.5 209 GLY A O 1
ATOM 1700 N N . GLU A 1 210 ? 26.828 -6.281 1.019 1 89.94 210 GLU A N 1
ATOM 1701 C CA . GLU A 1 210 ? 26.578 -7.684 0.691 1 89.94 210 GLU A CA 1
ATOM 1702 C C . GLU A 1 210 ? 25.109 -7.906 0.333 1 89.94 210 GLU A C 1
ATOM 1704 O O . GLU A 1 210 ? 24.641 -9.047 0.277 1 89.94 210 GLU A O 1
ATOM 1709 N N . SER A 1 211 ? 24.484 -6.805 0.114 1 92.38 211 SER A N 1
ATOM 1710 C CA . SER A 1 211 ? 23.062 -6.902 -0.179 1 92.38 211 SER A CA 1
ATOM 1711 C C . SER A 1 211 ? 22.703 -6.129 -1.442 1 92.38 211 SER A C 1
ATOM 1713 O O . SER A 1 211 ? 23.5 -5.344 -1.948 1 92.38 211 SER A O 1
ATOM 1715 N N . SER A 1 212 ? 21.594 -6.43 -1.946 1 94.31 212 SER A N 1
ATOM 1716 C CA . SER A 1 212 ? 21.047 -5.727 -3.096 1 94.31 212 SER A CA 1
ATOM 1717 C C . SER A 1 212 ? 19.531 -5.59 -2.98 1 94.31 212 SER A C 1
ATOM 1719 O O . SER A 1 212 ? 18.922 -6.168 -2.082 1 94.31 212 SER A O 1
ATOM 1721 N N . GLY A 1 213 ? 19 -4.73 -3.75 1 93.94 213 GLY A N 1
ATOM 1722 C CA . GLY A 1 213 ? 17.547 -4.539 -3.785 1 93.94 213 GLY A CA 1
ATOM 1723 C C . GLY A 1 213 ? 17 -4.414 -5.191 1 93.94 213 GLY A C 1
ATOM 1724 O O . GLY A 1 213 ? 17.625 -3.799 -6.059 1 93.94 213 GLY A O 1
ATOM 1725 N N . SER A 1 214 ? 15.906 -5.105 -5.379 1 93.19 214 SER A N 1
ATOM 1726 C CA . SER A 1 214 ? 15.195 -5.012 -6.652 1 93.19 214 SER A CA 1
ATOM 1727 C C . SER A 1 214 ? 13.938 -4.164 -6.52 1 93.19 214 SER A C 1
ATOM 1729 O O . SER A 1 214 ? 13.289 -4.16 -5.465 1 93.19 214 SER A O 1
ATOM 1731 N N . TYR A 1 215 ? 13.633 -3.447 -7.566 1 92.12 215 TYR A N 1
ATOM 1732 C CA . TYR A 1 215 ? 12.438 -2.604 -7.617 1 92.12 215 TYR A CA 1
ATOM 1733 C C . TYR A 1 215 ? 11.828 -2.605 -9.016 1 92.12 215 TYR A C 1
ATOM 1735 O O . TYR A 1 215 ? 12.516 -2.318 -10 1 92.12 215 TYR A O 1
ATOM 1743 N N . MET A 1 216 ? 10.555 -2.9 -9.117 1 93.06 216 MET A N 1
ATOM 1744 C CA . MET A 1 216 ? 9.852 -2.9 -10.391 1 93.06 216 MET A CA 1
ATOM 1745 C C . MET A 1 216 ? 8.484 -2.234 -10.258 1 93.06 216 MET A C 1
ATOM 1747 O O . MET A 1 216 ? 7.84 -2.338 -9.211 1 93.06 216 MET A O 1
ATOM 1751 N N . GLU A 1 217 ? 8.086 -1.57 -11.297 1 91.12 217 GLU A N 1
ATOM 1752 C CA . GLU A 1 217 ? 6.805 -0.88 -11.32 1 91.12 217 GLU A CA 1
ATOM 1753 C C . GLU A 1 217 ? 5.797 -1.613 -12.203 1 91.12 217 GLU A C 1
ATOM 1755 O O . GLU A 1 217 ? 6.172 -2.219 -13.203 1 91.12 217 GLU A O 1
ATOM 1760 N N . VAL A 1 218 ? 4.613 -1.61 -11.75 1 92.38 218 VAL A N 1
ATOM 1761 C CA . VAL A 1 218 ? 3.455 -2.037 -12.531 1 92.38 218 VAL A CA 1
ATOM 1762 C C . VAL A 1 218 ? 2.631 -0.819 -12.938 1 92.38 218 VAL A C 1
ATOM 1764 O O . VAL A 1 218 ? 2.096 -0.109 -12.086 1 92.38 218 VAL A O 1
ATOM 1767 N N . THR A 1 219 ? 2.438 -0.596 -14.305 1 91.31 219 THR A N 1
ATOM 1768 C CA . THR A 1 219 ? 2.002 0.731 -14.727 1 91.31 219 THR A CA 1
ATOM 1769 C C . THR A 1 219 ? 0.601 0.674 -15.328 1 91.31 219 THR A C 1
ATOM 1771 O O . THR A 1 219 ? -0.034 1.711 -15.531 1 91.31 219 THR A O 1
ATOM 1774 N N . LYS A 1 220 ? 0.105 -0.509 -15.594 1 90.94 220 LYS A N 1
ATOM 1775 C CA . LYS A 1 220 ? -1.245 -0.592 -16.141 1 90.94 220 LYS A CA 1
ATOM 1776 C C . LYS A 1 220 ? -2.277 -0.077 -15.141 1 90.94 220 LYS A C 1
ATOM 1778 O O . LYS A 1 220 ? -2.156 -0.312 -13.938 1 90.94 220 LYS A O 1
ATOM 1783 N N . ALA A 1 221 ? -3.283 0.555 -15.719 1 83.31 221 ALA A N 1
ATOM 1784 C CA . ALA A 1 221 ? -4.352 1.116 -14.891 1 83.31 221 ALA A CA 1
ATOM 1785 C C . ALA A 1 221 ? -5.133 0.015 -14.18 1 83.31 221 ALA A C 1
ATOM 1787 O O . ALA A 1 221 ? -5.633 0.217 -13.07 1 83.31 221 ALA A O 1
ATOM 1788 N N . VAL A 1 222 ? -5.277 -1.038 -14.898 1 83.88 222 VAL A N 1
ATOM 1789 C CA . VAL A 1 222 ? -5.957 -2.205 -14.344 1 83.88 222 VAL A CA 1
ATOM 1790 C C . VAL A 1 222 ? -5.016 -3.404 -14.352 1 83.88 222 VAL A C 1
ATOM 1792 O O . VAL A 1 222 ? -4.5 -3.793 -15.406 1 83.88 222 VAL A O 1
ATOM 1795 N N . VAL A 1 223 ? -4.773 -3.91 -13.164 1 87.31 223 VAL A N 1
ATOM 1796 C CA . VAL A 1 223 ? -3.855 -5.035 -13.039 1 87.31 223 VAL A CA 1
ATOM 1797 C C . VAL A 1 223 ? -4.617 -6.277 -12.586 1 87.31 223 VAL A C 1
ATOM 1799 O O . VAL A 1 223 ? -5.27 -6.266 -11.539 1 87.31 223 VAL A O 1
ATOM 1802 N N . ASP A 1 224 ? -4.5 -7.25 -13.398 1 90.62 224 ASP A N 1
ATOM 1803 C CA . ASP A 1 224 ? -5.074 -8.547 -13.055 1 90.62 224 ASP A CA 1
ATOM 1804 C C . ASP A 1 224 ? -4.168 -9.312 -12.094 1 90.62 224 ASP A C 1
ATOM 1806 O O . ASP A 1 224 ? -2.947 -9.32 -12.258 1 90.62 224 ASP A O 1
ATOM 1810 N N . GLN A 1 225 ? -4.781 -9.914 -11.078 1 90.12 225 GLN A N 1
ATOM 1811 C CA . GLN A 1 225 ? -4.004 -10.617 -10.062 1 90.12 225 GLN A CA 1
ATOM 1812 C C . GLN A 1 225 ? -3.172 -11.734 -10.68 1 90.12 225 GLN A C 1
ATOM 1814 O O . GLN A 1 225 ? -2.047 -11.992 -10.242 1 90.12 225 GLN A O 1
ATOM 1819 N N . LYS A 1 226 ? -3.688 -12.484 -11.586 1 93.5 226 LYS A N 1
ATOM 1820 C CA . LYS A 1 226 ? -2.959 -13.578 -12.211 1 93.5 226 LYS A CA 1
ATOM 1821 C C . LYS A 1 226 ? -1.69 -13.078 -12.898 1 93.5 226 LYS A C 1
ATOM 1823 O O . LYS A 1 226 ? -0.625 -13.688 -12.766 1 93.5 226 LYS A O 1
ATOM 1828 N N . ASP A 1 227 ? -1.866 -11.984 -13.648 1 92.44 227 ASP A N 1
ATOM 1829 C CA . ASP A 1 227 ? -0.715 -11.43 -14.352 1 92.44 227 ASP A CA 1
ATOM 1830 C C . ASP A 1 227 ? 0.344 -10.938 -13.367 1 92.44 227 ASP A C 1
ATOM 1832 O O . ASP A 1 227 ? 1.541 -11.133 -13.586 1 92.44 227 ASP A O 1
ATOM 1836 N N . LEU A 1 228 ? -0.112 -10.273 -12.32 1 93.19 228 LEU A N 1
ATOM 1837 C CA . LEU A 1 228 ? 0.828 -9.852 -11.289 1 93.19 228 LEU A CA 1
ATOM 1838 C C . LEU A 1 228 ? 1.527 -11.055 -10.664 1 93.19 228 LEU A C 1
ATOM 1840 O O . LEU A 1 228 ? 2.74 -11.023 -10.445 1 93.19 228 LEU A O 1
ATOM 1844 N N . THR A 1 229 ? 0.793 -12.094 -10.398 1 94.5 229 THR A N 1
ATOM 1845 C CA . THR A 1 229 ? 1.34 -13.32 -9.82 1 94.5 229 THR A CA 1
ATOM 1846 C C . THR A 1 229 ? 2.383 -13.938 -10.75 1 94.5 229 THR A C 1
ATOM 1848 O O . THR A 1 229 ? 3.41 -14.438 -10.289 1 94.5 229 THR A O 1
ATOM 1851 N N . ASP A 1 230 ? 2.121 -13.891 -12 1 94.94 230 ASP A N 1
ATOM 1852 C CA . ASP A 1 230 ? 3.072 -14.414 -12.977 1 94.94 230 ASP A CA 1
ATOM 1853 C C . ASP A 1 230 ? 4.387 -13.641 -12.93 1 94.94 230 ASP A C 1
ATOM 1855 O O . ASP A 1 230 ? 5.465 -14.234 -12.977 1 94.94 230 ASP A O 1
ATOM 1859 N N . VAL A 1 231 ? 4.258 -12.344 -12.844 1 95.56 231 VAL A N 1
ATOM 1860 C CA . VAL A 1 231 ? 5.453 -11.508 -12.773 1 95.56 231 VAL A CA 1
ATOM 1861 C C . VAL A 1 231 ? 6.238 -11.836 -11.508 1 95.56 231 VAL A C 1
ATOM 1863 O O . VAL A 1 231 ? 7.453 -12.031 -11.555 1 95.56 231 VAL A O 1
ATOM 1866 N N . LEU A 1 232 ? 5.535 -11.883 -10.398 1 95.5 232 LEU A N 1
ATOM 1867 C CA . LEU A 1 232 ? 6.18 -12.18 -9.125 1 95.5 232 LEU A CA 1
ATOM 1868 C C . LEU A 1 232 ? 6.828 -13.562 -9.156 1 95.5 232 LEU A C 1
ATOM 1870 O O . LEU A 1 232 ? 7.945 -13.734 -8.664 1 95.5 232 LEU A O 1
ATOM 1874 N N . PHE A 1 233 ? 6.141 -14.516 -9.742 1 96.12 233 PHE A N 1
ATOM 1875 C CA . PHE A 1 233 ? 6.656 -15.875 -9.891 1 96.12 233 PHE A CA 1
ATOM 1876 C C . PHE A 1 233 ? 7.953 -15.867 -10.695 1 96.12 233 PHE A C 1
ATOM 1878 O O . PHE A 1 233 ? 8.938 -16.5 -10.297 1 96.12 233 PHE A O 1
ATOM 1885 N N . LEU A 1 234 ? 7.926 -15.164 -11.766 1 96.94 234 LEU A N 1
ATOM 1886 C CA . LEU A 1 234 ? 9.078 -15.172 -12.656 1 96.94 234 LEU A CA 1
ATOM 1887 C C . LEU A 1 234 ? 10.281 -14.5 -12 1 96.94 234 LEU A C 1
ATOM 1889 O O . LEU A 1 234 ? 11.422 -14.922 -12.195 1 96.94 234 LEU A O 1
ATOM 1893 N N . THR A 1 235 ? 10.078 -13.477 -11.227 1 96.38 235 THR A N 1
ATOM 1894 C CA . THR A 1 235 ? 11.195 -12.859 -10.516 1 96.38 235 THR A CA 1
ATOM 1895 C C . THR A 1 235 ? 11.797 -13.828 -9.508 1 96.38 235 THR A C 1
ATOM 1897 O O . THR A 1 235 ? 13.016 -13.891 -9.352 1 96.38 235 THR A O 1
ATOM 1900 N N . ASN A 1 236 ? 10.945 -14.57 -8.828 1 96.5 236 ASN A N 1
ATOM 1901 C CA . ASN A 1 236 ? 11.438 -15.625 -7.945 1 96.5 236 ASN A CA 1
ATOM 1902 C C . ASN A 1 236 ? 12.211 -16.688 -8.727 1 96.5 236 ASN A C 1
ATOM 1904 O O . ASN A 1 236 ? 13.234 -17.188 -8.25 1 96.5 236 ASN A O 1
ATOM 1908 N N . TYR A 1 237 ? 11.633 -17 -9.875 1 97.56 237 TYR A N 1
ATOM 1909 C CA . TYR A 1 237 ? 12.219 -18.031 -10.742 1 97.56 237 TYR A CA 1
ATOM 1910 C C . TYR A 1 237 ? 13.625 -17.625 -11.172 1 97.56 237 TYR A C 1
ATOM 1912 O O . TYR A 1 237 ? 14.555 -18.438 -11.125 1 97.56 237 TYR A O 1
ATOM 1920 N N . PHE A 1 238 ? 13.805 -16.391 -11.531 1 97.88 238 PHE A N 1
ATOM 1921 C CA . PHE A 1 238 ? 15.117 -15.898 -11.93 1 97.88 238 PHE A CA 1
ATOM 1922 C C . PHE A 1 238 ? 16.062 -15.867 -10.734 1 97.88 238 PHE A C 1
ATOM 1924 O O . PHE A 1 238 ? 17.266 -16.094 -10.883 1 97.88 238 PHE A O 1
ATOM 1931 N N . GLY A 1 239 ? 15.539 -15.586 -9.555 1 97.56 239 GLY A N 1
ATOM 1932 C CA . GLY A 1 239 ? 16.359 -15.719 -8.359 1 97.56 239 GLY A CA 1
ATOM 1933 C C . GLY A 1 239 ? 16.859 -17.141 -8.141 1 97.56 239 GLY A C 1
ATOM 1934 O O . GLY A 1 239 ? 18.031 -17.344 -7.816 1 97.56 239 GLY A O 1
ATOM 1935 N N . ALA A 1 240 ? 15.977 -18.062 -8.305 1 98 240 ALA A N 1
ATOM 1936 C CA . ALA A 1 240 ? 16.359 -19.469 -8.18 1 98 240 ALA A CA 1
ATOM 1937 C C . ALA A 1 240 ? 17.375 -19.859 -9.258 1 98 240 ALA A C 1
ATOM 1939 O O . ALA A 1 240 ? 18.281 -20.641 -9 1 98 240 ALA A O 1
ATOM 1940 N N . MET A 1 241 ? 17.188 -19.344 -10.469 1 98.19 241 MET A N 1
ATOM 1941 C CA . MET A 1 241 ? 18.125 -19.547 -11.562 1 98.19 241 MET A CA 1
ATOM 1942 C C . MET A 1 241 ? 19.531 -19.078 -11.172 1 98.19 241 MET A C 1
ATOM 1944 O O . MET A 1 241 ? 20.516 -19.75 -11.453 1 98.19 241 MET A O 1
ATOM 1948 N N . TYR A 1 242 ? 19.609 -17.906 -10.555 1 98.19 242 TYR A N 1
ATOM 1949 C CA . TYR A 1 242 ? 20.859 -17.359 -10.07 1 98.19 242 TYR A CA 1
ATOM 1950 C C . TYR A 1 242 ? 21.531 -18.297 -9.078 1 98.19 242 TYR A C 1
ATOM 1952 O O . TYR A 1 242 ? 22.734 -18.547 -9.156 1 98.19 242 TYR A O 1
ATOM 1960 N N . VAL A 1 243 ? 20.719 -18.797 -8.117 1 98.25 243 VAL A N 1
ATOM 1961 C CA . VAL A 1 243 ? 21.234 -19.719 -7.109 1 98.25 243 VAL A CA 1
ATOM 1962 C C . VAL A 1 243 ? 21.797 -20.969 -7.785 1 98.25 243 VAL A C 1
ATOM 1964 O O . VAL A 1 243 ? 22.875 -21.438 -7.441 1 98.25 243 VAL A O 1
ATOM 1967 N N . ALA A 1 244 ? 21.078 -21.516 -8.75 1 98.62 244 ALA A N 1
ATOM 1968 C CA . ALA A 1 244 ? 21.531 -22.688 -9.492 1 98.62 244 ALA A CA 1
ATOM 1969 C C . ALA A 1 244 ? 22.844 -22.391 -10.234 1 98.62 244 ALA A C 1
ATOM 1971 O O . ALA A 1 244 ? 23.75 -23.219 -10.266 1 98.62 244 ALA A O 1
ATOM 1972 N N . LEU A 1 245 ? 22.922 -21.203 -10.867 1 98.44 245 LEU A N 1
ATOM 1973 C CA . LEU A 1 245 ? 24.125 -20.797 -11.57 1 98.44 245 LEU A CA 1
ATOM 1974 C C . LEU A 1 245 ? 25.328 -20.797 -10.641 1 98.44 245 LEU A C 1
ATOM 1976 O O . LEU A 1 245 ? 26.375 -21.375 -10.961 1 98.44 245 LEU A O 1
ATOM 1980 N N . LYS A 1 246 ? 25.188 -20.172 -9.5 1 97.69 246 LYS A N 1
ATOM 1981 C CA . LYS A 1 246 ? 26.297 -20.031 -8.555 1 97.69 246 LYS A CA 1
ATOM 1982 C C . LYS A 1 246 ? 26.688 -21.391 -7.965 1 97.69 246 LYS A C 1
ATOM 1984 O O . LYS A 1 246 ? 27.844 -21.594 -7.598 1 97.69 246 LYS A O 1
ATOM 1989 N N . ALA A 1 247 ? 25.797 -22.328 -7.945 1 97.88 247 ALA A N 1
ATOM 1990 C CA . ALA A 1 247 ? 26.047 -23.672 -7.445 1 97.88 247 ALA A CA 1
ATOM 1991 C C . ALA A 1 247 ? 26.641 -24.562 -8.539 1 97.88 247 ALA A C 1
ATOM 1993 O O . ALA A 1 247 ? 27 -25.703 -8.281 1 97.88 247 ALA A O 1
ATOM 1994 N N . GLY A 1 248 ? 26.719 -24.094 -9.773 1 97.5 248 GLY A N 1
ATOM 1995 C CA . GLY A 1 248 ? 27.188 -24.906 -10.891 1 97.5 248 GLY A CA 1
ATOM 1996 C C . GLY A 1 248 ? 26.172 -25.938 -11.344 1 97.5 248 GLY A C 1
ATOM 1997 O O . GLY A 1 248 ? 26.547 -26.969 -11.883 1 97.5 248 GLY A O 1
ATOM 1998 N N . GLU A 1 249 ? 24.891 -25.656 -11.094 1 98.25 249 GLU A N 1
ATOM 1999 C CA . GLU A 1 249 ? 23.844 -26.625 -11.352 1 98.25 249 GLU A CA 1
ATOM 2000 C C . GLU A 1 249 ? 22.766 -26.062 -12.289 1 98.25 249 GLU A C 1
ATOM 2002 O O . GLU A 1 249 ? 21.609 -26.438 -12.203 1 98.25 249 GLU A O 1
ATOM 2007 N N . LEU A 1 250 ? 23.125 -25.156 -13.148 1 98 250 LEU A N 1
ATOM 2008 C CA . LEU A 1 250 ? 22.156 -24.484 -14 1 98 250 LEU A CA 1
ATOM 2009 C C . LEU A 1 250 ? 21.531 -25.469 -14.992 1 98 250 LEU A C 1
ATOM 2011 O O . LEU A 1 250 ? 20.344 -25.375 -15.297 1 98 250 LEU A O 1
ATOM 2015 N N . GLU A 1 251 ? 22.297 -26.422 -15.477 1 97.44 251 GLU A N 1
ATOM 2016 C CA . GLU A 1 251 ? 21.766 -27.438 -16.391 1 97.44 251 GLU A CA 1
ATOM 2017 C C . GLU A 1 251 ? 20.688 -28.281 -15.711 1 97.44 251 GLU A C 1
ATOM 2019 O O . GLU A 1 251 ? 19.641 -28.562 -16.312 1 97.44 251 GLU A O 1
ATOM 2024 N N . ASN A 1 252 ? 20.953 -28.625 -14.477 1 97.75 252 ASN A N 1
ATOM 2025 C CA . ASN A 1 252 ? 19.953 -29.375 -13.719 1 97.75 252 ASN A CA 1
ATOM 2026 C C . ASN A 1 252 ? 18.703 -28.547 -13.469 1 97.75 252 ASN A C 1
ATOM 2028 O O . ASN A 1 252 ? 17.594 -29.062 -13.531 1 97.75 252 ASN A O 1
ATOM 2032 N N . PHE A 1 253 ? 18.891 -27.266 -13.117 1 98.19 253 PHE A N 1
ATOM 2033 C CA . PHE A 1 253 ? 17.766 -26.344 -12.93 1 98.19 253 PHE A CA 1
ATOM 2034 C C . PHE A 1 253 ? 16.891 -26.297 -14.172 1 98.19 253 PHE A C 1
ATOM 2036 O O . PHE A 1 253 ? 15.664 -26.391 -14.078 1 98.19 253 PHE A O 1
ATOM 2043 N N . ILE A 1 254 ? 17.484 -26.203 -15.359 1 97.12 254 ILE A N 1
ATOM 2044 C CA . ILE A 1 254 ? 16.75 -26.125 -16.609 1 97.12 254 ILE A CA 1
ATOM 2045 C C . ILE A 1 254 ? 16.031 -27.438 -16.875 1 97.12 254 ILE A C 1
ATOM 2047 O O . ILE A 1 254 ? 14.867 -27.453 -17.266 1 97.12 254 ILE A O 1
ATOM 2051 N N . ALA A 1 255 ? 16.672 -28.562 -16.609 1 96.5 255 ALA A N 1
ATOM 2052 C CA . ALA A 1 255 ? 16.078 -29.875 -16.797 1 96.5 255 ALA A CA 1
ATOM 2053 C C . ALA A 1 255 ? 14.828 -30.047 -15.945 1 96.5 255 ALA A C 1
ATOM 2055 O O . ALA A 1 255 ? 13.805 -30.547 -16.422 1 96.5 255 ALA A O 1
ATOM 2056 N N . LEU A 1 256 ? 14.875 -29.625 -14.703 1 95.69 256 LEU A N 1
ATOM 2057 C CA . LEU A 1 256 ? 13.719 -29.672 -13.812 1 95.69 256 LEU A CA 1
ATOM 2058 C C . LEU A 1 256 ? 12.617 -28.734 -14.305 1 95.69 256 LEU A C 1
ATOM 2060 O O . LEU A 1 256 ? 11.438 -29.062 -14.25 1 95.69 256 LEU A O 1
ATOM 2064 N N . SER A 1 257 ? 13.047 -27.594 -14.773 1 94.44 257 SER A N 1
ATOM 2065 C CA . SER A 1 257 ? 12.117 -26.547 -15.211 1 94.44 257 SER A CA 1
ATOM 2066 C C . SER A 1 257 ? 11.375 -26.984 -16.484 1 94.44 257 SER A C 1
ATOM 2068 O O . SER A 1 257 ? 10.25 -26.531 -16.719 1 94.44 257 SER A O 1
ATOM 2070 N N . GLU A 1 258 ? 12 -27.797 -17.297 1 92 258 GLU A N 1
ATOM 2071 C CA . GLU A 1 258 ? 11.352 -28.312 -18.5 1 92 258 GLU A CA 1
ATOM 2072 C C . GLU A 1 258 ? 10.172 -29.219 -18.156 1 92 258 GLU A C 1
ATOM 2074 O O . GLU A 1 258 ? 9.203 -29.312 -18.906 1 92 258 GLU A O 1
ATOM 2079 N N . LYS A 1 259 ? 10.289 -29.828 -16.969 1 88.88 259 LYS A N 1
ATOM 2080 C CA . LYS A 1 259 ? 9.141 -30.578 -16.484 1 88.88 259 LYS A CA 1
ATOM 2081 C C . LYS A 1 259 ? 8.055 -29.656 -15.938 1 88.88 259 LYS A C 1
ATOM 2083 O O . LYS A 1 259 ? 6.875 -29.812 -16.25 1 88.88 259 LYS A O 1
ATOM 2088 N N . SER A 1 260 ? 8.508 -28.781 -15.039 1 89.38 260 SER A N 1
ATOM 2089 C CA . SER A 1 260 ? 7.66 -27.719 -14.516 1 89.38 260 SER A CA 1
ATOM 2090 C C . SER A 1 260 ? 8.492 -26.562 -13.961 1 89.38 260 SER A C 1
ATOM 2092 O O . SER A 1 260 ? 9.438 -26.797 -13.203 1 89.38 260 SER A O 1
ATOM 2094 N N . LEU A 1 261 ? 8.141 -25.375 -14.336 1 91.88 261 LEU A N 1
ATOM 2095 C CA . LEU A 1 261 ? 8.859 -24.234 -13.805 1 91.88 261 LEU A CA 1
ATOM 2096 C C . LEU A 1 261 ? 8.852 -24.234 -12.281 1 91.88 261 LEU A C 1
ATOM 2098 O O . LEU A 1 261 ? 9.836 -23.844 -11.648 1 91.88 261 LEU A O 1
ATOM 2102 N N . HIS A 1 262 ? 7.793 -24.781 -11.703 1 91.06 262 HIS A N 1
ATOM 2103 C CA . HIS A 1 262 ? 7.68 -24.844 -10.25 1 91.06 262 HIS A CA 1
ATOM 2104 C C . HIS A 1 262 ? 8.711 -25.797 -9.656 1 91.06 262 HIS A C 1
ATOM 2106 O O . HIS A 1 262 ? 9.242 -25.531 -8.57 1 91.06 262 HIS A O 1
ATOM 2112 N N . LYS A 1 263 ? 8.906 -26.891 -10.352 1 92.69 263 LYS A N 1
ATOM 2113 C CA . LYS A 1 263 ? 9.891 -27.844 -9.852 1 92.69 263 LYS A CA 1
ATOM 2114 C C . LYS A 1 263 ? 11.289 -27.234 -9.82 1 92.69 263 LYS A C 1
ATOM 2116 O O . LYS A 1 263 ? 12.016 -27.391 -8.836 1 92.69 263 LYS A O 1
ATOM 2121 N N . GLY A 1 264 ? 11.703 -26.531 -10.93 1 95.06 264 GLY A N 1
ATOM 2122 C CA . GLY A 1 264 ? 12.969 -25.812 -10.93 1 95.06 264 GLY A CA 1
ATOM 2123 C C . GLY A 1 264 ? 13.07 -24.766 -9.828 1 95.06 264 GLY A C 1
ATOM 2124 O O . GLY A 1 264 ? 14.062 -24.719 -9.102 1 95.06 264 GLY A O 1
ATOM 2125 N N . LEU A 1 265 ? 11.992 -23.938 -9.695 1 96.19 265 LEU A N 1
ATOM 2126 C CA . LEU A 1 265 ? 11.961 -22.875 -8.688 1 96.19 265 LEU A CA 1
ATOM 2127 C C . LEU A 1 265 ? 12.094 -23.469 -7.281 1 96.19 265 LEU A C 1
ATOM 2129 O O . LEU A 1 265 ? 12.945 -23.031 -6.504 1 96.19 265 LEU A O 1
ATOM 2133 N N . ASN A 1 266 ? 11.352 -24.484 -6.938 1 93.5 266 ASN A N 1
ATOM 2134 C CA . ASN A 1 266 ? 11.305 -25.031 -5.586 1 93.5 266 ASN A CA 1
ATOM 2135 C C . ASN A 1 266 ? 12.617 -25.719 -5.215 1 93.5 266 ASN A C 1
ATOM 2137 O O . ASN A 1 266 ? 13.023 -25.703 -4.055 1 93.5 266 ASN A O 1
ATOM 2141 N N . ALA A 1 267 ? 13.234 -26.281 -6.176 1 96.56 267 ALA A N 1
ATOM 2142 C CA . ALA A 1 267 ? 14.469 -27.016 -5.918 1 96.56 267 ALA A CA 1
ATOM 2143 C C . ALA A 1 267 ? 15.609 -26.062 -5.551 1 96.56 267 ALA A C 1
ATOM 2145 O O . ALA A 1 267 ? 16.516 -26.438 -4.789 1 96.56 267 ALA A O 1
ATOM 2146 N N . TYR A 1 268 ? 15.547 -24.828 -6.035 1 97.44 268 TYR A N 1
ATOM 2147 C CA . TYR A 1 268 ? 16.719 -23.969 -5.898 1 97.44 268 TYR A CA 1
ATOM 2148 C C . TYR A 1 268 ? 16.375 -22.672 -5.191 1 97.44 268 TYR A C 1
ATOM 2150 O O . TYR A 1 268 ? 17.219 -21.797 -5.023 1 97.44 268 TYR A O 1
ATOM 2158 N N . TYR A 1 269 ? 15.117 -22.531 -4.793 1 96.06 269 TYR A N 1
ATOM 2159 C CA . TYR A 1 269 ? 14.766 -21.344 -4.016 1 96.06 269 TYR A CA 1
ATOM 2160 C C . TYR A 1 269 ? 15.461 -21.344 -2.66 1 96.06 269 TYR A C 1
ATOM 2162 O O . TYR A 1 269 ? 15.328 -22.312 -1.895 1 96.06 269 TYR A O 1
ATOM 2170 N N . ASN A 1 270 ? 16.281 -20.328 -2.363 1 94.81 270 ASN A N 1
ATOM 2171 C CA . ASN A 1 270 ? 17.016 -20.203 -1.111 1 94.81 270 ASN A CA 1
ATOM 2172 C C . ASN A 1 270 ? 16.469 -19.062 -0.257 1 94.81 270 ASN A C 1
ATOM 2174 O O . ASN A 1 270 ? 16.812 -17.906 -0.472 1 94.81 270 ASN A O 1
ATOM 2178 N N . ARG A 1 271 ? 15.766 -19.312 0.735 1 90.88 271 ARG A N 1
ATOM 2179 C CA . ARG A 1 271 ? 15.07 -18.344 1.578 1 90.88 271 ARG A CA 1
ATOM 2180 C C . ARG A 1 271 ? 16.062 -17.422 2.287 1 90.88 271 ARG A C 1
ATOM 2182 O O . ARG A 1 271 ? 15.734 -16.281 2.598 1 90.88 271 ARG A O 1
ATOM 2189 N N . GLU A 1 272 ? 17.203 -17.844 2.486 1 91.38 272 GLU A N 1
ATOM 2190 C CA . GLU A 1 272 ? 18.188 -17.062 3.225 1 91.38 272 GLU A CA 1
ATOM 2191 C C . GLU A 1 272 ? 18.672 -15.867 2.406 1 91.38 272 GLU A C 1
ATOM 2193 O O . GLU A 1 272 ? 19.156 -14.875 2.963 1 91.38 272 GLU A O 1
ATOM 2198 N N . LEU A 1 273 ? 18.484 -16.016 1.068 1 93.38 273 LEU A N 1
ATOM 2199 C CA . LEU A 1 273 ? 19 -14.969 0.194 1 93.38 273 LEU A CA 1
ATOM 2200 C C . LEU A 1 273 ? 17.922 -13.938 -0.117 1 93.38 273 LEU A C 1
ATOM 2202 O O . LEU A 1 273 ? 18.219 -12.852 -0.618 1 93.38 273 LEU A O 1
ATOM 2206 N N . PHE A 1 274 ? 16.719 -14.375 0.17 1 88.38 274 PHE A N 1
ATOM 2207 C CA . PHE A 1 274 ? 15.602 -13.508 -0.188 1 88.38 274 PHE A CA 1
ATOM 2208 C C . PHE A 1 274 ? 15.062 -12.781 1.04 1 88.38 274 PHE A C 1
ATOM 2210 O O . PHE A 1 274 ? 14.852 -13.398 2.088 1 88.38 274 PHE A O 1
ATOM 2217 N N . GLY A 1 275 ? 14.984 -11.477 1.003 1 79.88 275 GLY A N 1
ATOM 2218 C CA . GLY A 1 275 ? 14.5 -10.68 2.117 1 79.88 275 GLY A CA 1
ATOM 2219 C C . GLY A 1 275 ? 13.008 -10.398 2.045 1 79.88 275 GLY A C 1
ATOM 2220 O O . GLY A 1 275 ? 12.281 -11.07 1.311 1 79.88 275 GLY A O 1
ATOM 2221 N N . ASP A 1 276 ? 12.586 -9.414 2.752 1 80.5 276 ASP A N 1
ATOM 2222 C CA . ASP A 1 276 ? 11.18 -9.039 2.883 1 80.5 276 ASP A CA 1
ATOM 2223 C C . ASP A 1 276 ? 10.68 -8.359 1.61 1 80.5 276 ASP A C 1
ATOM 2225 O O . ASP A 1 276 ? 11.422 -7.641 0.945 1 80.5 276 ASP A O 1
ATOM 2229 N N . ILE A 1 277 ? 9.453 -8.625 1.354 1 83.44 277 ILE A N 1
ATOM 2230 C CA . ILE A 1 277 ? 8.844 -8.039 0.165 1 83.44 277 ILE A CA 1
ATOM 2231 C C . ILE A 1 277 ? 8.094 -6.766 0.544 1 83.44 277 ILE A C 1
ATOM 2233 O O . ILE A 1 277 ? 7.574 -6.648 1.658 1 83.44 277 ILE A O 1
ATOM 2237 N N . SER A 1 278 ? 8.172 -5.82 -0.298 1 83.19 278 SER A N 1
ATOM 2238 C CA . SER A 1 278 ? 7.297 -4.656 -0.282 1 83.19 278 SER A CA 1
ATOM 2239 C C . SER A 1 278 ? 6.469 -4.57 -1.561 1 83.19 278 SER A C 1
ATOM 2241 O O . SER A 1 278 ? 7.023 -4.469 -2.658 1 83.19 278 SER A O 1
ATOM 2243 N N . ILE A 1 279 ? 5.172 -4.68 -1.453 1 86.62 279 ILE A N 1
ATOM 2244 C CA . ILE A 1 279 ? 4.285 -4.621 -2.611 1 86.62 279 ILE A CA 1
ATOM 2245 C C . ILE A 1 279 ? 3.139 -3.652 -2.334 1 86.62 279 ILE A C 1
ATOM 2247 O O . ILE A 1 279 ? 2.535 -3.686 -1.259 1 86.62 279 ILE A O 1
ATOM 2251 N N . GLU A 1 280 ? 2.959 -2.736 -3.178 1 81.81 280 GLU A N 1
ATOM 2252 C CA . GLU A 1 280 ? 1.824 -1.818 -3.191 1 81.81 280 GLU A CA 1
ATOM 2253 C C . GLU A 1 280 ? 1.225 -1.703 -4.59 1 81.81 280 GLU A C 1
ATOM 2255 O O . GLU A 1 280 ? 1.785 -1.03 -5.457 1 81.81 280 GLU A O 1
ATOM 2260 N N . VAL A 1 281 ? 0.093 -2.316 -4.781 1 80 281 VAL A N 1
ATOM 2261 C CA . VAL A 1 281 ? -0.566 -2.264 -6.082 1 80 281 VAL A CA 1
ATOM 2262 C C . VAL A 1 281 ? -2.062 -2.023 -5.895 1 80 281 VAL A C 1
ATOM 2264 O O . VAL A 1 281 ? -2.773 -2.879 -5.363 1 80 281 VAL A O 1
ATOM 2267 N N . HIS A 1 282 ? -2.59 -0.83 -6.172 1 74.75 282 HIS A N 1
ATOM 2268 C CA . HIS A 1 282 ? -4.004 -0.484 -6.262 1 74.75 282 HIS A CA 1
ATOM 2269 C C . HIS A 1 282 ? -4.375 -0.043 -7.676 1 74.75 282 HIS A C 1
ATOM 2271 O O . HIS A 1 282 ? -4.945 1.035 -7.863 1 74.75 282 HIS A O 1
ATOM 2277 N N . SER A 1 283 ? -4.023 -0.906 -8.742 1 70.75 283 SER A N 1
ATOM 2278 C CA . SER A 1 283 ? -4.145 -0.568 -10.156 1 70.75 283 SER A CA 1
ATOM 2279 C C . SER A 1 283 ? -3.477 0.767 -10.461 1 70.75 283 SER A C 1
ATOM 2281 O O . SER A 1 283 ? -4.148 1.74 -10.812 1 70.75 283 SER A O 1
ATOM 2283 N N . PRO A 1 284 ? -2.283 1.052 -10.688 1 79.25 284 PRO A N 1
ATOM 2284 C CA . PRO A 1 284 ? -0.845 0.793 -10.805 1 79.25 284 PRO A CA 1
ATOM 2285 C C . PRO A 1 284 ? -0.14 0.741 -9.453 1 79.25 284 PRO A C 1
ATOM 2287 O O . PRO A 1 284 ? -0.78 0.909 -8.414 1 79.25 284 PRO A O 1
ATOM 2290 N N . GLY A 1 285 ? 1.124 0.366 -9.43 1 86.5 285 GLY A N 1
ATOM 2291 C CA . GLY A 1 285 ? 1.901 0.263 -8.203 1 86.5 285 GLY A CA 1
ATOM 2292 C C . GLY A 1 285 ? 3.316 -0.231 -8.438 1 86.5 285 GLY A C 1
ATOM 2293 O O . GLY A 1 285 ? 3.922 0.065 -9.469 1 86.5 285 GLY A O 1
ATOM 2294 N N . PHE A 1 286 ? 3.842 -0.845 -7.469 1 86.5 286 PHE A N 1
ATOM 2295 C CA . PHE A 1 286 ? 5.215 -1.328 -7.531 1 86.5 286 PHE A CA 1
ATOM 2296 C C . PHE A 1 286 ? 5.43 -2.486 -6.566 1 86.5 286 PHE A C 1
ATOM 2298 O O . PHE A 1 286 ? 4.574 -2.758 -5.719 1 86.5 286 PHE A O 1
ATOM 2305 N N . PHE A 1 287 ? 6.48 -3.18 -6.781 1 88.88 287 PHE A N 1
ATOM 2306 C CA . PHE A 1 287 ? 6.965 -4.137 -5.793 1 88.88 287 PHE A CA 1
ATOM 2307 C C . PHE A 1 287 ? 8.492 -4.152 -5.762 1 88.88 287 PHE A C 1
ATOM 2309 O O . PHE A 1 287 ? 9.141 -3.852 -6.762 1 88.88 287 PHE A O 1
ATOM 2316 N N . GLY A 1 288 ? 9.008 -4.391 -4.617 1 87.69 288 GLY A N 1
ATOM 2317 C CA . GLY A 1 288 ? 10.445 -4.465 -4.383 1 87.69 288 GLY A CA 1
ATOM 2318 C C . GLY A 1 288 ? 10.812 -5.418 -3.262 1 87.69 288 GLY A C 1
ATOM 2319 O O . GLY A 1 288 ? 9.953 -5.84 -2.488 1 87.69 288 GLY A O 1
ATOM 2320 N N . ARG A 1 289 ? 12.078 -5.785 -3.256 1 89.81 289 ARG A N 1
ATOM 2321 C CA . ARG A 1 289 ? 12.523 -6.68 -2.191 1 89.81 289 ARG A CA 1
ATOM 2322 C C . ARG A 1 289 ? 14.031 -6.582 -1.99 1 89.81 289 ARG A C 1
ATOM 2324 O O . ARG A 1 289 ? 14.789 -6.422 -2.955 1 89.81 289 ARG A O 1
ATOM 2331 N N . ALA A 1 290 ? 14.375 -6.676 -0.802 1 88.81 290 ALA A N 1
ATOM 2332 C CA . ALA A 1 290 ? 15.789 -6.75 -0.447 1 88.81 290 ALA A CA 1
ATOM 2333 C C . ALA A 1 290 ? 16.328 -8.164 -0.642 1 88.81 290 ALA A C 1
ATOM 2335 O O . ALA A 1 290 ? 15.641 -9.148 -0.355 1 88.81 290 ALA A O 1
ATOM 2336 N N . LEU A 1 291 ? 17.547 -8.266 -1.17 1 93.06 291 LEU A N 1
ATOM 2337 C CA . LEU A 1 291 ? 18.219 -9.547 -1.371 1 93.06 291 LEU A CA 1
ATOM 2338 C C . LEU A 1 291 ? 19.547 -9.578 -0.629 1 93.06 291 LEU A C 1
ATOM 2340 O O . LEU A 1 291 ? 20.25 -8.562 -0.538 1 93.06 291 LEU A O 1
ATOM 2344 N N . ARG A 1 292 ? 19.875 -10.766 -0.156 1 91.38 292 ARG A N 1
ATOM 2345 C CA . ARG A 1 292 ? 21.109 -10.914 0.623 1 91.38 292 ARG A CA 1
ATOM 2346 C C . ARG A 1 292 ? 22.234 -11.469 -0.238 1 91.38 292 ARG A C 1
ATOM 2348 O O . ARG A 1 292 ? 22.922 -12.422 0.154 1 91.38 292 ARG A O 1
ATOM 2355 N N . ASP A 1 293 ? 22.375 -10.969 -1.311 1 92.94 293 ASP A N 1
ATOM 2356 C CA . ASP A 1 293 ? 23.406 -11.211 -2.311 1 92.94 293 ASP A CA 1
ATOM 2357 C C . ASP A 1 293 ? 23.578 -10 -3.225 1 92.94 293 ASP A C 1
ATOM 2359 O O . ASP A 1 293 ? 22.609 -9.508 -3.797 1 92.94 293 ASP A O 1
ATOM 2363 N N . PRO A 1 294 ? 24.766 -9.5 -3.326 1 92 294 PRO A N 1
ATOM 2364 C CA . PRO A 1 294 ? 24.969 -8.227 -4.027 1 92 294 PRO A CA 1
ATOM 2365 C C . PRO A 1 294 ? 24.672 -8.328 -5.523 1 92 294 PRO A C 1
ATOM 2367 O O . PRO A 1 294 ? 24.359 -7.324 -6.164 1 92 294 PRO A O 1
ATOM 2370 N N . ALA A 1 295 ? 24.766 -9.477 -6.039 1 93.75 295 ALA A N 1
ATOM 2371 C CA . ALA A 1 295 ? 24.656 -9.602 -7.492 1 93.75 295 ALA A CA 1
ATOM 2372 C C . ALA A 1 295 ? 23.25 -10.031 -7.906 1 93.75 295 ALA A C 1
ATOM 2374 O O . ALA A 1 295 ? 22.891 -9.938 -9.086 1 93.75 295 ALA A O 1
ATOM 2375 N N . MET A 1 296 ? 22.469 -10.469 -7.031 1 94.62 296 MET A N 1
ATOM 2376 C CA . MET A 1 296 ? 21.219 -11.156 -7.344 1 94.62 296 MET A CA 1
ATOM 2377 C C . MET A 1 296 ? 20.203 -10.188 -7.945 1 94.62 296 MET A C 1
ATOM 2379 O O . MET A 1 296 ? 19.516 -10.531 -8.906 1 94.62 296 MET A O 1
ATOM 2383 N N . ALA A 1 297 ? 20.094 -9.008 -7.406 1 94.88 297 ALA A N 1
ATOM 2384 C CA . ALA A 1 297 ? 19.125 -8.039 -7.93 1 94.88 297 ALA A CA 1
ATOM 2385 C C . ALA A 1 297 ? 19.422 -7.707 -9.391 1 94.88 297 ALA A C 1
ATOM 2387 O O . ALA A 1 297 ? 18.516 -7.664 -10.219 1 94.88 297 ALA A O 1
ATOM 2388 N N . GLY A 1 298 ? 20.703 -7.477 -9.656 1 94.69 298 GLY A N 1
ATOM 2389 C CA . GLY A 1 298 ? 21.094 -7.199 -11.031 1 94.69 298 GLY A CA 1
ATOM 2390 C C . GLY A 1 298 ? 20.797 -8.344 -11.977 1 94.69 298 GLY A C 1
ATOM 2391 O O . GLY A 1 298 ? 20.344 -8.125 -13.102 1 94.69 298 GLY A O 1
ATOM 2392 N N . PHE A 1 299 ? 21.078 -9.547 -11.539 1 96.62 299 PHE A N 1
ATOM 2393 C CA . PHE A 1 299 ? 20.828 -10.734 -12.352 1 96.62 299 PHE A CA 1
ATOM 2394 C C . PHE A 1 299 ? 19.344 -10.859 -12.664 1 96.62 299 PHE A C 1
ATOM 2396 O O . PHE A 1 299 ? 18.969 -11.07 -13.82 1 96.62 299 PHE A O 1
ATOM 2403 N N . VAL A 1 300 ? 18.453 -10.719 -11.625 1 96.56 300 VAL A N 1
ATOM 2404 C CA . VAL A 1 300 ? 17 -10.844 -11.789 1 96.56 300 VAL A CA 1
ATOM 2405 C C . VAL A 1 300 ? 16.5 -9.781 -12.758 1 96.56 300 VAL A C 1
ATOM 2407 O O . VAL A 1 300 ? 15.719 -10.078 -13.664 1 96.56 300 VAL A O 1
ATOM 2410 N N . ALA A 1 301 ? 16.969 -8.57 -12.602 1 95.56 301 ALA A N 1
ATOM 2411 C CA . ALA A 1 301 ? 16.562 -7.484 -13.492 1 95.56 301 ALA A CA 1
ATOM 2412 C C . ALA A 1 301 ? 17 -7.766 -14.93 1 95.56 301 ALA A C 1
ATOM 2414 O O . ALA A 1 301 ? 16.234 -7.562 -15.867 1 95.56 301 ALA A O 1
ATOM 2415 N N . ALA A 1 302 ? 18.188 -8.234 -15.07 1 95.88 302 ALA A N 1
ATOM 2416 C CA . ALA A 1 302 ? 18.734 -8.523 -16.391 1 95.88 302 ALA A CA 1
ATOM 2417 C C . ALA A 1 302 ? 17.938 -9.625 -17.094 1 95.88 302 ALA A C 1
ATOM 2419 O O . ALA A 1 302 ? 17.547 -9.484 -18.25 1 95.88 302 ALA A O 1
ATOM 2420 N N . MET A 1 303 ? 17.703 -10.727 -16.359 1 97 303 MET A N 1
ATOM 2421 C CA . MET A 1 303 ? 16.969 -11.844 -16.922 1 97 303 MET A CA 1
ATOM 2422 C C . MET A 1 303 ? 15.547 -11.414 -17.297 1 97 303 MET A C 1
ATOM 2424 O O . MET A 1 303 ? 15.008 -11.859 -18.312 1 97 303 MET A O 1
ATOM 2428 N N . THR A 1 304 ? 14.945 -10.578 -16.453 1 97.06 304 THR A N 1
ATOM 2429 C CA . THR A 1 304 ? 13.609 -10.07 -16.734 1 97.06 304 THR A CA 1
ATOM 2430 C C . THR A 1 304 ? 13.578 -9.312 -18.062 1 97.06 304 THR A C 1
ATOM 2432 O O . THR A 1 304 ? 12.734 -9.594 -18.922 1 97.06 304 THR A O 1
ATOM 2435 N N . VAL A 1 305 ? 14.539 -8.414 -18.266 1 96.31 305 VAL A N 1
ATOM 2436 C CA . VAL A 1 305 ? 14.555 -7.598 -19.484 1 96.31 305 VAL A CA 1
ATOM 2437 C C . VAL A 1 305 ? 14.914 -8.461 -20.688 1 96.31 305 VAL A C 1
ATOM 2439 O O . VAL A 1 305 ? 14.297 -8.344 -21.75 1 96.31 305 VAL A O 1
ATOM 2442 N N . MET A 1 306 ? 15.859 -9.359 -20.547 1 96.56 306 MET A N 1
ATOM 2443 C CA . MET A 1 306 ? 16.297 -10.188 -21.656 1 96.56 306 MET A CA 1
ATOM 2444 C C . MET A 1 306 ? 15.203 -11.148 -22.109 1 96.56 306 MET A C 1
ATOM 2446 O O . MET A 1 306 ? 15 -11.359 -23.297 1 96.56 306 MET A O 1
ATOM 2450 N N . ALA A 1 307 ? 14.523 -11.719 -21.125 1 97.25 307 ALA A N 1
ATOM 2451 C CA . ALA A 1 307 ? 13.406 -12.602 -21.453 1 97.25 307 ALA A CA 1
ATOM 2452 C C . ALA A 1 307 ? 12.273 -11.828 -22.125 1 97.25 307 ALA A C 1
ATOM 2454 O O . ALA A 1 307 ? 11.68 -12.297 -23.094 1 97.25 307 ALA A O 1
ATOM 2455 N N . THR A 1 308 ? 11.977 -10.633 -21.594 1 96.88 308 THR A N 1
ATOM 2456 C CA . THR A 1 308 ? 10.914 -9.805 -22.141 1 96.88 308 THR A CA 1
ATOM 2457 C C . THR A 1 308 ? 11.195 -9.484 -23.609 1 96.88 308 THR A C 1
ATOM 2459 O O . THR A 1 308 ? 10.281 -9.477 -24.438 1 96.88 308 THR A O 1
ATOM 2462 N N . LEU A 1 309 ? 12.453 -9.25 -23.922 1 95.56 309 LEU A N 1
ATOM 2463 C CA . LEU A 1 309 ? 12.852 -8.859 -25.266 1 95.56 309 LEU A CA 1
ATOM 2464 C C . LEU A 1 309 ? 13.172 -10.086 -26.125 1 95.56 309 LEU A C 1
ATOM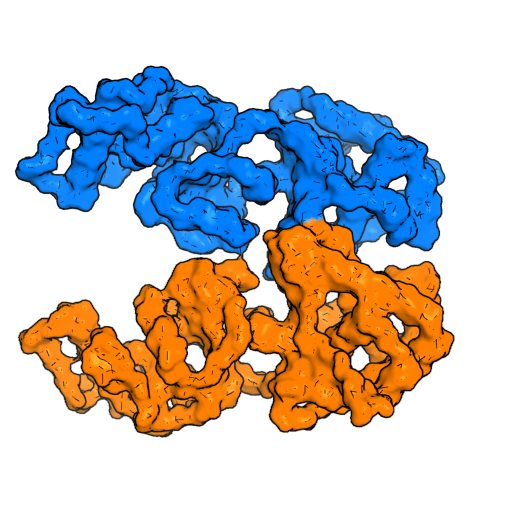 2466 O O . LEU A 1 309 ? 13.5 -9.953 -27.297 1 95.56 309 LEU A O 1
ATOM 2470 N N . ALA A 1 310 ? 13.094 -11.266 -25.531 1 96.12 310 ALA A N 1
ATOM 2471 C CA . ALA A 1 310 ? 13.414 -12.523 -26.203 1 96.12 310 ALA A CA 1
ATOM 2472 C C . ALA A 1 310 ? 14.797 -12.461 -26.844 1 96.12 310 ALA A C 1
ATOM 2474 O O . ALA A 1 310 ? 14.953 -12.773 -28.031 1 96.12 310 ALA A O 1
ATOM 2475 N N . ILE A 1 311 ? 15.695 -12.07 -26.094 1 95.69 311 ILE A N 1
ATOM 2476 C CA . ILE A 1 311 ? 17.062 -11.93 -26.594 1 95.69 311 ILE A CA 1
ATOM 2477 C C . ILE A 1 311 ? 17.609 -13.297 -26.984 1 95.69 311 ILE A C 1
ATOM 2479 O O . ILE A 1 311 ? 17.406 -14.281 -26.281 1 95.69 311 ILE A O 1
ATOM 2483 N N . ASP A 1 312 ? 18.312 -13.344 -28.062 1 94.81 312 ASP A N 1
ATOM 2484 C CA . ASP A 1 312 ? 18.984 -14.562 -28.516 1 94.81 312 ASP A CA 1
ATOM 2485 C C . ASP A 1 312 ? 20.109 -14.945 -27.562 1 94.81 312 ASP A C 1
ATOM 2487 O O . ASP A 1 312 ? 21.062 -14.18 -27.375 1 94.81 312 ASP A O 1
ATOM 2491 N N . PRO A 1 313 ? 20.016 -16.172 -27.031 1 95.69 313 PRO A N 1
ATOM 2492 C CA . PRO A 1 313 ? 21.062 -16.578 -26.078 1 95.69 313 PRO A CA 1
ATOM 2493 C C . PRO A 1 313 ? 22.469 -16.531 -26.672 1 95.69 313 PRO A C 1
ATOM 2495 O O . PRO A 1 313 ? 23.422 -16.188 -25.984 1 95.69 313 PRO A O 1
ATOM 2498 N N . VAL A 1 314 ? 22.672 -16.875 -27.891 1 94.94 314 VAL A N 1
ATOM 2499 C CA . VAL A 1 314 ? 23.984 -16.891 -28.531 1 94.94 314 VAL A CA 1
ATOM 2500 C C . VAL A 1 314 ? 24.547 -15.469 -28.562 1 94.94 314 VAL A C 1
ATOM 2502 O O . VAL A 1 314 ? 25.719 -15.266 -28.219 1 94.94 314 VAL A O 1
ATOM 2505 N N . MET A 1 315 ? 23.75 -14.523 -28.891 1 94.06 315 MET A N 1
ATOM 2506 C CA . MET A 1 315 ? 24.188 -13.133 -28.906 1 94.06 315 MET A CA 1
ATOM 2507 C C . MET A 1 315 ? 24.562 -12.648 -27.516 1 94.06 315 MET A C 1
ATOM 2509 O O . MET A 1 315 ? 25.5 -11.875 -27.344 1 94.06 315 MET A O 1
ATOM 2513 N N . ALA A 1 316 ? 23.875 -13.109 -26.531 1 95.12 316 ALA A N 1
ATOM 2514 C CA . ALA A 1 316 ? 24.031 -12.641 -25.156 1 95.12 316 ALA A CA 1
ATOM 2515 C C . ALA A 1 316 ? 25.297 -13.211 -24.531 1 95.12 316 ALA A C 1
ATOM 2517 O O . ALA A 1 316 ? 25.75 -12.734 -23.484 1 95.12 316 ALA A O 1
ATOM 2518 N N . THR A 1 317 ? 25.969 -14.195 -25.125 1 95.56 317 THR A N 1
ATOM 2519 C CA . THR A 1 317 ? 27.203 -14.758 -24.594 1 95.56 317 THR A CA 1
ATOM 2520 C C . THR A 1 317 ? 28.344 -13.742 -24.703 1 95.56 317 THR A C 1
ATOM 2522 O O . THR A 1 317 ? 29.375 -13.906 -24.062 1 95.56 317 THR A O 1
ATOM 2525 N N . GLN A 1 318 ? 28.125 -12.719 -25.516 1 94.81 318 GLN A N 1
ATOM 2526 C CA . GLN A 1 318 ? 29.156 -11.695 -25.688 1 94.81 318 GLN A CA 1
ATOM 2527 C C . GLN A 1 318 ? 28.672 -10.336 -25.203 1 94.81 318 GLN A C 1
ATOM 2529 O O . GLN A 1 318 ? 29.234 -9.305 -25.562 1 94.81 318 GLN A O 1
ATOM 2534 N N . LEU A 1 319 ? 27.656 -10.367 -24.438 1 96.12 319 LEU A N 1
ATOM 2535 C CA . LEU A 1 319 ? 27.047 -9.117 -23.969 1 96.12 319 LEU A CA 1
ATOM 2536 C C . LEU A 1 319 ? 28.031 -8.352 -23.078 1 96.12 319 LEU A C 1
ATOM 2538 O O . LEU A 1 319 ? 28.859 -8.953 -22.391 1 96.12 319 LEU A O 1
ATOM 2542 N N . VAL A 1 320 ? 27.922 -6.988 -23.125 1 96.38 320 VAL A N 1
ATOM 2543 C CA . VAL A 1 320 ? 28.719 -6.113 -22.266 1 96.38 320 VAL A CA 1
ATOM 2544 C C . VAL A 1 320 ? 27.781 -5.34 -21.328 1 96.38 320 VAL A C 1
ATOM 2546 O O . VAL A 1 320 ? 26.719 -4.871 -21.734 1 96.38 320 VAL A O 1
ATOM 2549 N N . VAL A 1 321 ? 28.188 -5.254 -20.047 1 95.5 321 VAL A N 1
ATOM 2550 C CA . VAL A 1 321 ? 27.422 -4.492 -19.078 1 95.5 321 VAL A CA 1
ATOM 2551 C C . VAL A 1 321 ? 27.984 -3.078 -18.969 1 95.5 321 VAL A C 1
ATOM 2553 O O . VAL A 1 321 ? 29.172 -2.898 -18.688 1 95.5 321 VAL A O 1
ATOM 2556 N N . GLU A 1 322 ? 27.188 -2.135 -19.266 1 94.81 322 GLU A N 1
ATOM 2557 C CA . GLU A 1 322 ? 27.469 -0.718 -19.031 1 94.81 322 GLU A CA 1
ATOM 2558 C C . GLU A 1 322 ? 26.422 -0.096 -18.109 1 94.81 322 GLU A C 1
ATOM 2560 O O . GLU A 1 322 ? 25.297 0.173 -18.531 1 94.81 322 GLU A O 1
ATOM 2565 N N . ASN A 1 323 ? 26.781 0.172 -16.953 1 94.56 323 ASN A N 1
ATOM 2566 C CA . ASN A 1 323 ? 25.859 0.649 -15.922 1 94.56 323 ASN A CA 1
ATOM 2567 C C . ASN A 1 323 ? 25.797 2.174 -15.898 1 94.56 323 ASN A C 1
ATOM 2569 O O . ASN A 1 323 ? 26.703 2.832 -15.383 1 94.56 323 ASN A O 1
ATOM 2573 N N . SER A 1 324 ? 24.656 2.762 -16.312 1 92.06 324 SER A N 1
ATOM 2574 C CA . SER A 1 324 ? 24.484 4.203 -16.469 1 92.06 324 SER A CA 1
ATOM 2575 C C . SER A 1 324 ? 24.281 4.875 -15.109 1 92.06 324 SER A C 1
ATOM 2577 O O . SER A 1 324 ? 24.391 6.102 -15 1 92.06 324 SER A O 1
ATOM 2579 N N . ALA A 1 325 ? 23.984 4.09 -14.102 1 90.12 325 ALA A N 1
ATOM 2580 C CA . ALA A 1 325 ? 23.672 4.652 -12.789 1 90.12 325 ALA A CA 1
ATOM 2581 C C . ALA A 1 325 ? 24.938 5.023 -12.023 1 90.12 325 ALA A C 1
ATOM 2583 O O . ALA A 1 325 ? 24.875 5.668 -10.977 1 90.12 325 ALA A O 1
ATOM 2584 N N . ASN A 1 326 ? 26.078 4.586 -12.586 1 90.25 326 ASN A N 1
ATOM 2585 C CA . ASN A 1 326 ? 27.344 4.809 -11.891 1 90.25 326 ASN A CA 1
ATOM 2586 C C . ASN A 1 326 ? 28.375 5.453 -12.812 1 90.25 326 ASN A C 1
ATOM 2588 O O . ASN A 1 326 ? 28.312 5.309 -14.031 1 90.25 326 ASN A O 1
ATOM 2592 N N . SER A 1 327 ? 29.375 6.156 -12.211 1 84.81 327 SER A N 1
ATOM 2593 C CA . SER A 1 327 ? 30.391 6.871 -12.992 1 84.81 327 SER A CA 1
ATOM 2594 C C . SER A 1 327 ? 31.484 5.926 -13.469 1 84.81 327 SER A C 1
ATOM 2596 O O . SER A 1 327 ? 32.188 6.215 -14.445 1 84.81 327 SER A O 1
ATOM 2598 N N . HIS A 1 328 ? 31.672 4.844 -12.859 1 87.06 328 HIS A N 1
ATOM 2599 C CA . HIS A 1 328 ? 32.688 3.883 -13.227 1 87.06 328 HIS A CA 1
ATOM 2600 C C . HIS A 1 328 ? 32.188 2.451 -13.133 1 87.06 328 HIS A C 1
ATOM 2602 O O . HIS A 1 328 ? 31.219 2.186 -12.414 1 87.06 328 HIS A O 1
ATOM 2608 N N . GLN A 1 329 ? 32.844 1.666 -13.891 1 89.06 329 GLN A N 1
ATOM 2609 C CA . GLN A 1 329 ? 32.5 0.249 -13.828 1 89.06 329 GLN A CA 1
ATOM 2610 C C . GLN A 1 329 ? 32.875 -0.356 -12.484 1 89.06 329 GLN A C 1
ATOM 2612 O O . GLN A 1 329 ? 34 -0.163 -12.023 1 89.06 329 GLN A O 1
ATOM 2617 N N . SER A 1 330 ? 31.984 -1.024 -11.906 1 89.62 330 SER A N 1
ATOM 2618 C CA . SER A 1 330 ? 32.219 -1.629 -10.602 1 89.62 330 SER A CA 1
ATOM 2619 C C . SER A 1 330 ? 32.469 -3.129 -10.719 1 89.62 330 SER A C 1
ATOM 2621 O O . SER A 1 330 ? 32.25 -3.713 -11.789 1 89.62 330 SER A O 1
ATOM 2623 N N . VAL A 1 331 ? 32.938 -3.695 -9.648 1 89 331 VAL A N 1
ATOM 2624 C CA . VAL A 1 331 ? 33.094 -5.141 -9.578 1 89 331 VAL A CA 1
ATOM 2625 C C . VAL A 1 331 ? 31.75 -5.832 -9.742 1 89 331 VAL A C 1
ATOM 2627 O O . VAL A 1 331 ? 31.656 -6.906 -10.344 1 89 331 VAL A O 1
ATOM 2630 N N . CYS A 1 332 ? 30.75 -5.227 -9.266 1 90.38 332 CYS A N 1
ATOM 2631 C CA . CYS A 1 332 ? 29.406 -5.762 -9.391 1 90.38 332 CYS A CA 1
ATOM 2632 C C . CYS A 1 332 ? 28.984 -5.848 -10.852 1 90.38 332 CYS A C 1
ATOM 2634 O O . CYS A 1 332 ? 28.328 -6.809 -11.266 1 90.38 332 CYS A O 1
ATOM 2636 N N . ASP A 1 333 ? 29.422 -4.883 -11.641 1 93.44 333 ASP A N 1
ATOM 2637 C CA . ASP A 1 333 ? 29.109 -4.879 -13.062 1 93.44 333 ASP A CA 1
ATOM 2638 C C . ASP A 1 333 ? 29.797 -6.031 -13.781 1 93.44 333 ASP A C 1
ATOM 2640 O O . ASP A 1 333 ? 29.203 -6.707 -14.617 1 93.44 333 ASP A O 1
ATOM 2644 N N . MET A 1 334 ? 31.031 -6.199 -13.438 1 94.44 334 MET A N 1
ATOM 2645 C CA . MET A 1 334 ? 31.812 -7.266 -14.055 1 94.44 334 MET A CA 1
ATOM 2646 C C . MET A 1 334 ? 31.25 -8.633 -13.695 1 94.44 334 MET A C 1
ATOM 2648 O O . MET A 1 334 ? 31.172 -9.516 -14.555 1 94.44 334 MET A O 1
ATOM 2652 N N . THR A 1 335 ? 30.906 -8.781 -12.461 1 95.31 335 THR A N 1
ATOM 2653 C CA . THR A 1 335 ? 30.328 -10.039 -12 1 95.31 335 THR A CA 1
ATOM 2654 C C . THR A 1 335 ? 29.016 -10.32 -12.711 1 95.31 335 THR A C 1
ATOM 2656 O O . THR A 1 335 ? 28.75 -11.445 -13.133 1 95.31 335 THR A O 1
ATOM 2659 N N . LEU A 1 336 ? 28.203 -9.336 -12.836 1 96.25 336 LEU A N 1
ATOM 2660 C CA . LEU A 1 336 ? 26.922 -9.477 -13.531 1 96.25 336 LEU A CA 1
ATOM 2661 C C . LEU A 1 336 ? 27.141 -9.898 -14.977 1 96.25 336 LEU A C 1
ATOM 2663 O O . LEU A 1 336 ? 26.438 -10.781 -15.477 1 96.25 336 LEU A O 1
ATOM 2667 N N . GLN A 1 337 ? 28.109 -9.242 -15.648 1 96.81 337 GLN A N 1
ATOM 2668 C CA . GLN A 1 337 ? 28.422 -9.586 -17.031 1 96.81 337 GLN A CA 1
ATOM 2669 C C . GLN A 1 337 ? 28.797 -11.055 -17.156 1 96.81 337 GLN A C 1
ATOM 2671 O O . GLN A 1 337 ? 28.297 -11.758 -18.031 1 96.81 337 GLN A O 1
ATOM 2676 N N . GLU A 1 338 ? 29.656 -11.469 -16.297 1 97.44 338 GLU A N 1
ATOM 2677 C CA . GLU A 1 338 ? 30.109 -12.859 -16.312 1 97.44 338 GLU A CA 1
ATOM 2678 C C . GLU A 1 338 ? 28.953 -13.82 -16.047 1 97.44 338 GLU A C 1
ATOM 2680 O O . GLU A 1 338 ? 28.828 -14.852 -16.703 1 97.44 338 GLU A O 1
ATOM 2685 N N . ASP A 1 339 ? 28.156 -13.5 -15.047 1 97.5 339 ASP A N 1
ATOM 2686 C CA . ASP A 1 339 ? 27.016 -14.336 -14.695 1 97.5 339 ASP A CA 1
ATOM 2687 C C . ASP A 1 339 ? 26.062 -14.484 -15.875 1 97.5 339 ASP A C 1
ATOM 2689 O O . ASP A 1 339 ? 25.594 -15.586 -16.156 1 97.5 339 ASP A O 1
ATOM 2693 N N . ILE A 1 340 ? 25.766 -13.406 -16.578 1 97.62 340 ILE A N 1
ATOM 2694 C CA . ILE A 1 340 ? 24.828 -13.43 -17.688 1 97.62 340 ILE A CA 1
ATOM 2695 C C . ILE A 1 340 ? 25.406 -14.234 -18.844 1 97.62 340 ILE A C 1
ATOM 2697 O O . ILE A 1 340 ? 24.734 -15.094 -19.422 1 97.62 340 ILE A O 1
ATOM 2701 N N . ARG A 1 341 ? 26.672 -13.992 -19.188 1 97.62 341 ARG A N 1
ATOM 2702 C CA . ARG A 1 341 ? 27.312 -14.703 -20.281 1 97.62 341 ARG A CA 1
ATOM 2703 C C . ARG A 1 341 ? 27.328 -16.203 -20.016 1 97.62 341 ARG A C 1
ATOM 2705 O O . ARG A 1 341 ? 27 -17 -20.906 1 97.62 341 ARG A O 1
ATOM 2712 N N . SER A 1 342 ? 27.703 -16.562 -18.797 1 97.69 342 SER A N 1
ATOM 2713 C CA . SER A 1 342 ? 27.734 -17.969 -18.422 1 97.69 342 SER A CA 1
ATOM 2714 C C . SER A 1 342 ? 26.359 -18.594 -18.516 1 97.69 342 SER A C 1
ATOM 2716 O O . SER A 1 342 ? 26.219 -19.719 -19 1 97.69 342 SER A O 1
ATOM 2718 N N . THR A 1 343 ? 25.359 -17.891 -18 1 97.88 343 THR A N 1
ATOM 2719 C CA . THR A 1 343 ? 23.984 -18.375 -18.047 1 97.88 343 THR A CA 1
ATOM 2720 C C . THR A 1 343 ? 23.547 -18.594 -19.5 1 97.88 343 THR A C 1
ATOM 2722 O O . THR A 1 343 ? 23.031 -19.656 -19.828 1 97.88 343 THR A O 1
ATOM 2725 N N . MET A 1 344 ? 23.844 -17.641 -20.359 1 97.12 344 MET A N 1
ATOM 2726 C CA . MET A 1 344 ? 23.359 -17.703 -21.734 1 97.12 344 MET A CA 1
ATOM 2727 C C . MET A 1 344 ? 24.125 -18.75 -22.547 1 97.12 344 MET A C 1
ATOM 2729 O O . MET A 1 344 ? 23.562 -19.359 -23.453 1 97.12 344 MET A O 1
ATOM 2733 N N . GLN A 1 345 ? 25.328 -19.016 -22.172 1 96.69 345 GLN A N 1
ATOM 2734 C CA . GLN A 1 345 ? 26.047 -20.125 -22.781 1 96.69 345 GLN A CA 1
ATOM 2735 C C . GLN A 1 345 ? 25.344 -21.453 -22.547 1 96.69 345 GLN A C 1
ATOM 2737 O O . GLN A 1 345 ? 25.203 -22.266 -23.453 1 96.69 345 GLN A O 1
ATOM 2742 N N . ILE A 1 346 ? 24.906 -21.625 -21.344 1 96.69 346 ILE A N 1
ATOM 2743 C CA . ILE A 1 346 ? 24.203 -22.859 -20.984 1 96.69 346 ILE A CA 1
ATOM 2744 C C . ILE A 1 346 ? 22.828 -22.891 -21.625 1 96.69 346 ILE A C 1
ATOM 2746 O O . ILE A 1 346 ? 22.391 -23.938 -22.141 1 96.69 346 ILE A O 1
ATOM 2750 N N . VAL A 1 347 ? 22.156 -21.781 -21.641 1 96.44 347 VAL A N 1
ATOM 2751 C CA . VAL A 1 347 ? 20.812 -21.656 -22.188 1 96.44 347 VAL A CA 1
ATOM 2752 C C . VAL A 1 347 ? 20.828 -21.953 -23.672 1 96.44 347 VAL A C 1
ATOM 2754 O O . VAL A 1 347 ? 19.828 -22.422 -24.234 1 96.44 347 VAL A O 1
ATOM 2757 N N . THR A 1 348 ? 21.938 -21.656 -24.359 1 95.44 348 THR A N 1
ATOM 2758 C CA . THR A 1 348 ? 22.047 -21.906 -25.797 1 95.44 348 THR A CA 1
ATOM 2759 C C . THR A 1 348 ? 21.703 -23.344 -26.141 1 95.44 348 THR A C 1
ATOM 2761 O O . THR A 1 348 ? 21.156 -23.625 -27.203 1 95.44 348 THR A O 1
ATOM 2764 N N . ASN A 1 349 ? 21.906 -24.281 -25.234 1 93.88 349 ASN A N 1
ATOM 2765 C CA . ASN A 1 349 ? 21.641 -25.688 -25.438 1 93.88 349 ASN A CA 1
ATOM 2766 C C . ASN A 1 349 ? 20.188 -26.031 -25.094 1 93.88 349 ASN A C 1
ATOM 2768 O O . ASN A 1 349 ? 19.75 -27.172 -25.281 1 93.88 349 ASN A O 1
ATOM 2772 N N . SER A 1 350 ? 19.438 -25.141 -24.578 1 94.69 350 SER A N 1
ATOM 2773 C CA . SER A 1 350 ? 18.047 -25.297 -24.188 1 94.69 350 SER A CA 1
ATOM 2774 C C . SER A 1 350 ? 17.172 -24.188 -24.75 1 94.69 350 SER A C 1
ATOM 2776 O O . SER A 1 350 ? 16.406 -23.547 -24.016 1 94.69 350 SER A O 1
ATOM 2778 N N . HIS A 1 351 ? 17.266 -24.078 -26.062 1 89.69 351 HIS A N 1
ATOM 2779 C CA . HIS A 1 351 ? 16.656 -22.922 -26.719 1 89.69 351 HIS A CA 1
ATOM 2780 C C . HIS A 1 351 ? 15.141 -22.984 -26.656 1 89.69 351 HIS A C 1
ATOM 2782 O O . HIS A 1 351 ? 14.477 -21.953 -26.547 1 89.69 351 HIS A O 1
ATOM 2788 N N . LEU A 1 352 ? 14.578 -24.156 -26.719 1 91.19 352 LEU A N 1
ATOM 2789 C CA . LEU A 1 352 ? 13.125 -24.281 -26.672 1 91.19 352 LEU A CA 1
ATOM 2790 C C . LEU A 1 352 ? 12.57 -23.828 -25.328 1 91.19 352 LEU A C 1
ATOM 2792 O O . LEU A 1 352 ? 11.555 -23.141 -25.266 1 91.19 352 LEU A O 1
ATOM 2796 N N . TRP A 1 353 ? 13.234 -24.219 -24.297 1 94.62 353 TRP A N 1
ATOM 2797 C CA . TRP A 1 353 ? 12.875 -23.797 -22.953 1 94.62 353 TRP A CA 1
ATOM 2798 C C . TRP A 1 353 ? 12.969 -22.281 -22.812 1 94.62 353 TRP A C 1
ATOM 2800 O O . TRP A 1 353 ? 12.078 -21.641 -22.234 1 94.62 353 TRP A O 1
ATOM 2810 N N . TRP A 1 354 ? 13.977 -21.688 -23.312 1 96.75 354 TRP A N 1
ATOM 2811 C CA . TRP A 1 354 ? 14.172 -20.234 -23.25 1 96.75 354 TRP A CA 1
ATOM 2812 C C . TRP A 1 354 ? 13.07 -19.516 -24.016 1 96.75 354 TRP A C 1
ATOM 2814 O O . TRP A 1 354 ? 12.531 -18.5 -23.531 1 96.75 354 TRP A O 1
ATOM 2824 N N . ASP A 1 355 ? 12.727 -20.031 -25.125 1 95.88 355 ASP A N 1
ATOM 2825 C CA . ASP A 1 355 ? 11.672 -19.422 -25.922 1 95.88 355 ASP A CA 1
ATOM 2826 C C . ASP A 1 355 ? 10.352 -19.391 -25.156 1 95.88 355 ASP A C 1
ATOM 2828 O O . ASP A 1 355 ? 9.625 -18.391 -25.188 1 95.88 355 ASP A O 1
ATOM 2832 N N . GLU A 1 356 ? 10.062 -20.469 -24.531 1 94.19 356 GLU A N 1
ATOM 2833 C CA . GLU A 1 356 ? 8.836 -20.562 -23.734 1 94.19 356 GLU A CA 1
ATOM 2834 C C . GLU A 1 356 ? 8.852 -19.578 -22.578 1 94.19 356 GLU A C 1
ATOM 2836 O O . GLU A 1 356 ? 7.848 -18.922 -22.297 1 94.19 356 GLU A O 1
ATOM 2841 N N . LEU A 1 357 ? 9.977 -19.516 -21.953 1 95.62 357 LEU A N 1
ATOM 2842 C CA . LEU A 1 357 ? 10.141 -18.594 -20.844 1 95.62 357 LEU A CA 1
ATOM 2843 C C . LEU A 1 357 ? 9.984 -17.156 -21.312 1 95.62 357 LEU A C 1
ATOM 2845 O O . LEU A 1 357 ? 9.352 -16.344 -20.625 1 95.62 357 LEU A O 1
ATOM 2849 N N . CYS A 1 358 ? 10.57 -16.844 -22.422 1 97.5 358 CYS A N 1
ATOM 2850 C CA . CYS A 1 358 ? 10.477 -15.508 -23 1 97.5 358 CYS A CA 1
ATOM 2851 C C . CYS A 1 358 ? 9.031 -15.141 -23.312 1 97.5 358 CYS A C 1
ATOM 2853 O O . CYS A 1 358 ? 8.602 -14.016 -23.062 1 97.5 358 CYS A O 1
ATOM 2855 N N . GLU A 1 359 ? 8.328 -16.062 -23.844 1 96.06 359 GLU A N 1
ATOM 2856 C CA . GLU A 1 359 ? 6.922 -15.828 -24.156 1 96.06 359 GLU A CA 1
ATOM 2857 C C . GLU A 1 359 ? 6.121 -15.531 -22.891 1 96.06 359 GLU A C 1
ATOM 2859 O O . GLU A 1 359 ? 5.309 -14.602 -22.859 1 96.06 359 GLU A O 1
ATOM 2864 N N . MET A 1 360 ? 6.371 -16.328 -21.859 1 94.31 360 MET A N 1
ATOM 2865 C CA . MET A 1 360 ? 5.68 -16.125 -20.594 1 94.31 360 MET A CA 1
ATOM 2866 C C . MET A 1 360 ? 6.016 -14.766 -20 1 94.31 360 MET A C 1
ATOM 2868 O O . MET A 1 360 ? 5.129 -14.055 -19.516 1 94.31 360 MET A O 1
ATOM 2872 N N . GLN A 1 361 ? 7.281 -14.414 -20 1 96.44 361 GLN A N 1
ATOM 2873 C CA . GLN A 1 361 ? 7.73 -13.141 -19.453 1 96.44 361 GLN A CA 1
ATOM 2874 C C . GLN A 1 361 ? 7.16 -11.961 -20.234 1 96.44 361 GLN A C 1
ATOM 2876 O O . GLN A 1 361 ? 6.703 -10.977 -19.641 1 96.44 361 GLN A O 1
ATOM 2881 N N . LYS A 1 362 ? 7.242 -12.078 -21.5 1 96.69 362 LYS A N 1
ATOM 2882 C CA . LYS A 1 362 ? 6.727 -11.016 -22.359 1 96.69 362 LYS A CA 1
ATOM 2883 C C . LYS A 1 362 ? 5.242 -10.773 -22.109 1 96.69 362 LYS A C 1
ATOM 2885 O O . LYS A 1 362 ? 4.816 -9.625 -21.953 1 96.69 362 LYS A O 1
ATOM 2890 N N . GLU A 1 363 ? 4.484 -11.805 -22.062 1 95 363 GLU A N 1
ATOM 2891 C CA . GLU A 1 363 ? 3.047 -11.695 -21.828 1 95 363 GLU A CA 1
ATOM 2892 C C . GLU A 1 363 ? 2.76 -11.062 -20.469 1 95 363 GLU A C 1
ATOM 2894 O O . GLU A 1 363 ? 1.954 -10.133 -20.359 1 95 363 GLU A O 1
ATOM 2899 N N . ALA A 1 364 ? 3.396 -11.594 -19.453 1 93.81 364 ALA A N 1
ATOM 2900 C CA . ALA A 1 364 ? 3.191 -11.07 -18.094 1 93.81 364 ALA A CA 1
ATOM 2901 C C . ALA A 1 364 ? 3.576 -9.594 -18.016 1 93.81 364 ALA A C 1
ATOM 2903 O O . ALA A 1 364 ? 2.85 -8.789 -17.438 1 93.81 364 ALA A O 1
ATOM 2904 N N . SER A 1 365 ? 4.691 -9.234 -18.641 1 95.56 365 SER A N 1
ATOM 2905 C CA . SER A 1 365 ? 5.184 -7.859 -18.625 1 95.56 365 SER A CA 1
ATOM 2906 C C . SER A 1 365 ? 4.227 -6.914 -19.328 1 95.56 365 SER A C 1
ATOM 2908 O O . SER A 1 365 ? 3.961 -5.809 -18.859 1 95.56 365 SER A O 1
ATOM 2910 N N . GLU A 1 366 ? 3.768 -7.332 -20.422 1 95.38 366 GLU A N 1
ATOM 2911 C CA . GLU A 1 366 ? 2.854 -6.508 -21.203 1 95.38 366 GLU A CA 1
ATOM 2912 C C . GLU A 1 366 ? 1.533 -6.293 -20.469 1 95.38 366 GLU A C 1
ATOM 2914 O O . GLU A 1 366 ? 0.994 -5.184 -20.453 1 95.38 366 GLU A O 1
ATOM 2919 N N . GLN A 1 367 ? 1.011 -7.309 -19.844 1 92.88 367 GLN A N 1
ATOM 2920 C CA . GLN A 1 367 ? -0.307 -7.258 -19.219 1 92.88 367 GLN A CA 1
ATOM 2921 C C . GLN A 1 367 ? -0.297 -6.355 -17.984 1 92.88 367 GLN A C 1
ATOM 2923 O O . GLN A 1 367 ? -1.295 -5.699 -17.688 1 92.88 367 GLN A O 1
ATOM 2928 N N . VAL A 1 368 ? 0.844 -6.309 -17.297 1 93.81 368 VAL A N 1
ATOM 2929 C CA . VAL A 1 368 ? 0.865 -5.5 -16.078 1 93.81 368 VAL A CA 1
ATOM 2930 C C . VAL A 1 368 ? 1.536 -4.16 -16.359 1 93.81 368 VAL A C 1
ATOM 2932 O O . VAL A 1 368 ? 1.494 -3.25 -15.523 1 93.81 368 VAL A O 1
ATOM 2935 N N . GLY A 1 369 ? 2.113 -4.012 -17.547 1 95.31 369 GLY A N 1
ATOM 2936 C CA . GLY A 1 369 ? 2.941 -2.844 -17.797 1 95.31 369 GLY A CA 1
ATOM 2937 C C . GLY A 1 369 ? 4.176 -2.787 -16.906 1 95.31 369 GLY A C 1
ATOM 2938 O O . GLY A 1 369 ? 4.438 -1.769 -16.266 1 95.31 369 GLY A O 1
ATOM 2939 N N . LEU A 1 370 ? 4.883 -3.916 -16.891 1 94.38 370 LEU A N 1
ATOM 2940 C CA . LEU A 1 370 ? 6.062 -4.027 -16.047 1 94.38 370 LEU A CA 1
ATOM 2941 C C . LEU A 1 370 ? 7.168 -3.094 -16.516 1 94.38 370 LEU A C 1
ATOM 2943 O O . LEU A 1 370 ? 7.512 -3.084 -17.703 1 94.38 370 LEU A O 1
ATOM 2947 N N . LYS A 1 371 ? 7.66 -2.311 -15.656 1 90.62 371 LYS A N 1
ATOM 2948 C CA . LYS A 1 371 ? 8.742 -1.378 -15.953 1 90.62 371 LYS A CA 1
ATOM 2949 C C . LYS A 1 371 ? 9.93 -1.589 -15.016 1 90.62 371 LYS A C 1
ATOM 2951 O O . LYS A 1 371 ? 9.758 -1.597 -13.797 1 90.62 371 LYS A O 1
ATOM 2956 N N . THR A 1 372 ? 11.062 -1.881 -15.578 1 88.44 372 THR A N 1
ATOM 2957 C CA . THR A 1 372 ? 12.344 -1.918 -14.875 1 88.44 372 THR A CA 1
ATOM 2958 C C . THR A 1 372 ? 13.273 -0.833 -15.398 1 88.44 372 THR A C 1
ATOM 2960 O O . THR A 1 372 ? 13.055 -0.287 -16.484 1 88.44 372 THR A O 1
ATOM 2963 N N . LYS A 1 373 ? 14.234 -0.445 -14.641 1 88.62 373 LYS A N 1
ATOM 2964 C CA . LYS A 1 373 ? 15.211 0.529 -15.117 1 88.62 373 LYS A CA 1
ATOM 2965 C C . LYS A 1 373 ? 16.25 -0.132 -16.016 1 88.62 373 LYS A C 1
ATOM 2967 O O . LYS A 1 373 ? 16.953 0.548 -16.766 1 88.62 373 LYS A O 1
ATOM 2972 N N . SER A 1 374 ? 16.328 -1.443 -15.922 1 92.75 374 SER A N 1
ATOM 2973 C CA . SER A 1 374 ? 17.266 -2.197 -16.75 1 92.75 374 SER A CA 1
ATOM 2974 C C . SER A 1 374 ? 16.859 -2.178 -18.219 1 92.75 374 SER A C 1
ATOM 2976 O O . SER A 1 374 ? 15.672 -2.275 -18.531 1 92.75 374 SER A O 1
ATOM 2978 N N . LYS A 1 375 ? 17.922 -2.045 -19.109 1 93.44 375 LYS A N 1
ATOM 2979 C CA . LYS A 1 375 ? 17.672 -1.991 -20.547 1 93.44 375 LYS A CA 1
ATOM 2980 C C . LYS A 1 375 ? 18.734 -2.783 -21.312 1 93.44 375 LYS A C 1
ATOM 2982 O O . LYS A 1 375 ? 19.859 -2.957 -20.844 1 93.44 375 LYS A O 1
ATOM 2987 N N . VAL A 1 376 ? 18.25 -3.26 -22.391 1 93.44 376 VAL A N 1
ATOM 2988 C CA . VAL A 1 376 ? 19.172 -3.865 -23.359 1 93.44 376 VAL A CA 1
ATOM 2989 C C . VAL A 1 376 ? 19.172 -3.051 -24.656 1 93.44 376 VAL A C 1
ATOM 2991 O O . VAL A 1 376 ? 18.109 -2.703 -25.172 1 93.44 376 VAL A O 1
ATOM 2994 N N . ILE A 1 377 ? 20.375 -2.682 -24.984 1 89.56 377 ILE A N 1
ATOM 2995 C CA . ILE A 1 377 ? 20.547 -1.879 -26.188 1 89.56 377 ILE A CA 1
ATOM 2996 C C . ILE A 1 377 ? 21.453 -2.617 -27.188 1 89.56 377 ILE A C 1
ATOM 2998 O O . ILE A 1 377 ? 22.406 -3.281 -26.781 1 89.56 377 ILE A O 1
ATOM 3002 N N . ASP A 1 378 ? 21.062 -2.574 -28.438 1 84.81 378 ASP A N 1
ATOM 3003 C CA . ASP A 1 378 ? 21.922 -3.074 -29.5 1 84.81 378 ASP A CA 1
ATOM 3004 C C . ASP A 1 378 ? 22.797 -1.959 -30.062 1 84.81 378 ASP A C 1
ATOM 3006 O O . ASP A 1 378 ? 22.297 -0.949 -30.562 1 84.81 378 ASP A O 1
ATOM 3010 N N . LYS A 1 379 ? 24.062 -2.082 -29.797 1 75.88 379 LYS A N 1
ATOM 3011 C CA . LYS A 1 379 ? 24.984 -1.11 -30.391 1 75.88 379 LYS A CA 1
ATOM 3012 C C . LYS A 1 379 ? 25.578 -1.638 -31.688 1 75.88 379 LYS A C 1
ATOM 3014 O O . LYS A 1 379 ? 26.047 -2.779 -31.734 1 75.88 379 LYS A O 1
ATOM 3019 N N . PRO A 1 380 ? 25.516 -0.812 -32.812 1 70.69 380 PRO A N 1
ATOM 3020 C CA . PRO A 1 380 ? 26.125 -1.191 -34.094 1 70.69 380 PRO A CA 1
ATOM 3021 C C . PRO A 1 380 ? 27.656 -1.267 -34.031 1 70.69 380 PRO A C 1
ATOM 3023 O O . PRO A 1 380 ? 28.266 -0.567 -33.219 1 70.69 380 PRO A O 1
ATOM 3026 N N . MET B 1 1 ? -21.25 -36.438 12.664 1 70 1 MET B N 1
ATOM 3027 C CA . MET B 1 1 ? -20.469 -35.219 12.68 1 70 1 MET B CA 1
ATOM 3028 C C . MET B 1 1 ? -20.672 -34.438 11.398 1 70 1 MET B C 1
ATOM 3030 O O . MET B 1 1 ? -20.625 -35 10.305 1 70 1 MET B O 1
ATOM 3034 N N . THR B 1 2 ? -21.312 -33.25 11.57 1 87.19 2 THR B N 1
ATOM 3035 C CA . THR B 1 2 ? -21.625 -32.438 10.391 1 87.19 2 THR B CA 1
ATOM 3036 C C . THR B 1 2 ? -20.609 -31.297 10.234 1 87.19 2 THR B C 1
ATOM 3038 O O . THR B 1 2 ? -20.312 -30.594 11.203 1 87.19 2 THR B O 1
ATOM 3041 N N . LEU B 1 3 ? -20.016 -31.266 9.07 1 93.75 3 LEU B N 1
ATOM 3042 C CA . LEU B 1 3 ? -19.094 -30.188 8.75 1 93.75 3 LEU B CA 1
ATOM 3043 C C . LEU B 1 3 ? -19.844 -28.906 8.391 1 93.75 3 LEU B C 1
ATOM 3045 O O . LEU B 1 3 ? -20.719 -28.922 7.531 1 93.75 3 LEU B O 1
ATOM 3049 N N . ILE B 1 4 ? -19.547 -27.844 9.188 1 95.94 4 ILE B N 1
ATOM 3050 C CA . ILE B 1 4 ? -20.188 -26.547 8.93 1 95.94 4 ILE B CA 1
ATOM 3051 C C . ILE B 1 4 ? -19.156 -25.562 8.383 1 95.94 4 ILE B C 1
ATOM 3053 O O . ILE B 1 4 ? -18.078 -25.406 8.969 1 95.94 4 ILE B O 1
ATOM 3057 N N . LEU B 1 5 ? -19.438 -25.031 7.227 1 95.81 5 LEU B N 1
ATOM 3058 C CA . LEU B 1 5 ? -18.656 -23.922 6.691 1 95.81 5 LEU B CA 1
ATOM 3059 C C . LEU B 1 5 ? -19.312 -22.594 6.996 1 95.81 5 LEU B C 1
ATOM 3061 O O . LEU B 1 5 ? -20.484 -22.375 6.641 1 95.81 5 LEU B O 1
ATOM 3065 N N . ASP B 1 6 ? -18.656 -21.719 7.695 1 96.06 6 ASP B N 1
ATOM 3066 C CA . ASP B 1 6 ? -19.047 -20.328 7.852 1 96.06 6 ASP B CA 1
ATOM 3067 C C . ASP B 1 6 ? -18.203 -19.406 6.957 1 96.06 6 ASP B C 1
ATOM 3069 O O . ASP B 1 6 ? -17.062 -19.094 7.281 1 96.06 6 ASP B O 1
ATOM 3073 N N . PRO B 1 7 ? -18.734 -19.016 5.84 1 94.06 7 PRO B N 1
ATOM 3074 C CA . PRO B 1 7 ? -17.969 -18.141 4.965 1 94.06 7 PRO B CA 1
ATOM 3075 C C . PRO B 1 7 ? -17.781 -16.734 5.543 1 94.06 7 PRO B C 1
ATOM 3077 O O . PRO B 1 7 ? -16.938 -15.969 5.066 1 94.06 7 PRO B O 1
ATOM 3080 N N . ALA B 1 8 ? -18.625 -16.359 6.516 1 93.69 8 ALA B N 1
ATOM 3081 C CA . ALA B 1 8 ? -18.594 -15.016 7.09 1 93.69 8 ALA B CA 1
ATOM 3082 C C . ALA B 1 8 ? -18.594 -13.953 5.996 1 93.69 8 ALA B C 1
ATOM 3084 O O . ALA B 1 8 ? -17.812 -13.008 6.047 1 93.69 8 ALA B O 1
ATOM 3085 N N . MET B 1 9 ? -19.312 -14.164 4.969 1 93.56 9 MET B N 1
ATOM 3086 C CA . MET B 1 9 ? -19.406 -13.297 3.801 1 93.56 9 MET B CA 1
ATOM 3087 C C . MET B 1 9 ? -20.672 -12.43 3.881 1 93.56 9 MET B C 1
ATOM 3089 O O . MET B 1 9 ? -21.781 -12.945 3.928 1 93.56 9 MET B O 1
ATOM 3093 N N . ARG B 1 10 ? -20.469 -11.133 3.871 1 93.94 10 ARG B N 1
ATOM 3094 C CA . ARG B 1 10 ? -21.594 -10.211 3.979 1 93.94 10 ARG B CA 1
ATOM 3095 C C . ARG B 1 10 ? -22.375 -10.141 2.666 1 93.94 10 ARG B C 1
ATOM 3097 O O . ARG B 1 10 ? -21.781 -9.93 1.604 1 93.94 10 ARG B O 1
ATOM 3104 N N . VAL B 1 11 ? -23.609 -10.375 2.711 1 93.88 11 VAL B N 1
ATOM 3105 C CA . VAL B 1 11 ? -24.484 -10.164 1.559 1 93.88 11 VAL B CA 1
ATOM 3106 C C . VAL B 1 11 ? -25.062 -8.75 1.594 1 93.88 11 VAL B C 1
ATOM 3108 O O . VAL B 1 11 ? -25.844 -8.414 2.48 1 93.88 11 VAL B O 1
ATOM 3111 N N . ILE B 1 12 ? -24.688 -7.945 0.641 1 94 12 ILE B N 1
ATOM 3112 C CA . ILE B 1 12 ? -25.016 -6.527 0.599 1 94 12 ILE B CA 1
ATOM 3113 C C . ILE B 1 12 ? -26.125 -6.289 -0.426 1 94 12 ILE B C 1
ATOM 3115 O O . ILE B 1 12 ? -26.062 -6.801 -1.547 1 94 12 ILE B O 1
ATOM 3119 N N . ASP B 1 13 ? -27.078 -5.5 0.003 1 92 13 ASP B N 1
ATOM 3120 C CA . ASP B 1 13 ? -28.172 -5.148 -0.904 1 92 13 ASP B CA 1
ATOM 3121 C C . ASP B 1 13 ? -27.656 -4.344 -2.094 1 92 13 ASP B C 1
ATOM 3123 O O . ASP B 1 13 ? -26.75 -3.516 -1.948 1 92 13 ASP B O 1
ATOM 3127 N N . LYS B 1 14 ? -28.281 -4.531 -3.229 1 89.69 14 LYS B N 1
ATOM 3128 C CA . LYS B 1 14 ? -27.875 -3.838 -4.449 1 89.69 14 LYS B CA 1
ATOM 3129 C C . LYS B 1 14 ? -27.984 -2.324 -4.285 1 89.69 14 LYS B C 1
ATOM 3131 O O . LYS B 1 14 ? -27.203 -1.575 -4.867 1 89.69 14 LYS B O 1
ATOM 3136 N N . ASN B 1 15 ? -28.922 -1.828 -3.523 1 92.44 15 ASN B N 1
ATOM 3137 C CA . ASN B 1 15 ? -29.156 -0.398 -3.35 1 92.44 15 ASN B CA 1
ATOM 3138 C C . ASN B 1 15 ? -28.406 0.146 -2.133 1 92.44 15 ASN B C 1
ATOM 3140 O O . ASN B 1 15 ? -28.625 1.287 -1.724 1 92.44 15 ASN B O 1
ATOM 3144 N N . HIS B 1 16 ? -27.562 -0.695 -1.557 1 96.12 16 HIS B N 1
ATOM 3145 C CA . HIS B 1 16 ? -26.75 -0.287 -0.417 1 96.12 16 HIS B CA 1
ATOM 3146 C C . HIS B 1 16 ? -25.891 0.927 -0.758 1 96.12 16 HIS B C 1
ATOM 3148 O O . HIS B 1 16 ? -25.344 1.014 -1.857 1 96.12 16 HIS B O 1
ATOM 3154 N N . GLN B 1 17 ? -25.812 1.909 0.115 1 97.25 17 GLN B N 1
ATOM 3155 C CA . GLN B 1 17 ? -25.031 3.125 -0.126 1 97.25 17 GLN B CA 1
ATOM 3156 C C . GLN B 1 17 ? -23.875 3.238 0.852 1 97.25 17 GLN B C 1
ATOM 3158 O O . GLN B 1 17 ? -23.906 2.652 1.936 1 97.25 17 GLN B O 1
ATOM 3163 N N . ILE B 1 18 ? -22.844 3.885 0.408 1 98.12 18 ILE B N 1
ATOM 3164 C CA . ILE B 1 18 ? -21.672 4.215 1.228 1 98.12 18 ILE B CA 1
ATOM 3165 C C . ILE B 1 18 ? -21.531 5.734 1.317 1 98.12 18 ILE B C 1
ATOM 3167 O O . ILE B 1 18 ? -21.578 6.43 0.301 1 98.12 18 ILE B O 1
ATOM 3171 N N . PHE B 1 19 ? -21.391 6.246 2.516 1 98.19 19 PHE B N 1
ATOM 3172 C CA . PHE B 1 19 ? -21.141 7.668 2.74 1 98.19 19 PHE B CA 1
ATOM 3173 C C . PHE B 1 19 ? -19.828 7.875 3.471 1 98.19 19 PHE B C 1
ATOM 3175 O O . PHE B 1 19 ? -19.547 7.207 4.469 1 98.19 19 PHE B O 1
ATOM 3182 N N . ILE B 1 20 ? -19.031 8.719 2.979 1 97.81 20 ILE B N 1
ATOM 3183 C CA . ILE B 1 20 ? -17.891 9.211 3.744 1 97.81 20 ILE B CA 1
ATOM 3184 C C . ILE B 1 20 ? -18.297 10.453 4.531 1 97.81 20 ILE B C 1
ATOM 3186 O O . ILE B 1 20 ? -18.641 11.484 3.947 1 97.81 20 ILE B O 1
ATOM 3190 N N . LEU B 1 21 ? -18.281 10.328 5.789 1 97.94 21 LEU B N 1
ATOM 3191 C CA . LEU B 1 21 ? -18.688 11.414 6.676 1 97.94 21 LEU B CA 1
ATOM 3192 C C . LEU B 1 21 ? -17.484 11.984 7.414 1 97.94 21 LEU B C 1
ATOM 3194 O O . LEU B 1 21 ? -16.891 11.312 8.266 1 97.94 21 LEU B O 1
ATOM 3198 N N . HIS B 1 22 ? -17.141 13.188 7.113 1 96.62 22 HIS B N 1
ATOM 3199 C CA . HIS B 1 22 ? -16.062 13.859 7.816 1 96.62 22 HIS B CA 1
ATOM 3200 C C . HIS B 1 22 ? -16.531 14.414 9.156 1 96.62 22 HIS B C 1
ATOM 3202 O O . HIS B 1 22 ? -17.516 15.148 9.219 1 96.62 22 HIS B O 1
ATOM 3208 N N . PRO B 1 23 ? -15.797 14.047 10.203 1 95.94 23 PRO B N 1
ATOM 3209 C CA . PRO B 1 23 ? -16.281 14.43 11.539 1 95.94 23 PRO B CA 1
ATOM 3210 C C . PRO B 1 23 ? -15.922 15.867 11.906 1 95.94 23 PRO B C 1
ATOM 3212 O O . PRO B 1 23 ? -15.289 16.109 12.938 1 95.94 23 PRO B O 1
ATOM 3215 N N . GLY B 1 24 ? -16.344 16.812 11.125 1 93.31 24 GLY B N 1
ATOM 3216 C CA . GLY B 1 24 ? -16.141 18.234 11.398 1 93.31 24 GLY B CA 1
ATOM 3217 C C . GLY B 1 24 ? -14.797 18.734 10.93 1 93.31 24 GLY B C 1
ATOM 3218 O O . GLY B 1 24 ? -13.945 17.953 10.5 1 93.31 24 GLY B O 1
ATOM 3219 N N . ASP B 1 25 ? -14.664 20.031 11.086 1 88.12 25 ASP B N 1
ATOM 3220 C CA . ASP B 1 25 ? -13.383 20.641 10.773 1 88.12 25 ASP B CA 1
ATOM 3221 C C . ASP B 1 25 ? -12.273 20.094 11.664 1 88.12 25 ASP B C 1
ATOM 3223 O O . ASP B 1 25 ? -12.438 20 12.883 1 88.12 25 ASP B O 1
ATOM 3227 N N . GLY B 1 26 ? -11.188 19.672 10.961 1 87 26 GLY B N 1
ATOM 3228 C CA . GLY B 1 26 ? -10.094 19.094 11.727 1 87 26 GLY B CA 1
ATOM 3229 C C . GLY B 1 26 ? -10.445 17.766 12.367 1 87 26 GLY B C 1
ATOM 3230 O O . GLY B 1 26 ? -9.773 17.328 13.305 1 87 26 GLY B O 1
ATOM 3231 N N . LYS B 1 27 ? -11.539 17.281 12.055 1 93.88 27 LYS B N 1
ATOM 3232 C CA . LYS B 1 27 ? -12.023 15.984 12.539 1 93.88 27 LYS B CA 1
ATOM 3233 C C . LYS B 1 27 ? -12.344 16.031 14.023 1 93.88 27 LYS B C 1
ATOM 3235 O O . LYS B 1 27 ? -12.125 15.07 14.75 1 93.88 27 LYS B O 1
ATOM 3240 N N . ARG B 1 28 ? -12.875 17.094 14.469 1 93.44 28 ARG B N 1
ATOM 3241 C CA . ARG B 1 28 ? -13.055 17.391 15.891 1 93.44 28 ARG B CA 1
ATOM 3242 C C . ARG B 1 28 ? -14.117 16.484 16.5 1 93.44 28 ARG B C 1
ATOM 3244 O O . ARG B 1 28 ? -14.117 16.234 17.703 1 93.44 28 ARG B O 1
ATOM 3251 N N . PHE B 1 29 ? -15.039 15.977 15.766 1 96.81 29 PHE B N 1
ATOM 3252 C CA . PHE B 1 29 ? -16.141 15.188 16.312 1 96.81 29 PHE B CA 1
ATOM 3253 C C . PHE B 1 29 ? -15.82 13.703 16.234 1 96.81 29 PHE B C 1
ATOM 3255 O O . PHE B 1 29 ? -16.641 12.867 16.609 1 96.81 29 PHE B O 1
ATOM 3262 N N . TYR B 1 30 ? -14.648 13.32 15.781 1 96.38 30 TYR B N 1
ATOM 3263 C CA . TYR B 1 30 ? -14.25 11.93 15.602 1 96.38 30 TYR B CA 1
ATOM 3264 C C . TYR B 1 30 ? -14.469 11.125 16.875 1 96.38 30 TYR B C 1
ATOM 3266 O O . TYR B 1 30 ? -15.125 10.078 16.859 1 96.38 30 TYR B O 1
ATOM 3274 N N . ASN B 1 31 ? -14 11.633 17.953 1 95.44 31 ASN B N 1
ATOM 3275 C CA . ASN B 1 31 ? -14.125 10.93 19.219 1 95.44 31 ASN B CA 1
ATOM 3276 C C . ASN B 1 31 ? -15.562 10.969 19.75 1 95.44 31 ASN B C 1
ATOM 3278 O O . ASN B 1 31 ? -16.016 10.031 20.406 1 95.44 31 ASN B O 1
ATOM 3282 N N . ASP B 1 32 ? -16.25 11.992 19.5 1 96.19 32 ASP B N 1
ATOM 3283 C CA . ASP B 1 32 ? -17.656 12.078 19.891 1 96.19 32 ASP B CA 1
ATOM 3284 C C . ASP B 1 32 ? -18.484 10.992 19.203 1 96.19 32 ASP B C 1
ATOM 3286 O O . ASP B 1 32 ? -19.328 10.352 19.828 1 96.19 32 ASP B O 1
ATOM 3290 N N . PHE B 1 33 ? -18.219 10.836 17.891 1 97.75 33 PHE B N 1
ATOM 3291 C CA . PHE B 1 33 ? -18.906 9.789 17.156 1 97.75 33 PHE B CA 1
ATOM 3292 C C . PHE B 1 33 ? -18.703 8.43 17.812 1 97.75 33 PHE B C 1
ATOM 3294 O O . PHE B 1 33 ? -19.672 7.711 18.078 1 97.75 33 PHE B O 1
ATOM 3301 N N . ARG B 1 34 ? -17.531 8.164 18.094 1 93.88 34 ARG B N 1
ATOM 3302 C CA . ARG B 1 34 ? -17.172 6.875 18.672 1 93.88 34 ARG B CA 1
ATOM 3303 C C . ARG B 1 34 ? -17.797 6.691 20.047 1 93.88 34 ARG B C 1
ATOM 3305 O O . ARG B 1 34 ? -18.359 5.633 20.344 1 93.88 34 ARG B O 1
ATOM 3312 N N . ALA B 1 35 ? -17.75 7.703 20.828 1 95.12 35 ALA B N 1
ATOM 3313 C CA . ALA B 1 35 ? -18.188 7.633 22.203 1 95.12 35 ALA B CA 1
ATOM 3314 C C . ALA B 1 35 ? -19.719 7.5 22.297 1 95.12 35 ALA B C 1
ATOM 3316 O O . ALA B 1 35 ? -20.234 6.848 23.188 1 95.12 35 ALA B O 1
ATOM 3317 N N . THR B 1 36 ? -20.406 8.07 21.391 1 95.62 36 THR B N 1
ATOM 3318 C CA . THR B 1 36 ? -21.859 8.156 21.516 1 95.62 36 THR B CA 1
ATOM 3319 C C . THR B 1 36 ? -22.531 7.133 20.609 1 95.62 36 THR B C 1
ATOM 3321 O O . THR B 1 36 ? -23.75 6.914 20.703 1 95.62 36 THR B O 1
ATOM 3324 N N . SER B 1 37 ? -21.781 6.539 19.688 1 97.19 37 SER B N 1
ATOM 3325 C CA . SER B 1 37 ? -22.312 5.672 18.656 1 97.19 37 SER B CA 1
ATOM 3326 C C . SER B 1 37 ? -23.391 6.387 17.844 1 97.19 37 SER B C 1
ATOM 3328 O O . SER B 1 37 ? -24.453 5.832 17.594 1 97.19 37 SER B O 1
ATOM 3330 N N . MET B 1 38 ? -23.047 7.652 17.578 1 98.06 38 MET B N 1
ATOM 3331 C CA . MET B 1 38 ? -23.891 8.5 16.75 1 98.06 38 MET B CA 1
ATOM 3332 C C . MET B 1 38 ? -23.047 9.281 15.75 1 98.06 38 MET B C 1
ATOM 3334 O O . MET B 1 38 ? -21.875 9.586 16.016 1 98.06 38 MET B O 1
ATOM 3338 N N . VAL B 1 39 ? -23.656 9.516 14.594 1 98.31 39 VAL B N 1
ATOM 3339 C CA . VAL B 1 39 ? -23.031 10.406 13.625 1 98.31 39 VAL B CA 1
ATOM 3340 C C . VAL B 1 39 ? -23.953 11.586 13.328 1 98.31 39 VAL B C 1
ATOM 3342 O O . VAL B 1 39 ? -25.172 11.453 13.383 1 98.31 39 VAL B O 1
ATOM 3345 N N . PHE B 1 40 ? -23.359 12.68 13.055 1 98.06 40 PHE B N 1
ATOM 3346 C CA . PHE B 1 40 ? -24.141 13.891 12.82 1 98.06 40 PHE B CA 1
ATOM 3347 C C . PHE B 1 40 ? -23.344 14.891 11.984 1 98.06 40 PHE B C 1
ATOM 3349 O O . PHE B 1 40 ? -22.141 14.75 11.82 1 98.06 40 PHE B O 1
ATOM 3356 N N . LEU B 1 41 ? -24.047 15.789 11.344 1 97.25 41 LEU B N 1
ATOM 3357 C CA . LEU B 1 41 ? -23.453 16.953 10.688 1 97.25 41 LEU B CA 1
ATOM 3358 C C . LEU B 1 41 ? -23.375 18.125 11.656 1 97.25 41 LEU B C 1
ATOM 3360 O O . LEU B 1 41 ? -24.094 18.172 12.648 1 97.25 41 LEU B O 1
ATOM 3364 N N . ASP B 1 42 ? -22.469 19 11.367 1 95.81 42 ASP B N 1
ATOM 3365 C CA . ASP B 1 42 ? -22.219 20.156 12.227 1 95.81 42 ASP B CA 1
ATOM 3366 C C . ASP B 1 42 ? -23.328 21.203 12.078 1 95.81 42 ASP B C 1
ATOM 3368 O O . ASP B 1 42 ? -23.078 22.312 11.602 1 95.81 42 ASP B O 1
ATOM 3372 N N . ILE B 1 43 ? -24.516 20.859 12.625 1 95.69 43 ILE B N 1
ATOM 3373 C CA . ILE B 1 43 ? -25.672 21.734 12.547 1 95.69 43 ILE B CA 1
ATOM 3374 C C . ILE B 1 43 ? -26.297 21.891 13.93 1 95.69 43 ILE B C 1
ATOM 3376 O O . ILE B 1 43 ? -27.453 21.516 14.141 1 95.69 43 ILE B O 1
ATOM 3380 N N . PRO B 1 44 ? -25.625 22.547 14.82 1 96.06 44 PRO B N 1
ATOM 3381 C CA . PRO B 1 44 ? -26.125 22.688 16.188 1 96.06 44 PRO B CA 1
ATOM 3382 C C . PRO B 1 44 ? -27.406 23.5 16.266 1 96.06 44 PRO B C 1
ATOM 3384 O O . PRO B 1 44 ? -27.547 24.516 15.555 1 96.06 44 PRO B O 1
ATOM 3387 N N . GLY B 1 45 ? -28.312 23.062 17.078 1 94.38 45 GLY B N 1
ATOM 3388 C CA . GLY B 1 45 ? -29.547 23.797 17.359 1 94.38 45 GLY B CA 1
ATOM 3389 C C . GLY B 1 45 ? -30.625 23.531 16.328 1 94.38 45 GLY B C 1
ATOM 3390 O O . GLY B 1 45 ? -31.781 23.938 16.516 1 94.38 45 GLY B O 1
ATOM 3391 N N . ALA B 1 46 ? -30.281 22.875 15.234 1 95 46 ALA B N 1
ATOM 3392 C CA . ALA B 1 46 ? -31.281 22.594 14.203 1 95 46 ALA B CA 1
ATOM 3393 C C . ALA B 1 46 ? -32.281 21.531 14.672 1 95 46 ALA B C 1
ATOM 3395 O O . ALA B 1 46 ? -31.891 20.562 15.312 1 95 46 ALA B O 1
ATOM 3396 N N . ILE B 1 47 ? -33.531 21.781 14.352 1 93.75 47 ILE B N 1
ATOM 3397 C CA . ILE B 1 47 ? -34.562 20.797 14.578 1 93.75 47 ILE B CA 1
ATOM 3398 C C . ILE B 1 47 ? -35.156 20.344 13.242 1 93.75 47 ILE B C 1
ATOM 3400 O O . ILE B 1 47 ? -35.781 21.141 12.531 1 93.75 47 ILE B O 1
ATOM 3404 N N . LEU B 1 48 ? -34.938 19.062 12.969 1 94.44 48 LEU B N 1
ATOM 3405 C CA . LEU B 1 48 ? -35.438 18.5 11.719 1 94.44 48 LEU B CA 1
ATOM 3406 C C . LEU B 1 48 ? -36.562 17.5 11.984 1 94.44 48 LEU B C 1
ATOM 3408 O O . LEU B 1 48 ? -36.438 16.641 12.859 1 94.44 48 LEU B O 1
ATOM 3412 N N . PRO B 1 49 ? -37.625 17.703 11.258 1 93.31 49 PRO B N 1
ATOM 3413 C CA . PRO B 1 49 ? -38.656 16.656 11.359 1 93.31 49 PRO B CA 1
ATOM 3414 C C . PRO B 1 49 ? -38.188 15.336 10.75 1 93.31 49 PRO B C 1
ATOM 3416 O O . PRO B 1 49 ? -37.219 15.297 10.008 1 93.31 49 PRO B O 1
ATOM 3419 N N . THR B 1 50 ? -38.875 14.266 11.148 1 92.44 50 THR B N 1
ATOM 3420 C CA . THR B 1 50 ? -38.531 12.938 10.664 1 92.44 50 THR B CA 1
ATOM 3421 C C . THR B 1 50 ? -38.562 12.883 9.141 1 92.44 50 THR B C 1
ATOM 3423 O O . THR B 1 50 ? -37.781 12.203 8.508 1 92.44 50 THR B O 1
ATOM 3426 N N . SER B 1 51 ? -39.531 13.547 8.641 1 91.31 51 SER B N 1
ATOM 3427 C CA . SER B 1 51 ? -39.594 13.734 7.195 1 91.31 51 SER B CA 1
ATOM 3428 C C . SER B 1 51 ? -39.531 15.211 6.828 1 91.31 51 SER B C 1
ATOM 3430 O O . SER B 1 51 ? -40.25 16.031 7.402 1 91.31 51 SER B O 1
ATOM 3432 N N . PHE B 1 52 ? -38.531 15.484 6.016 1 90.44 52 PHE B N 1
ATOM 3433 C CA . PHE B 1 52 ? -38.375 16.875 5.617 1 90.44 52 PHE B CA 1
ATOM 3434 C C . PHE B 1 52 ? -37.969 16.984 4.16 1 90.44 52 PHE B C 1
ATOM 3436 O O . PHE B 1 52 ? -37.531 16 3.557 1 90.44 52 PHE B O 1
ATOM 3443 N N . ASP B 1 53 ? -38.25 18.172 3.623 1 90.38 53 ASP B N 1
ATOM 3444 C CA . ASP B 1 53 ? -37.781 18.547 2.287 1 90.38 53 ASP B CA 1
ATOM 3445 C C . ASP B 1 53 ? -36.75 19.656 2.35 1 90.38 53 ASP B C 1
ATOM 3447 O O . ASP B 1 53 ? -37 20.734 2.912 1 90.38 53 ASP B O 1
ATOM 3451 N N . ILE B 1 54 ? -35.625 19.406 1.741 1 90.75 54 ILE B N 1
ATOM 3452 C CA . ILE B 1 54 ? -34.5 20.328 1.812 1 90.75 54 ILE B CA 1
ATOM 3453 C C . ILE B 1 54 ? -34.844 21.625 1.073 1 90.75 54 ILE B C 1
ATOM 3455 O O . ILE B 1 54 ? -34.25 22.672 1.325 1 90.75 54 ILE B O 1
ATOM 3459 N N . ASP B 1 55 ? -35.844 21.531 0.199 1 88.56 55 ASP B N 1
ATOM 3460 C CA . ASP B 1 55 ? -36.188 22.719 -0.587 1 88.56 55 ASP B CA 1
ATOM 3461 C C . ASP B 1 55 ? -37.281 23.516 0.103 1 88.56 55 ASP B C 1
ATOM 3463 O O . ASP B 1 55 ? -37.656 24.609 -0.354 1 88.56 55 ASP B O 1
ATOM 3467 N N . ASP B 1 56 ? -37.781 23.016 1.229 1 89.75 56 ASP B N 1
ATOM 3468 C CA . ASP B 1 56 ? -38.781 23.734 2.012 1 89.75 56 ASP B CA 1
ATOM 3469 C C . ASP B 1 56 ? -38.156 24.891 2.787 1 89.75 56 ASP B C 1
ATOM 3471 O O . ASP B 1 56 ? -37.125 24.719 3.424 1 89.75 56 ASP B O 1
ATOM 3475 N N . GLU B 1 57 ? -38.875 25.953 2.719 1 89.56 57 GLU B N 1
ATOM 3476 C CA . GLU B 1 57 ? -38.344 27.156 3.354 1 89.56 57 GLU B CA 1
ATOM 3477 C C . GLU B 1 57 ? -38.188 26.969 4.859 1 89.56 57 GLU B C 1
ATOM 3479 O O . GLU B 1 57 ? -37.25 27.469 5.461 1 89.56 57 GLU B O 1
ATOM 3484 N N . LYS B 1 58 ? -39.062 26.297 5.512 1 90.44 58 LYS B N 1
ATOM 3485 C CA . LYS B 1 58 ? -38.969 26.047 6.949 1 90.44 58 LYS B CA 1
ATOM 3486 C C . LYS B 1 58 ? -37.688 25.297 7.293 1 90.44 58 LYS B C 1
ATOM 3488 O O . LYS B 1 58 ? -37 25.609 8.273 1 90.44 58 LYS B O 1
ATOM 3493 N N . THR B 1 59 ? -37.406 24.312 6.52 1 93.06 59 THR B N 1
ATOM 3494 C CA . THR B 1 59 ? -36.188 23.531 6.703 1 93.06 59 THR B CA 1
ATOM 3495 C C . THR B 1 59 ? -34.969 24.406 6.488 1 93.06 59 THR B C 1
ATOM 3497 O O . THR B 1 59 ? -34 24.375 7.285 1 93.06 59 THR B O 1
ATOM 3500 N N . ARG B 1 60 ? -35 25.219 5.52 1 93.56 60 ARG B N 1
ATOM 3501 C CA . ARG B 1 60 ? -33.844 26.062 5.191 1 93.56 60 ARG B CA 1
ATOM 3502 C C . ARG B 1 60 ? -33.625 27.125 6.262 1 93.56 60 ARG B C 1
ATOM 3504 O O . ARG B 1 60 ? -32.469 27.484 6.566 1 93.56 60 ARG B O 1
ATOM 3511 N N . GLN B 1 61 ? -34.719 27.594 6.793 1 93.75 61 GLN B N 1
ATOM 3512 C CA . GLN B 1 61 ? -34.625 28.531 7.898 1 93.75 61 GLN B CA 1
ATOM 3513 C C . GLN B 1 61 ? -33.938 27.906 9.102 1 93.75 61 GLN B C 1
ATOM 3515 O O . GLN B 1 61 ? -33.062 28.531 9.742 1 93.75 61 GLN B O 1
ATOM 3520 N N . GLN B 1 62 ? -34.281 26.688 9.391 1 94.19 62 GLN B N 1
ATOM 3521 C CA . GLN B 1 62 ? -33.656 25.938 10.477 1 94.19 62 GLN B CA 1
ATOM 3522 C C . GLN B 1 62 ? -32.156 25.812 10.266 1 94.19 62 GLN B C 1
ATOM 3524 O O . GLN B 1 62 ? -31.375 25.969 11.211 1 94.19 62 GLN B O 1
ATOM 3529 N N . LEU B 1 63 ? -31.75 25.578 9.086 1 95.12 63 LEU B N 1
ATOM 3530 C CA . LEU B 1 63 ? -30.344 25.344 8.773 1 95.12 63 LEU B CA 1
ATOM 3531 C C . LEU B 1 63 ? -29.547 26.656 8.797 1 95.12 63 LEU B C 1
ATOM 3533 O O . LEU B 1 63 ? -28.391 26.672 9.195 1 95.12 63 LEU B O 1
ATOM 3537 N N . ARG B 1 64 ? -30.188 27.766 8.336 1 94.62 64 ARG B N 1
ATOM 3538 C CA . ARG B 1 64 ? -29.547 29.062 8.453 1 94.62 64 ARG B CA 1
ATOM 3539 C C . ARG B 1 64 ? -29.359 29.453 9.914 1 94.62 64 ARG B C 1
ATOM 3541 O O . ARG B 1 64 ? -28.328 30.016 10.289 1 94.62 64 ARG B O 1
ATOM 3548 N N . MET B 1 65 ? -30.391 29.172 10.656 1 95.31 65 MET B N 1
ATOM 3549 C CA . MET B 1 65 ? -30.281 29.422 12.094 1 95.31 65 MET B CA 1
ATOM 3550 C C . MET B 1 65 ? -29.125 28.641 12.688 1 95.31 65 MET B C 1
ATOM 3552 O O . MET B 1 65 ? -28.297 29.188 13.422 1 95.31 65 MET B O 1
ATOM 3556 N N . SER B 1 66 ? -29.031 27.344 12.383 1 95.56 66 SER B N 1
ATOM 3557 C CA . SER B 1 66 ? -27.953 26.484 12.875 1 95.56 66 SER B CA 1
ATOM 3558 C C . SER B 1 66 ? -26.578 27.047 12.516 1 95.56 66 SER B C 1
ATOM 3560 O O . SER B 1 66 ? -25.656 27 13.336 1 95.56 66 SER B O 1
ATOM 3562 N N . ARG B 1 67 ? -26.438 27.469 11.305 1 94.19 67 ARG B N 1
ATOM 3563 C CA . ARG B 1 67 ? -25.172 28.062 10.859 1 94.19 67 ARG B CA 1
ATOM 3564 C C . ARG B 1 67 ? -24.797 29.25 11.734 1 94.19 67 ARG B C 1
ATOM 3566 O O . ARG B 1 67 ? -23.625 29.422 12.078 1 94.19 67 ARG B O 1
ATOM 3573 N N . SER B 1 68 ? -25.797 30.047 12.008 1 94.5 68 SER B N 1
ATOM 3574 C CA . SER B 1 68 ? -25.547 31.203 12.859 1 94.5 68 SER B CA 1
ATOM 3575 C C . SER B 1 68 ? -25.141 30.781 14.266 1 94.5 68 SER B C 1
ATOM 3577 O O . SER B 1 68 ? -24.219 31.344 14.852 1 94.5 68 SER B O 1
ATOM 3579 N N . VAL B 1 69 ? -25.812 29.812 14.773 1 95.12 69 VAL B N 1
ATOM 3580 C CA . VAL B 1 69 ? -25.516 29.297 16.109 1 95.12 69 VAL B CA 1
ATOM 3581 C C . VAL B 1 69 ? -24.109 28.719 16.141 1 95.12 69 VAL B C 1
ATOM 3583 O O . VAL B 1 69 ? -23.312 29.047 17.031 1 95.12 69 VAL B O 1
ATOM 3586 N N . GLY B 1 70 ? -23.766 27.891 15.195 1 94.25 70 GLY B N 1
ATOM 3587 C CA . GLY B 1 70 ? -22.422 27.328 15.102 1 94.25 70 GLY B CA 1
ATOM 3588 C C . GLY B 1 70 ? -21.344 28.391 15.016 1 94.25 70 GLY B C 1
ATOM 3589 O O . GLY B 1 70 ? -20.312 28.297 15.688 1 94.25 70 GLY B O 1
ATOM 3590 N N . GLY B 1 71 ? -21.609 29.375 14.156 1 93.44 71 GLY B N 1
ATOM 3591 C CA . GLY B 1 71 ? -20.672 30.484 14.016 1 93.44 71 GLY B CA 1
ATOM 3592 C C . GLY B 1 71 ? -20.453 31.234 15.312 1 93.44 71 GLY B C 1
ATOM 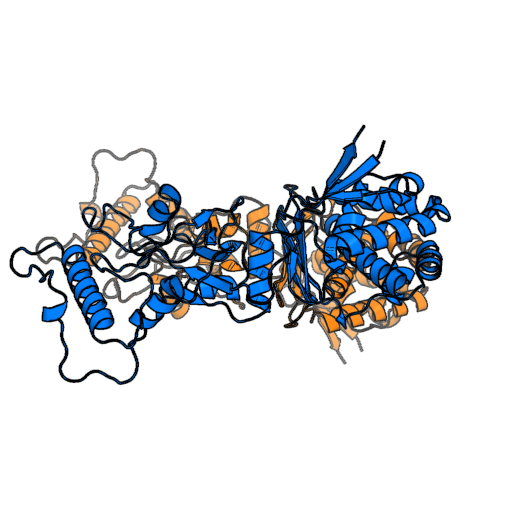3593 O O . GLY B 1 71 ? -19.328 31.656 15.609 1 93.44 71 GLY B O 1
ATOM 3594 N N . TRP B 1 72 ? -21.547 31.391 16.031 1 94.88 72 TRP B N 1
ATOM 3595 C CA . TRP B 1 72 ? -21.469 32.062 17.312 1 94.88 72 TRP B CA 1
ATOM 3596 C C . TRP B 1 72 ? -20.562 31.312 18.281 1 94.88 72 TRP B C 1
ATOM 3598 O O . TRP B 1 72 ? -19.703 31.906 18.938 1 94.88 72 TRP B O 1
ATOM 3608 N N . TYR B 1 73 ? -20.703 30.016 18.406 1 93.06 73 TYR B N 1
ATOM 3609 C CA . TYR B 1 73 ? -19.859 29.203 19.266 1 93.06 73 TYR B CA 1
ATOM 3610 C C . TYR B 1 73 ? -18.406 29.234 18.812 1 93.06 73 TYR B C 1
ATOM 3612 O O . TYR B 1 73 ? -17.5 29.375 19.625 1 93.06 73 TYR B O 1
ATOM 3620 N N . LYS B 1 74 ? -18.156 29.188 17.469 1 88.75 74 LYS B N 1
ATOM 3621 C CA . LYS B 1 74 ? -16.812 29.172 16.906 1 88.75 74 LYS B CA 1
ATOM 3622 C C . LYS B 1 74 ? -16.125 30.516 17.125 1 88.75 74 LYS B C 1
ATOM 3624 O O . LYS B 1 74 ? -14.891 30.578 17.234 1 88.75 74 LYS B O 1
ATOM 3629 N N . GLY B 1 75 ? -16.969 31.516 17.172 1 90.38 75 GLY B N 1
ATOM 3630 C CA . GLY B 1 75 ? -16.438 32.875 17.297 1 90.38 75 GLY B CA 1
ATOM 3631 C C . GLY B 1 75 ? -16.203 33.281 18.734 1 90.38 75 GLY B C 1
ATOM 3632 O O . GLY B 1 75 ? -15.906 34.438 19.016 1 90.38 75 GLY B O 1
ATOM 3633 N N . GLY B 1 76 ? -16.328 32.344 19.625 1 90.38 76 GLY B N 1
ATOM 3634 C CA . GLY B 1 76 ? -16.031 32.625 21.031 1 90.38 76 GLY B CA 1
ATOM 3635 C C . GLY B 1 76 ? -17.25 33.062 21.812 1 90.38 76 GLY B C 1
ATOM 3636 O O . GLY B 1 76 ? -17.125 33.656 22.891 1 90.38 76 GLY B O 1
ATOM 3637 N N . ARG B 1 77 ? -18.375 33.062 21.359 1 92.38 77 ARG B N 1
ATOM 3638 C CA . ARG B 1 77 ? -19.641 33.344 22.016 1 92.38 77 ARG B CA 1
ATOM 3639 C C . ARG B 1 77 ? -19.734 34.781 22.469 1 92.38 77 ARG B C 1
ATOM 3641 O O . ARG B 1 77 ? -20.031 35.062 23.641 1 92.38 77 ARG B O 1
ATOM 3648 N N . PRO B 1 78 ? -19.531 35.625 21.516 1 93.06 78 PRO B N 1
ATOM 3649 C CA . PRO B 1 78 ? -19.656 37.031 21.938 1 93.06 78 PRO B CA 1
ATOM 3650 C C . PRO B 1 78 ? -21.047 37.375 22.469 1 93.06 78 PRO B C 1
ATOM 3652 O O . PRO B 1 78 ? -22.047 37.031 21.844 1 93.06 78 PRO B O 1
ATOM 3655 N N . ALA B 1 79 ? -21.188 38.156 23.562 1 92.12 79 ALA B N 1
ATOM 3656 C CA . ALA B 1 79 ? -22.453 38.5 24.203 1 92.12 79 ALA B CA 1
ATOM 3657 C C . ALA B 1 79 ? -23.266 39.438 23.344 1 92.12 79 ALA B C 1
ATOM 3659 O O . ALA B 1 79 ? -24.484 39.5 23.453 1 92.12 79 ALA B O 1
ATOM 3660 N N . THR B 1 80 ? -22.625 40.188 22.484 1 90.94 80 THR B N 1
ATOM 3661 C CA . THR B 1 80 ? -23.266 41.25 21.688 1 90.94 80 THR B CA 1
ATOM 3662 C C . THR B 1 80 ? -23.922 40.656 20.438 1 90.94 80 THR B C 1
ATOM 3664 O O . THR B 1 80 ? -24.719 41.312 19.766 1 90.94 80 THR B O 1
ATOM 3667 N N . ARG B 1 81 ? -23.609 39.469 20.141 1 91.12 81 ARG B N 1
ATOM 3668 C CA . ARG B 1 81 ? -24.109 38.906 18.891 1 91.12 81 ARG B CA 1
ATOM 3669 C C . ARG B 1 81 ? -24.703 37.5 19.125 1 91.12 81 ARG B C 1
ATOM 3671 O O . ARG B 1 81 ? -24.359 36.562 18.438 1 91.12 81 ARG B O 1
ATOM 3678 N N . VAL B 1 82 ? -25.656 37.406 20.109 1 93.75 82 VAL B N 1
ATOM 3679 C CA . VAL B 1 82 ? -26.328 36.125 20.391 1 93.75 82 VAL B CA 1
ATOM 3680 C C . VAL B 1 82 ? -27.344 35.812 19.281 1 93.75 82 VAL B C 1
ATOM 3682 O O . VAL B 1 82 ? -28.203 36.656 18.984 1 93.75 82 VAL B O 1
ATOM 3685 N N . PRO B 1 83 ? -27.156 34.75 18.641 1 95.12 83 PRO B N 1
ATOM 3686 C CA . PRO B 1 83 ? -28.078 34.438 17.562 1 95.12 83 PRO B CA 1
ATOM 3687 C C . PRO B 1 83 ? -29.5 34.156 18.062 1 95.12 83 PRO B C 1
ATOM 3689 O O . PRO B 1 83 ? -29.672 33.562 19.156 1 95.12 83 PRO B O 1
ATOM 3692 N N . SER B 1 84 ? -30.469 34.5 17.219 1 95.06 84 SER B N 1
ATOM 3693 C CA . SER B 1 84 ? -31.844 34.156 17.516 1 95.06 84 SER B CA 1
ATOM 3694 C C . SER B 1 84 ? -32.062 32.656 17.438 1 95.06 84 SER B C 1
ATOM 3696 O O . SER B 1 84 ? -31.469 31.969 16.594 1 95.06 84 SER B O 1
ATOM 3698 N N . ARG B 1 85 ? -32.906 32.188 18.328 1 93.44 85 ARG B N 1
ATOM 3699 C CA . ARG B 1 85 ? -33.25 30.75 18.312 1 93.44 85 ARG B CA 1
ATOM 3700 C C . ARG B 1 85 ? -34.594 30.5 17.656 1 93.44 85 ARG B C 1
ATOM 3702 O O . ARG B 1 85 ? -35.094 29.391 17.703 1 93.44 85 ARG B O 1
ATOM 3709 N N . LYS B 1 86 ? -35.125 31.516 17.031 1 95.56 86 LYS B N 1
ATOM 3710 C CA . LYS B 1 86 ? -36.344 31.391 16.234 1 95.56 86 LYS B CA 1
ATOM 3711 C C . LYS B 1 86 ? -36 31.266 14.742 1 95.56 86 LYS B C 1
ATOM 3713 O O . LYS B 1 86 ? -35.531 32.219 14.125 1 95.56 86 LYS B O 1
ATOM 3718 N N . ALA B 1 87 ? -36.312 30.141 14.164 1 94 87 ALA B N 1
ATOM 3719 C CA . ALA B 1 87 ? -35.969 29.859 12.773 1 94 87 ALA B CA 1
ATOM 3720 C C . ALA B 1 87 ? -36.562 30.906 11.836 1 94 87 ALA B C 1
ATOM 3722 O O . ALA B 1 87 ? -35.938 31.25 10.812 1 94 87 ALA B O 1
ATOM 3723 N N . GLU B 1 88 ? -37.688 31.5 12.203 1 93.12 88 GLU B N 1
ATOM 3724 C CA . GLU B 1 88 ? -38.406 32.438 11.359 1 93.12 88 GLU B CA 1
ATOM 3725 C C . GLU B 1 88 ? -37.594 33.719 11.148 1 93.12 88 GLU B C 1
ATOM 3727 O O . GLU B 1 88 ? -37.781 34.438 10.172 1 93.12 88 GLU B O 1
ATOM 3732 N N . ASP B 1 89 ? -36.656 33.938 12.047 1 94.75 89 ASP B N 1
ATOM 3733 C CA . ASP B 1 89 ? -35.844 35.125 11.961 1 94.75 89 ASP B CA 1
ATOM 3734 C C . ASP B 1 89 ? -34.812 35.031 10.844 1 94.75 89 ASP B C 1
ATOM 3736 O O . ASP B 1 89 ? -34.156 36 10.484 1 94.75 89 ASP B O 1
ATOM 3740 N N . TYR B 1 90 ? -34.688 33.906 10.258 1 94.38 90 TYR B N 1
ATOM 3741 C CA . TYR B 1 90 ? -33.656 33.656 9.25 1 94.38 90 TYR B CA 1
ATOM 3742 C C . TYR B 1 90 ? -34.281 33.5 7.867 1 94.38 90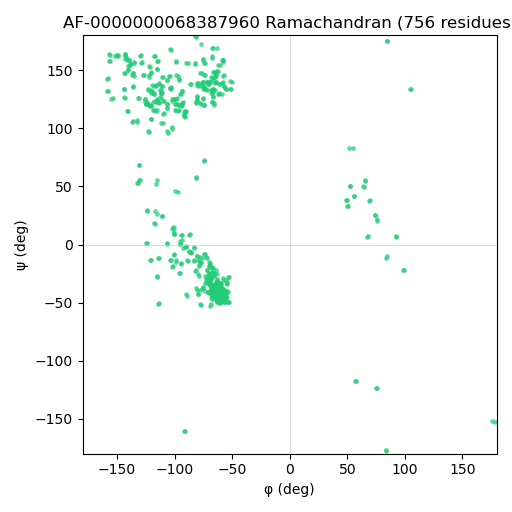 TYR B C 1
ATOM 3744 O O . TYR B 1 90 ? -33.719 32.812 7.008 1 94.38 90 TYR B O 1
ATOM 3752 N N . LYS B 1 91 ? -35.375 34.031 7.695 1 89.75 91 LYS B N 1
ATOM 3753 C CA . LYS B 1 91 ? -36 34.062 6.383 1 89.75 91 LYS B CA 1
ATOM 3754 C C . LYS B 1 91 ? -35.219 34.938 5.414 1 89.75 91 LYS B C 1
ATOM 3756 O O . LYS B 1 91 ? -34.656 35.969 5.812 1 89.75 91 LYS B O 1
ATOM 3761 N N . VAL B 1 92 ? -35 34.406 4.219 1 85.25 92 VAL B N 1
ATOM 3762 C CA . VAL B 1 92 ? -34.312 35.219 3.207 1 85.25 92 VAL B CA 1
ATOM 3763 C C . VAL B 1 92 ? -35.281 35.594 2.102 1 85.25 92 VAL B C 1
ATOM 3765 O O . VAL B 1 92 ? -36.25 34.875 1.825 1 85.25 92 VAL B O 1
ATOM 3768 N N . SER B 1 93 ? -35.094 36.844 1.574 1 74.5 93 SER B N 1
ATOM 3769 C CA . SER B 1 93 ? -35.969 37.375 0.565 1 74.5 93 SER B CA 1
ATOM 3770 C C . SER B 1 93 ? -35.844 36.656 -0.765 1 74.5 93 SER B C 1
ATOM 3772 O O . SER B 1 93 ? -36.844 36.406 -1.45 1 74.5 93 SER B O 1
ATOM 3774 N N . ALA B 1 94 ? -34.594 36.469 -1.335 1 68.25 94 ALA B N 1
ATOM 3775 C CA . ALA B 1 94 ? -34.344 35.812 -2.609 1 68.25 94 ALA B CA 1
ATOM 3776 C C . ALA B 1 94 ? -33.75 34.406 -2.396 1 68.25 94 ALA B C 1
ATOM 3778 O O . ALA B 1 94 ? -32.594 34.312 -1.937 1 68.25 94 ALA B O 1
ATOM 3779 N N . GLU B 1 95 ? -34.75 33.438 -2.438 1 65.06 95 GLU B N 1
ATOM 3780 C CA . GLU B 1 95 ? -34.188 32.094 -2.25 1 65.06 95 GLU B CA 1
ATOM 3781 C C . GLU B 1 95 ? -33.875 31.453 -3.59 1 65.06 95 GLU B C 1
ATOM 3783 O O . GLU B 1 95 ? -34.656 31.531 -4.535 1 65.06 95 GLU B O 1
ATOM 3788 N N . GLY B 1 96 ? -32.656 31.094 -3.719 1 68.06 96 GLY B N 1
ATOM 3789 C CA . GLY B 1 96 ? -32.375 30.328 -4.914 1 68.06 96 GLY B CA 1
ATOM 3790 C C . GLY B 1 96 ? -33.188 29.062 -5.035 1 68.06 96 GLY B C 1
ATOM 3791 O O . GLY B 1 96 ? -33.688 28.531 -4.031 1 68.06 96 GLY B O 1
ATOM 3792 N N . ARG B 1 97 ? -33.531 28.734 -6.277 1 69.56 97 ARG B N 1
ATOM 3793 C CA . ARG B 1 97 ? -34.312 27.547 -6.566 1 69.56 97 ARG B CA 1
ATOM 3794 C C . ARG B 1 97 ? -33.688 26.297 -5.957 1 69.56 97 ARG B C 1
ATOM 3796 O O . ARG B 1 97 ? -34.375 25.5 -5.324 1 69.56 97 ARG B O 1
ATOM 3803 N N . ASP B 1 98 ? -32.375 26.203 -6.035 1 75.88 98 ASP B N 1
ATOM 3804 C CA . ASP B 1 98 ? -31.688 25.016 -5.539 1 75.88 98 ASP B CA 1
ATOM 3805 C C . ASP B 1 98 ? -31.031 25.281 -4.188 1 75.88 98 ASP B C 1
ATOM 3807 O O . ASP B 1 98 ? -30.453 26.359 -3.971 1 75.88 98 ASP B O 1
ATOM 3811 N N . ALA B 1 99 ? -31.25 24.328 -3.27 1 81.19 99 ALA B N 1
ATOM 3812 C CA . ALA B 1 99 ? -30.594 24.422 -1.964 1 81.19 99 ALA B CA 1
ATOM 3813 C C . ALA B 1 99 ? -29.078 24.484 -2.109 1 81.19 99 ALA B C 1
ATOM 3815 O O . ALA B 1 99 ? -28.5 23.797 -2.957 1 81.19 99 ALA B O 1
ATOM 3816 N N . PRO B 1 100 ? -28.531 25.312 -1.303 1 82.75 100 PRO B N 1
ATOM 3817 C CA . PRO B 1 100 ? -27.062 25.359 -1.285 1 82.75 100 PRO B CA 1
ATOM 3818 C C . PRO B 1 100 ? -26.438 24 -0.936 1 82.75 100 PRO B C 1
ATOM 3820 O O . PRO B 1 100 ? -27.109 23.141 -0.365 1 82.75 100 PRO B O 1
ATOM 3823 N N . ARG B 1 101 ? -25.188 23.781 -1.294 1 82.25 101 ARG B N 1
ATOM 3824 C CA . ARG B 1 101 ? -24.469 22.516 -1.166 1 82.25 101 ARG B CA 1
ATOM 3825 C C . ARG B 1 101 ? -24.5 22 0.27 1 82.25 101 ARG B C 1
ATOM 3827 O O . ARG B 1 101 ? -24.75 20.812 0.504 1 82.25 101 ARG B O 1
ATOM 3834 N N . TYR B 1 102 ? -24.344 22.906 1.192 1 82.62 102 TYR B N 1
ATOM 3835 C CA . TYR B 1 102 ? -24.281 22.469 2.582 1 82.62 102 TYR B CA 1
ATOM 3836 C C . TYR B 1 102 ? -25.609 21.906 3.041 1 82.62 102 TYR B C 1
ATOM 3838 O O . TYR B 1 102 ? -25.656 21.031 3.912 1 82.62 102 TYR B O 1
ATOM 3846 N N . MET B 1 103 ? -26.703 22.328 2.426 1 87.5 103 MET B N 1
ATOM 3847 C CA . MET B 1 103 ? -28.016 21.812 2.775 1 87.5 103 MET B CA 1
ATOM 3848 C C . MET B 1 103 ? -28.25 20.438 2.143 1 87.5 103 MET B C 1
ATOM 3850 O O . MET B 1 103 ? -28.922 19.578 2.727 1 87.5 103 MET B O 1
ATOM 3854 N N . ARG B 1 104 ? -27.594 20.266 1.089 1 88.88 104 ARG B N 1
ATOM 3855 C CA . ARG B 1 104 ? -27.719 18.969 0.422 1 88.88 104 ARG B CA 1
ATOM 3856 C C . ARG B 1 104 ? -27.016 17.875 1.219 1 88.88 104 ARG B C 1
ATOM 3858 O O . ARG B 1 104 ? -27.438 16.703 1.183 1 88.88 104 ARG B O 1
ATOM 3865 N N . GLU B 1 105 ? -26 18.25 1.89 1 93.88 105 GLU B N 1
ATOM 3866 C CA . GLU B 1 105 ? -25.312 17.297 2.764 1 93.88 105 GLU B CA 1
ATOM 3867 C C . GLU B 1 105 ? -26.234 16.828 3.883 1 93.88 105 GLU B C 1
ATOM 3869 O O . GLU B 1 105 ? -26.156 15.664 4.305 1 93.88 105 GLU B O 1
ATOM 3874 N N . VAL B 1 106 ? -27.094 17.703 4.289 1 95.69 106 VAL B N 1
ATOM 3875 C CA . VAL B 1 106 ? -28.078 17.344 5.301 1 95.69 106 VAL B CA 1
ATOM 3876 C C . VAL B 1 106 ? -29.031 16.297 4.742 1 95.69 106 VAL B C 1
ATOM 3878 O O . VAL B 1 106 ? -29.359 15.32 5.422 1 95.69 106 VAL B O 1
ATOM 3881 N N . LYS B 1 107 ? -29.422 16.484 3.566 1 94.44 107 LYS B N 1
ATOM 3882 C CA . LYS B 1 107 ? -30.297 15.523 2.908 1 94.44 107 LYS B CA 1
ATOM 3883 C C . LYS B 1 107 ? -29.641 14.148 2.83 1 94.44 107 LYS B C 1
ATOM 3885 O O . LYS B 1 107 ? -30.297 13.125 3.068 1 94.44 107 LYS B O 1
ATOM 3890 N N . ASN B 1 108 ? -28.391 14.094 2.516 1 95.5 108 ASN B N 1
ATOM 3891 C CA . ASN B 1 108 ? -27.656 12.836 2.371 1 95.5 108 ASN B CA 1
ATOM 3892 C C . ASN B 1 108 ? -27.703 12.016 3.652 1 95.5 108 ASN B C 1
ATOM 3894 O O . ASN B 1 108 ? -28.078 10.836 3.629 1 95.5 108 ASN B O 1
ATOM 3898 N N . LEU B 1 109 ? -27.438 12.633 4.77 1 97.31 109 LEU B N 1
ATOM 3899 C CA . LEU B 1 109 ? -27.297 11.875 6.012 1 97.31 109 LEU B CA 1
ATOM 3900 C C . LEU B 1 109 ? -28.656 11.562 6.613 1 97.31 109 LEU B C 1
ATOM 3902 O O . LEU B 1 109 ? -28.875 10.469 7.145 1 97.31 109 LEU B O 1
ATOM 3906 N N . TYR B 1 110 ? -29.547 12.516 6.496 1 96.81 110 TYR B N 1
ATOM 3907 C CA . TYR B 1 110 ? -30.766 12.398 7.312 1 96.81 110 TYR B CA 1
ATOM 3908 C C . TYR B 1 110 ? -31.938 11.906 6.477 1 96.81 110 TYR B C 1
ATOM 3910 O O . TYR B 1 110 ? -32.906 11.398 7.02 1 96.81 110 TYR B O 1
ATOM 3918 N N . GLU B 1 111 ? -31.875 12.016 5.254 1 93.94 111 GLU B N 1
ATOM 3919 C CA . GLU B 1 111 ? -32.969 11.578 4.418 1 93.94 111 GLU B CA 1
ATOM 3920 C C . GLU B 1 111 ? -32.594 10.391 3.547 1 93.94 111 GLU B C 1
ATOM 3922 O O . GLU B 1 111 ? -33.25 9.359 3.539 1 93.94 111 GLU B O 1
ATOM 3927 N N . ASP B 1 112 ? -31.469 10.516 2.838 1 94.81 112 ASP B N 1
ATOM 3928 C CA . ASP B 1 112 ? -31.094 9.539 1.823 1 94.81 112 ASP B CA 1
ATOM 3929 C C . ASP B 1 112 ? -30.516 8.281 2.465 1 94.81 112 ASP B C 1
ATOM 3931 O O . ASP B 1 112 ? -30.734 7.172 1.979 1 94.81 112 ASP B O 1
ATOM 3935 N N . ALA B 1 113 ? -29.75 8.438 3.494 1 96.88 113 ALA B N 1
ATOM 3936 C CA . ALA B 1 113 ? -29.141 7.293 4.156 1 96.88 113 ALA B CA 1
ATOM 3937 C C . ALA B 1 113 ? -30.188 6.41 4.82 1 96.88 113 ALA B C 1
ATOM 3939 O O . ALA B 1 113 ? -31.078 6.906 5.52 1 96.88 113 ALA B O 1
ATOM 3940 N N . LYS B 1 114 ? -30.062 5.156 4.602 1 96.75 114 LYS B N 1
ATOM 3941 C CA . LYS B 1 114 ? -31.016 4.184 5.125 1 96.75 114 LYS B CA 1
ATOM 3942 C C . LYS B 1 114 ? -30.344 3.217 6.098 1 96.75 114 LYS B C 1
ATOM 3944 O O . LYS B 1 114 ? -29.109 3.105 6.117 1 96.75 114 LYS B O 1
ATOM 3949 N N . PRO B 1 115 ? -31.219 2.562 6.879 1 96.62 115 PRO B N 1
ATOM 3950 C CA . PRO B 1 115 ? -30.641 1.538 7.754 1 96.62 115 PRO B CA 1
ATOM 3951 C C . PRO B 1 115 ? -29.828 0.497 6.988 1 96.62 115 PRO B C 1
ATOM 3953 O O . PRO B 1 115 ? -30.266 0.018 5.938 1 96.62 115 PRO B O 1
ATOM 3956 N N . GLY B 1 116 ? -28.672 0.213 7.508 1 95.62 116 GLY B N 1
ATOM 3957 C CA . GLY B 1 116 ? -27.797 -0.754 6.855 1 95.62 116 GLY B CA 1
ATOM 3958 C C . GLY B 1 116 ? -26.719 -0.109 6.008 1 95.62 116 GLY B C 1
ATOM 3959 O O . GLY B 1 116 ? -25.703 -0.736 5.703 1 95.62 116 GLY B O 1
ATOM 3960 N N . ASP B 1 117 ? -26.906 1.151 5.559 1 97.88 117 ASP B N 1
ATOM 3961 C CA . ASP B 1 117 ? -25.906 1.847 4.762 1 97.88 117 ASP B CA 1
ATOM 3962 C C . ASP B 1 117 ? -24.609 2.039 5.555 1 97.88 117 ASP B C 1
ATOM 3964 O O . ASP B 1 117 ? -24.641 2.113 6.785 1 97.88 117 ASP B O 1
ATOM 3968 N N . LEU B 1 118 ? -23.562 2.051 4.832 1 98.06 118 LEU B N 1
ATOM 3969 C CA . LEU B 1 118 ? -22.234 2.127 5.434 1 98.06 118 LEU B CA 1
ATOM 3970 C C . LEU B 1 118 ? -21.766 3.574 5.523 1 98.06 118 LEU B C 1
ATOM 3972 O O . LEU B 1 118 ? -21.891 4.34 4.566 1 98.06 118 LEU B O 1
ATOM 3976 N N . VAL B 1 119 ? -21.266 3.971 6.672 1 98.25 119 VAL B N 1
ATOM 3977 C CA . VAL B 1 119 ? -20.656 5.281 6.887 1 98.25 119 VAL B CA 1
ATOM 3978 C C . VAL B 1 119 ? -19.172 5.125 7.203 1 98.25 119 VAL B C 1
ATOM 3980 O O . VAL B 1 119 ? -18.797 4.395 8.125 1 98.25 119 VAL B O 1
ATOM 3983 N N . ILE B 1 120 ? -18.391 5.727 6.43 1 97.75 120 ILE B N 1
ATOM 3984 C CA . ILE B 1 120 ? -16.938 5.754 6.617 1 97.75 120 ILE B CA 1
ATOM 3985 C C . ILE B 1 120 ? -16.531 7.062 7.289 1 97.75 120 ILE B C 1
ATOM 3987 O O . ILE B 1 120 ? -16.828 8.148 6.781 1 97.75 120 ILE B O 1
ATOM 3991 N N . ILE B 1 121 ? -15.82 6.988 8.406 1 97.25 121 ILE B N 1
ATOM 3992 C CA . ILE B 1 121 ? -15.445 8.164 9.188 1 97.25 121 ILE B CA 1
ATOM 3993 C C . ILE B 1 121 ? -13.93 8.227 9.328 1 97.25 121 ILE B C 1
ATOM 3995 O O . ILE B 1 121 ? -13.352 7.574 10.203 1 97.25 121 ILE B O 1
ATOM 3999 N N . PRO B 1 122 ? -13.297 8.977 8.492 1 95.44 122 PRO B N 1
ATOM 4000 C CA . PRO B 1 122 ? -11.844 9.094 8.609 1 95.44 122 PRO B CA 1
ATOM 4001 C C . PRO B 1 122 ? -11.406 9.898 9.828 1 95.44 122 PRO B C 1
ATOM 4003 O O . PRO B 1 122 ? -12.039 10.898 10.172 1 95.44 122 PRO B O 1
ATOM 4006 N N . GLY B 1 123 ? -10.367 9.461 10.516 1 92.5 123 GLY B N 1
ATOM 4007 C CA . GLY B 1 123 ? -9.781 10.203 11.617 1 92.5 123 GLY B CA 1
ATOM 4008 C C . GLY B 1 123 ? -8.828 11.297 11.172 1 92.5 123 GLY B C 1
ATOM 4009 O O . GLY B 1 123 ? -8.672 11.539 9.977 1 92.5 123 GLY B O 1
ATOM 4010 N N . PRO B 1 124 ? -8.344 11.961 12.305 1 87.31 124 PRO B N 1
ATOM 4011 C CA . PRO B 1 124 ? -7.383 13.016 11.977 1 87.31 124 PRO B CA 1
ATOM 4012 C C . PRO B 1 124 ? -6.02 12.469 11.57 1 87.31 124 PRO B C 1
ATOM 4014 O O . PRO B 1 124 ? -5.516 11.523 12.188 1 87.31 124 PRO B O 1
ATOM 4017 N N . GLY B 1 125 ? -5.449 12.922 10.555 1 79.12 125 GLY B N 1
ATOM 4018 C CA . GLY B 1 125 ? -4.109 12.516 10.156 1 79.12 125 GLY B CA 1
ATOM 4019 C C . GLY B 1 125 ? -4.082 11.227 9.359 1 79.12 125 GLY B C 1
ATOM 4020 O O . GLY B 1 125 ? -5.102 10.547 9.234 1 79.12 125 GLY B O 1
ATOM 4021 N N . TYR B 1 126 ? -2.979 10.75 9.023 1 77.75 126 TYR B N 1
ATOM 4022 C CA . TYR B 1 126 ? -2.832 9.656 8.07 1 77.75 126 TYR B CA 1
ATOM 4023 C C . TYR B 1 126 ? -2.703 8.32 8.797 1 77.75 126 TYR B C 1
ATOM 4025 O O . TYR B 1 126 ? -2.961 7.262 8.211 1 77.75 126 TYR B O 1
ATOM 4033 N N . THR B 1 127 ? -2.27 8.328 9.977 1 80.12 127 THR B N 1
ATOM 4034 C CA . THR B 1 127 ? -2.084 7.082 10.719 1 80.12 127 THR B CA 1
ATOM 4035 C C . THR B 1 127 ? -3.305 6.785 11.586 1 80.12 127 THR B C 1
ATOM 4037 O O . THR B 1 127 ? -3.359 5.75 12.258 1 80.12 127 THR B O 1
ATOM 4040 N N . SER B 1 128 ? -4.203 7.68 11.469 1 86.31 128 SER B N 1
ATOM 4041 C CA . SER B 1 128 ? -5.395 7.504 12.289 1 86.31 128 SER B CA 1
ATOM 4042 C C . SER B 1 128 ? -6.297 6.41 11.727 1 86.31 128 SER B C 1
ATOM 4044 O O . SER B 1 128 ? -6.254 6.113 10.531 1 86.31 128 SER B O 1
ATOM 4046 N N . GLU B 1 129 ? -7.09 5.945 12.617 1 92.81 129 GLU B N 1
ATOM 4047 C CA . GLU B 1 129 ? -8.031 4.883 12.273 1 92.81 129 GLU B CA 1
ATOM 4048 C C . GLU B 1 129 ? -9.211 5.43 11.484 1 92.81 129 GLU B C 1
ATOM 4050 O O . GLU B 1 129 ? -9.695 6.531 11.758 1 92.81 129 GLU B O 1
ATOM 4055 N N . VAL B 1 130 ? -9.578 4.668 10.492 1 95.5 130 VAL B N 1
ATOM 4056 C CA . VAL B 1 130 ? -10.828 4.926 9.781 1 95.5 130 VAL B CA 1
ATOM 4057 C C . VAL B 1 130 ? -11.953 4.09 10.398 1 95.5 130 VAL B C 1
ATOM 4059 O O . VAL B 1 130 ? -11.867 2.859 10.445 1 95.5 130 VAL B O 1
ATOM 4062 N N . LEU B 1 131 ? -12.992 4.754 10.906 1 96.69 131 LEU B N 1
ATOM 4063 C CA . LEU B 1 131 ? -14.117 4.035 11.492 1 96.69 131 LEU B CA 1
ATOM 4064 C C . LEU B 1 131 ? -15.133 3.645 10.43 1 96.69 131 LEU B C 1
ATOM 4066 O O . LEU B 1 131 ? -15.398 4.418 9.508 1 96.69 131 LEU B O 1
ATOM 4070 N N . PHE B 1 132 ? -15.602 2.463 10.555 1 97.31 132 PHE B N 1
ATOM 4071 C CA . PHE B 1 132 ? -16.719 1.973 9.75 1 97.31 132 PHE B CA 1
ATOM 4072 C C . PHE B 1 132 ? -17.953 1.771 10.609 1 97.31 132 PHE B C 1
ATOM 4074 O O . PHE B 1 132 ? -17.891 1.174 11.688 1 97.31 132 PHE B O 1
ATOM 4081 N N . ALA B 1 133 ? -19.047 2.314 10.117 1 97.81 133 ALA B N 1
ATOM 4082 C CA . ALA B 1 133 ? -20.297 2.191 10.859 1 97.81 133 ALA B CA 1
ATOM 4083 C C . ALA B 1 133 ? -21.484 1.94 9.93 1 97.81 133 ALA B C 1
ATOM 4085 O O . ALA B 1 133 ? -21.438 2.312 8.75 1 97.81 133 ALA B O 1
ATOM 4086 N N . GLU B 1 134 ? -22.5 1.312 10.453 1 97.44 134 GLU B N 1
ATOM 4087 C CA . GLU B 1 134 ? -23.75 1.123 9.742 1 97.44 134 GLU B CA 1
ATOM 4088 C C . GLU B 1 134 ? -24.891 1.903 10.406 1 97.44 134 GLU B C 1
ATOM 4090 O O . GLU B 1 134 ? -24.969 1.959 11.633 1 97.44 134 GLU B O 1
ATOM 4095 N N . ILE B 1 135 ? -25.688 2.496 9.57 1 98.06 135 ILE B N 1
ATOM 4096 C CA . ILE B 1 135 ? -26.875 3.178 10.078 1 98.06 135 ILE B CA 1
ATOM 4097 C C . ILE B 1 135 ? -27.859 2.156 10.656 1 98.06 135 ILE B C 1
ATOM 4099 O O . ILE B 1 135 ? -28.172 1.154 10.008 1 98.06 135 ILE B O 1
ATOM 4103 N N . LEU B 1 136 ? -28.344 2.43 11.844 1 97.25 136 LEU B N 1
ATOM 4104 C CA . LEU B 1 136 ? -29.125 1.425 12.547 1 97.25 136 LEU B CA 1
ATOM 4105 C C . LEU B 1 136 ? -30.609 1.552 12.203 1 97.25 136 LEU B C 1
ATOM 4107 O O . LEU B 1 136 ? -31.312 0.544 12.055 1 97.25 136 LEU B O 1
ATOM 4111 N N . GLU B 1 137 ? -31.094 2.752 12.156 1 96.56 137 GLU B N 1
ATOM 4112 C CA . GLU B 1 137 ? -32.531 2.986 12.008 1 96.56 137 GLU B CA 1
ATOM 4113 C C . GLU B 1 137 ? -32.781 4.195 11.117 1 96.56 137 GLU B C 1
ATOM 4115 O O . GLU B 1 137 ? -31.891 4.984 10.844 1 96.56 137 GLU B O 1
ATOM 4120 N N . PRO B 1 138 ? -34.062 4.258 10.609 1 96.25 138 PRO B N 1
ATOM 4121 C CA . PRO B 1 138 ? -34.406 5.48 9.891 1 96.25 138 PRO B CA 1
ATOM 4122 C C . PRO B 1 138 ? -34.25 6.734 10.742 1 96.25 138 PRO B C 1
ATOM 4124 O O . PRO B 1 138 ? -34.219 6.645 11.977 1 96.25 138 PRO B O 1
ATOM 4127 N N . PHE B 1 139 ? -34.125 7.828 10.062 1 96.44 139 PHE B N 1
ATOM 4128 C CA . PHE B 1 139 ? -33.938 9.078 10.797 1 96.44 139 PHE B CA 1
ATOM 4129 C C . PHE B 1 139 ? -35.156 9.336 11.695 1 96.44 139 PHE B C 1
ATOM 4131 O O . PHE B 1 139 ? -36.312 9.219 11.266 1 96.44 139 PHE B O 1
ATOM 4138 N N . VAL B 1 140 ? -34.781 9.625 12.945 1 94.69 140 VAL B N 1
ATOM 4139 C CA . VAL B 1 140 ? -35.781 9.984 13.945 1 94.69 140 VAL B CA 1
ATOM 4140 C C . VAL B 1 140 ? -35.5 11.375 14.5 1 94.69 140 VAL B C 1
ATOM 4142 O O . VAL B 1 140 ? -34.375 11.648 14.938 1 94.69 140 VAL B O 1
ATOM 4145 N N . SER B 1 141 ? -36.562 12.188 14.547 1 94.06 141 SER B N 1
ATOM 4146 C CA . SER B 1 141 ? -36.375 13.602 14.867 1 94.06 141 SER B CA 1
ATOM 4147 C C . SER B 1 141 ? -35.969 13.797 16.328 1 94.06 141 SER B C 1
ATOM 4149 O O . SER B 1 141 ? -35.438 14.844 16.688 1 94.06 141 SER B O 1
ATOM 4151 N N . ASP B 1 142 ? -36.156 12.867 17.141 1 93.75 142 ASP B N 1
ATOM 4152 C CA . ASP B 1 142 ? -35.906 13.086 18.578 1 93.75 142 ASP B CA 1
ATOM 4153 C C . ASP B 1 142 ? -34.562 12.516 18.984 1 93.75 142 ASP B C 1
ATOM 4155 O O . ASP B 1 142 ? -34.281 12.398 20.188 1 93.75 142 ASP B O 1
ATOM 4159 N N . VAL B 1 143 ? -33.75 12.102 18.125 1 96.25 143 VAL B N 1
ATOM 4160 C CA . VAL B 1 143 ? -32.406 11.625 18.422 1 96.25 143 VAL B CA 1
ATOM 4161 C C . VAL B 1 143 ? -31.391 12.758 18.203 1 96.25 143 VAL B C 1
ATOM 4163 O O . VAL B 1 143 ? -31.234 13.25 17.094 1 96.25 143 VAL B O 1
ATOM 4166 N N . PHE B 1 144 ? -30.781 13.148 19.281 1 96.81 144 PHE B N 1
ATOM 4167 C CA . PHE B 1 144 ? -29.828 14.242 19.25 1 96.81 144 PHE B CA 1
ATOM 4168 C C . PHE B 1 144 ? -28.5 13.82 19.859 1 96.81 144 PHE B C 1
ATOM 4170 O O . PHE B 1 144 ? -28.469 12.992 20.766 1 96.81 144 PHE B O 1
ATOM 4177 N N . ALA B 1 145 ? -27.484 14.352 19.328 1 96.31 145 ALA B N 1
ATOM 4178 C CA . ALA B 1 145 ? -26.172 14.297 19.984 1 96.31 145 ALA B CA 1
ATOM 4179 C C . ALA B 1 145 ? -25.891 15.594 20.734 1 96.31 145 ALA B C 1
ATOM 4181 O O . ALA B 1 145 ? -26.359 16.656 20.344 1 96.31 145 ALA B O 1
ATOM 4182 N N . GLU B 1 146 ? -25.188 15.414 21.844 1 94.44 146 GLU B N 1
ATOM 4183 C CA . GLU B 1 146 ? -24.719 16.547 22.625 1 94.44 146 GLU B CA 1
ATOM 4184 C C . GLU B 1 146 ? -23.203 16.516 22.781 1 94.44 146 GLU B C 1
ATOM 4186 O O . GLU B 1 146 ? -22.641 15.562 23.312 1 94.44 146 GLU B O 1
ATOM 4191 N N . VAL B 1 147 ? -22.641 17.578 22.281 1 93.25 147 VAL B N 1
ATOM 4192 C CA . VAL B 1 147 ? -21.188 17.594 22.344 1 93.25 147 VAL B CA 1
ATOM 4193 C C . VAL B 1 147 ? -20.703 18.828 23.109 1 93.25 147 VAL B C 1
ATOM 4195 O O . VAL B 1 147 ? -21.375 19.859 23.125 1 93.25 147 VAL B O 1
ATOM 4198 N N . ALA B 1 148 ? -19.562 18.734 23.688 1 90.88 148 ALA B N 1
ATOM 4199 C CA . ALA B 1 148 ? -19 19.781 24.531 1 90.88 148 ALA B CA 1
ATOM 4200 C C . ALA B 1 148 ? -18.734 21.047 23.719 1 90.88 148 ALA B C 1
ATOM 4202 O O . ALA B 1 148 ? -18.875 22.156 24.234 1 90.88 148 ALA B O 1
ATOM 4203 N N . ARG B 1 149 ? -18.406 20.906 22.484 1 89.81 149 ARG B N 1
ATOM 4204 C CA . ARG B 1 149 ? -18.062 22.016 21.594 1 89.81 149 ARG B CA 1
ATOM 4205 C C . ARG B 1 149 ? -19.172 23.047 21.562 1 89.81 149 ARG B C 1
ATOM 4207 O O . ARG B 1 149 ? -18.922 24.25 21.438 1 89.81 149 ARG B O 1
ATOM 4214 N N . TYR B 1 150 ? -20.375 22.594 21.688 1 94.25 150 TYR B N 1
ATOM 4215 C CA . TYR B 1 150 ? -21.531 23.484 21.562 1 94.25 150 TYR B CA 1
ATOM 4216 C C . TYR B 1 150 ? -22.312 23.547 22.875 1 94.25 150 TYR B C 1
ATOM 4218 O O . TYR B 1 150 ? -23.531 23.719 22.859 1 94.25 150 TYR B O 1
ATOM 4226 N N . ASN B 1 151 ? -21.578 23.344 23.938 1 92.5 151 ASN B N 1
ATOM 4227 C CA . ASN B 1 151 ? -22.172 23.391 25.266 1 92.5 151 ASN B CA 1
ATOM 4228 C C . ASN B 1 151 ? -23.438 22.531 25.344 1 92.5 151 ASN B C 1
ATOM 4230 O O . ASN B 1 151 ? -24.469 22.984 25.844 1 92.5 151 ASN B O 1
ATOM 4234 N N . PHE B 1 152 ? -23.422 21.469 24.594 1 87.5 152 PHE B N 1
ATOM 4235 C CA . PHE B 1 152 ? -24.406 20.406 24.656 1 87.5 152 PHE B CA 1
ATOM 4236 C C . PHE B 1 152 ? -25.703 20.828 23.984 1 87.5 152 PHE B C 1
ATOM 4238 O O . PHE B 1 152 ? -26.781 20.344 24.328 1 87.5 152 PHE B O 1
ATOM 4245 N N . GLU B 1 153 ? -25.5 21.891 23.062 1 91.62 153 GLU B N 1
ATOM 4246 C CA . GLU B 1 153 ? -26.594 22.141 22.125 1 91.62 153 GLU B CA 1
ATOM 4247 C C . GLU B 1 153 ? -27.016 20.859 21.406 1 91.62 153 GLU B C 1
ATOM 4249 O O . GLU B 1 153 ? -26.156 20.047 21.031 1 91.62 153 GLU B O 1
ATOM 4254 N N . LYS B 1 154 ? -28.312 20.766 21.25 1 94.38 154 LYS B N 1
ATOM 4255 C CA . LYS B 1 154 ? -28.812 19.578 20.547 1 94.38 154 LYS B CA 1
ATOM 4256 C C . LYS B 1 154 ? -28.406 19.609 19.078 1 94.38 154 LYS B C 1
ATOM 4258 O O . LYS B 1 154 ? -28.547 20.641 18.406 1 94.38 154 LYS B O 1
ATOM 4263 N N . ILE B 1 155 ? -27.891 18.484 18.594 1 97.31 155 ILE B N 1
ATOM 4264 C CA . ILE B 1 155 ? -27.578 18.297 17.172 1 97.31 155 ILE B CA 1
ATOM 4265 C C . ILE B 1 155 ? -28.297 17.062 16.641 1 97.31 155 ILE B C 1
ATOM 4267 O O . ILE B 1 155 ? -28.156 15.969 17.188 1 97.31 155 ILE B O 1
ATOM 4271 N N . PRO B 1 156 ? -29.141 17.234 15.586 1 97.38 156 PRO B N 1
ATOM 4272 C CA . PRO B 1 156 ? -29.75 16.031 15.016 1 97.38 156 PRO B CA 1
ATOM 4273 C C . PRO B 1 156 ? -28.703 14.961 14.672 1 97.38 156 PRO B C 1
ATOM 4275 O O . PRO B 1 156 ? -27.672 15.273 14.094 1 97.38 156 PRO B O 1
ATOM 4278 N N . ALA B 1 157 ? -28.984 13.711 15.055 1 98.25 157 ALA B N 1
ATOM 4279 C CA . ALA B 1 157 ? -27.984 12.664 14.891 1 98.25 157 ALA B CA 1
ATOM 4280 C C . ALA B 1 157 ? -28.625 11.359 14.422 1 98.25 157 ALA B C 1
ATOM 4282 O O . ALA B 1 157 ? -29.844 11.227 14.422 1 98.25 157 ALA B O 1
ATOM 4283 N N . ARG B 1 158 ? -27.828 10.531 13.859 1 98.06 158 ARG B N 1
ATOM 4284 C CA . ARG B 1 158 ? -28.188 9.172 13.492 1 98.06 158 ARG B CA 1
ATOM 4285 C C . ARG B 1 158 ? -27.438 8.156 14.352 1 98.06 158 ARG B C 1
ATOM 4287 O O . ARG B 1 158 ? -26.234 8.273 14.547 1 98.06 158 ARG B O 1
ATOM 4294 N N . ARG B 1 159 ? -28.172 7.172 14.867 1 98.12 159 ARG B N 1
ATOM 4295 C CA . ARG B 1 159 ? -27.516 6.09 15.594 1 98.12 159 ARG B CA 1
ATOM 4296 C C . ARG B 1 159 ? -26.828 5.121 14.633 1 98.12 159 ARG B C 1
ATOM 4298 O O . ARG B 1 159 ? -27.375 4.805 13.578 1 98.12 159 ARG B O 1
ATOM 4305 N N . VAL B 1 160 ? -25.672 4.699 15.039 1 98.06 160 VAL B N 1
ATOM 4306 C CA . VAL B 1 160 ? -24.906 3.793 14.18 1 98.06 160 VAL B CA 1
ATOM 4307 C C . VAL B 1 160 ? -24.328 2.652 15.016 1 98.06 160 VAL B C 1
ATOM 4309 O O . VAL B 1 160 ? -24.25 2.754 16.234 1 98.06 160 VAL B O 1
ATOM 4312 N N . LYS B 1 161 ? -24.062 1.599 14.391 1 97.12 161 LYS B N 1
ATOM 4313 C CA . LYS B 1 161 ? -23.281 0.502 14.938 1 97.12 161 LYS B CA 1
ATOM 4314 C C . LYS B 1 161 ? -21.875 0.468 14.312 1 97.12 161 LYS B C 1
ATOM 4316 O O . LYS B 1 161 ? -21.75 0.286 13.102 1 97.12 161 LYS B O 1
ATOM 4321 N N . PHE B 1 162 ? -20.938 0.643 15.102 1 96.88 162 PHE B N 1
ATOM 4322 C CA . PHE B 1 162 ? -19.578 0.588 14.594 1 96.88 162 PHE B CA 1
ATOM 4323 C C . PHE B 1 162 ? -19.156 -0.85 14.305 1 96.88 162 PHE B C 1
ATOM 4325 O O . PHE B 1 162 ? -19.484 -1.759 15.078 1 96.88 162 PHE B O 1
ATOM 4332 N N . LEU B 1 163 ? -18.531 -1.048 13.195 1 94.81 163 LEU B N 1
ATOM 4333 C CA . LEU B 1 163 ? -18.016 -2.359 12.82 1 94.81 163 LEU B CA 1
ATOM 4334 C C . LEU B 1 163 ? -16.672 -2.627 13.477 1 94.81 163 LEU B C 1
ATOM 4336 O O . LEU B 1 163 ? -15.953 -1.688 13.836 1 94.81 163 LEU B O 1
ATOM 4340 N N . LYS B 1 164 ? -16.453 -3.877 13.578 1 84.31 164 LYS B N 1
ATOM 4341 C CA . LYS B 1 164 ? -15.172 -4.27 14.156 1 84.31 164 LYS B CA 1
ATOM 4342 C C . LYS B 1 164 ? -14.047 -4.129 13.141 1 84.31 164 LYS B C 1
ATOM 4344 O O . LYS B 1 164 ? -14.258 -4.293 11.938 1 84.31 164 LYS B O 1
ATOM 4349 N N . GLY B 1 165 ? -12.945 -3.814 13.656 1 73.62 165 GLY B N 1
ATOM 4350 C CA . GLY B 1 165 ? -11.766 -3.725 12.812 1 73.62 165 GLY B CA 1
ATOM 4351 C C . GLY B 1 165 ? -11.344 -2.297 12.531 1 73.62 165 GLY B C 1
ATOM 4352 O O . GLY B 1 165 ? -12.172 -1.385 12.523 1 73.62 165 GLY B O 1
ATOM 4353 N N . SER B 1 166 ? -10.156 -2.105 12.672 1 72.62 166 SER B N 1
ATOM 4354 C CA . SER B 1 166 ? -9.609 -0.769 12.461 1 72.62 166 SER B CA 1
ATOM 4355 C C . SER B 1 166 ? -8.492 -0.786 11.422 1 72.62 166 SER B C 1
ATOM 4357 O O . SER B 1 166 ? -7.672 -1.706 11.398 1 72.62 166 SER B O 1
ATOM 4359 N N . HIS B 1 167 ? -8.742 0.003 10.391 1 86.12 167 HIS B N 1
ATOM 4360 C CA . HIS B 1 167 ? -7.691 0.242 9.414 1 86.12 167 HIS B CA 1
ATOM 4361 C C . HIS B 1 167 ? -7.199 1.684 9.477 1 86.12 167 HIS B C 1
ATOM 4363 O O . HIS B 1 167 ? -7.996 2.609 9.656 1 86.12 167 HIS B O 1
ATOM 4369 N N . ALA B 1 168 ? -5.961 1.73 9.414 1 87.12 168 ALA B N 1
ATOM 4370 C CA . ALA B 1 168 ? -5.418 3.082 9.305 1 87.12 168 ALA B CA 1
ATOM 4371 C C . ALA B 1 168 ? -5.633 3.652 7.91 1 87.12 168 ALA B C 1
ATOM 4373 O O . ALA B 1 168 ? -5.746 2.902 6.938 1 87.12 168 ALA B O 1
ATOM 4374 N N . LYS B 1 169 ? -5.656 4.918 7.762 1 88.81 169 LYS B N 1
ATOM 4375 C CA . LYS B 1 169 ? -5.918 5.598 6.5 1 88.81 169 LYS B CA 1
ATOM 4376 C C . LYS B 1 169 ? -4.895 5.207 5.438 1 88.81 169 LYS B C 1
ATOM 4378 O O . LYS B 1 169 ? -5.234 5.055 4.262 1 88.81 169 LYS B O 1
ATOM 4383 N N . TYR B 1 170 ? -3.695 4.965 5.812 1 79.88 170 TYR B N 1
ATOM 4384 C CA . TYR B 1 170 ? -2.627 4.703 4.855 1 79.88 170 TYR B CA 1
ATOM 4385 C C . TYR B 1 170 ? -2.791 3.326 4.223 1 79.88 170 TYR B C 1
ATOM 4387 O O . TYR B 1 170 ? -2.123 3.006 3.234 1 79.88 170 TYR B O 1
ATOM 4395 N N . GLU B 1 171 ? -3.645 2.525 4.719 1 82.5 171 GLU B N 1
ATOM 4396 C CA . GLU B 1 171 ? -3.869 1.184 4.191 1 82.5 171 GLU B CA 1
ATOM 4397 C C . GLU B 1 171 ? -4.828 1.21 3.004 1 82.5 171 GLU B C 1
ATOM 4399 O O . GLU B 1 171 ? -5.039 0.188 2.348 1 82.5 171 GLU B O 1
ATOM 4404 N N . PHE B 1 172 ? -5.32 2.396 2.701 1 86.88 172 PHE B N 1
ATOM 4405 C CA . PHE B 1 172 ? -6.266 2.545 1.603 1 86.88 172 PHE B CA 1
ATOM 4406 C C . PHE B 1 172 ? -5.562 3.027 0.341 1 86.88 172 PHE B C 1
ATOM 4408 O O . PHE B 1 172 ? -4.469 3.594 0.412 1 86.88 172 PHE B O 1
ATOM 4415 N N . GLY B 1 173 ? -6.18 2.766 -0.773 1 81.81 173 GLY B N 1
ATOM 4416 C CA . GLY B 1 173 ? -5.664 3.25 -2.041 1 81.81 173 GLY B CA 1
ATOM 4417 C C . GLY B 1 173 ? -5.738 4.762 -2.178 1 81.81 173 GLY B C 1
ATOM 4418 O O . GLY B 1 173 ? -6.438 5.426 -1.41 1 81.81 173 GLY B O 1
ATOM 4419 N N . ARG B 1 174 ? -5.133 5.258 -3.145 1 80.38 174 ARG B N 1
ATOM 4420 C CA . ARG B 1 174 ? -5 6.691 -3.375 1 80.38 174 ARG B CA 1
ATOM 4421 C C . ARG B 1 174 ? -6.367 7.348 -3.537 1 80.38 174 ARG B C 1
ATOM 4423 O O . ARG B 1 174 ? -6.617 8.422 -2.98 1 80.38 174 ARG B O 1
ATOM 4430 N N . ARG B 1 175 ? -7.215 6.758 -4.266 1 84.69 175 ARG B N 1
ATOM 4431 C CA . ARG B 1 175 ? -8.523 7.344 -4.539 1 84.69 175 ARG B CA 1
ATOM 4432 C C . ARG B 1 175 ? -9.359 7.422 -3.268 1 84.69 175 ARG B C 1
ATOM 4434 O O . ARG B 1 175 ? -10 8.445 -3 1 84.69 175 ARG B O 1
ATOM 4441 N N . ALA B 1 176 ? -9.336 6.344 -2.518 1 90.38 176 ALA B N 1
ATOM 4442 C CA . ALA B 1 176 ? -10.07 6.324 -1.252 1 90.38 176 ALA B CA 1
ATOM 4443 C C . ALA B 1 176 ? -9.539 7.391 -0.296 1 90.38 176 ALA B C 1
ATOM 4445 O O . ALA B 1 176 ? -10.312 8.102 0.349 1 90.38 176 ALA B O 1
ATOM 4446 N N . ILE B 1 177 ? -8.266 7.52 -0.281 1 87.88 177 ILE B N 1
ATOM 4447 C CA . ILE B 1 177 ? -7.637 8.508 0.591 1 87.88 177 ILE B CA 1
ATOM 4448 C C . ILE B 1 177 ? -8.062 9.914 0.171 1 87.88 177 ILE B C 1
ATOM 4450 O O . ILE B 1 177 ? -8.352 10.758 1.019 1 87.88 177 ILE B O 1
ATOM 4454 N N . LYS B 1 178 ? -8.062 10.141 -1.084 1 87.62 178 LYS B N 1
ATOM 4455 C CA . LYS B 1 178 ? -8.484 11.445 -1.589 1 87.62 178 LYS B CA 1
ATOM 4456 C C . LYS B 1 178 ? -9.906 11.773 -1.158 1 87.62 178 LYS B C 1
ATOM 4458 O O . LYS B 1 178 ? -10.203 12.906 -0.763 1 87.62 178 LYS B O 1
ATOM 4463 N N . LEU B 1 179 ? -10.742 10.766 -1.214 1 91.88 179 LEU B N 1
ATOM 4464 C CA . LEU B 1 179 ? -12.125 10.953 -0.775 1 91.88 179 LEU B CA 1
ATOM 4465 C C . LEU B 1 179 ? -12.18 11.266 0.717 1 91.88 179 LEU B C 1
ATOM 4467 O O . LEU B 1 179 ? -12.969 12.109 1.148 1 91.88 179 LEU B O 1
ATOM 4471 N N . MET B 1 180 ? -11.297 10.688 1.48 1 92.19 180 MET B N 1
ATOM 4472 C CA . MET B 1 180 ? -11.281 10.836 2.934 1 92.19 180 MET B CA 1
ATOM 4473 C C . MET B 1 180 ? -10.656 12.172 3.334 1 92.19 180 MET B C 1
ATOM 4475 O O . MET B 1 180 ? -10.75 12.586 4.492 1 92.19 180 MET B O 1
ATOM 4479 N N . GLN B 1 181 ? -10.031 12.766 2.402 1 87 181 GLN B N 1
ATOM 4480 C CA . GLN B 1 181 ? -9.391 14.047 2.688 1 87 181 GLN B CA 1
ATOM 4481 C C . GLN B 1 181 ? -10.172 15.195 2.064 1 87 181 GLN B C 1
ATOM 4483 O O . GLN B 1 181 ? -9.766 16.359 2.16 1 87 181 GLN B O 1
ATOM 4488 N N . ASN B 1 182 ? -11.211 14.828 1.435 1 86.31 182 ASN B N 1
ATOM 4489 C CA . ASN B 1 182 ? -12.07 15.844 0.83 1 86.31 182 ASN B CA 1
ATOM 4490 C C . ASN B 1 182 ? -12.641 16.797 1.879 1 86.31 182 ASN B C 1
ATOM 4492 O O . ASN B 1 182 ? -12.789 16.422 3.045 1 86.31 182 ASN B O 1
ATOM 4496 N N . ARG B 1 183 ? -12.961 17.969 1.469 1 83.25 183 ARG B N 1
ATOM 4497 C CA . ARG B 1 183 ? -13.406 19 2.406 1 83.25 183 ARG B CA 1
ATOM 4498 C C . ARG B 1 183 ? -14.914 18.938 2.613 1 83.25 183 ARG B C 1
ATOM 4500 O O . ARG B 1 183 ? -15.445 19.547 3.549 1 83.25 183 ARG B O 1
ATOM 4507 N N . GLN B 1 184 ? -15.609 18.234 1.785 1 90.88 184 GLN B N 1
ATOM 4508 C CA . GLN B 1 184 ? -17.047 18.078 1.963 1 90.88 184 GLN B CA 1
ATOM 4509 C C . GLN B 1 184 ? -17.359 17.281 3.23 1 90.88 184 GLN B C 1
ATOM 4511 O O . GLN B 1 184 ? -16.672 16.328 3.561 1 90.88 184 GLN B O 1
ATOM 4516 N N . ALA B 1 185 ? -18.438 17.703 3.883 1 94.69 185 ALA B N 1
ATOM 4517 C CA . ALA B 1 185 ? -18.781 17.062 5.152 1 94.69 185 ALA B CA 1
ATOM 4518 C C . ALA B 1 185 ? -19.219 15.617 4.945 1 94.69 185 ALA B C 1
ATOM 4520 O O . ALA B 1 185 ? -18.922 14.75 5.773 1 94.69 185 ALA B O 1
ATOM 4521 N N . ILE B 1 186 ? -19.922 15.375 3.871 1 97 186 ILE B N 1
ATOM 4522 C CA . ILE B 1 186 ? -20.375 14.023 3.578 1 97 186 ILE B CA 1
ATOM 4523 C C . ILE B 1 186 ? -20.344 13.781 2.07 1 97 186 ILE B C 1
ATOM 4525 O O . ILE B 1 186 ? -20.734 14.656 1.288 1 97 186 ILE B O 1
ATOM 4529 N N . ILE B 1 187 ? -19.828 12.695 1.633 1 95.88 187 ILE B N 1
ATOM 4530 C CA . ILE B 1 187 ? -19.703 12.312 0.23 1 95.88 187 ILE B CA 1
ATOM 4531 C C . ILE B 1 187 ? -20.344 10.945 0.007 1 95.88 187 ILE B C 1
ATOM 4533 O O . ILE B 1 187 ? -20.062 9.992 0.737 1 95.88 187 ILE B O 1
ATOM 4537 N N . ARG B 1 188 ? -21.266 10.867 -0.923 1 96.06 188 ARG B N 1
ATOM 4538 C CA . ARG B 1 188 ? -21.797 9.578 -1.356 1 96.06 188 ARG B CA 1
ATOM 4539 C C . ARG B 1 188 ? -20.859 8.898 -2.348 1 96.06 188 ARG B C 1
ATOM 4541 O O . ARG B 1 188 ? -20.484 9.5 -3.359 1 96.06 188 ARG B O 1
ATOM 4548 N N . VAL B 1 189 ? -20.453 7.672 -2.033 1 96 189 VAL B N 1
ATOM 4549 C CA . VAL B 1 189 ? -19.531 6.949 -2.91 1 96 189 VAL B CA 1
ATOM 4550 C C . VAL B 1 189 ? -20.312 6.309 -4.055 1 96 189 VAL B C 1
ATOM 4552 O O . VAL B 1 189 ? -21.219 5.504 -3.826 1 96 189 VAL B O 1
ATOM 4555 N N . SER B 1 190 ? -19.938 6.668 -5.277 1 90.38 190 SER B N 1
ATOM 4556 C CA . SER B 1 190 ? -20.703 6.176 -6.414 1 90.38 190 SER B CA 1
ATOM 4557 C C . SER B 1 190 ? -19.859 5.266 -7.297 1 90.38 190 SER B C 1
ATOM 4559 O O . SER B 1 190 ? -20.391 4.359 -7.949 1 90.38 190 SER B O 1
ATOM 4561 N N . ASP B 1 191 ? -18.594 5.422 -7.324 1 90.06 191 ASP B N 1
ATOM 4562 C CA . ASP B 1 191 ? -17.703 4.645 -8.18 1 90.06 191 ASP B CA 1
ATOM 4563 C C . ASP B 1 191 ? -17.578 3.211 -7.664 1 90.06 191 ASP B C 1
ATOM 4565 O O . ASP B 1 191 ? -17.344 2.994 -6.473 1 90.06 191 ASP B O 1
ATOM 4569 N N . ASP B 1 192 ? -17.688 2.238 -8.523 1 85.62 192 ASP B N 1
ATOM 4570 C CA . ASP B 1 192 ? -17.672 0.83 -8.141 1 85.62 192 ASP B CA 1
ATOM 4571 C C . ASP B 1 192 ? -16.312 0.428 -7.559 1 85.62 192 ASP B C 1
ATOM 4573 O O . ASP B 1 192 ? -16.25 -0.372 -6.621 1 85.62 192 ASP B O 1
ATOM 4577 N N . ALA B 1 193 ? -15.297 0.909 -8.117 1 83.25 193 ALA B N 1
ATOM 4578 C CA . ALA B 1 193 ? -13.969 0.569 -7.617 1 83.25 193 ALA B CA 1
ATOM 4579 C C . ALA B 1 193 ? -13.789 1.053 -6.184 1 83.25 193 ALA B C 1
ATOM 4581 O O . ALA B 1 193 ? -13.203 0.347 -5.352 1 83.25 193 ALA B O 1
ATOM 4582 N N . ASP B 1 194 ? -14.305 2.258 -5.926 1 89.5 194 ASP B N 1
ATOM 4583 C CA . ASP B 1 194 ? -14.219 2.793 -4.57 1 89.5 194 ASP B CA 1
ATOM 4584 C C . ASP B 1 194 ? -15.094 1.988 -3.609 1 89.5 194 ASP B C 1
ATOM 4586 O O . ASP B 1 194 ? -14.68 1.694 -2.486 1 89.5 194 ASP B O 1
ATOM 4590 N N . ARG B 1 195 ? -16.234 1.645 -4.066 1 93.62 195 ARG B N 1
ATOM 4591 C CA . ARG B 1 195 ? -17.141 0.852 -3.236 1 93.62 195 ARG B CA 1
ATOM 4592 C C . ARG B 1 195 ? -16.484 -0.467 -2.83 1 93.62 195 ARG B C 1
ATOM 4594 O O . ARG B 1 195 ? -16.547 -0.863 -1.663 1 93.62 195 ARG B O 1
ATOM 4601 N N . HIS B 1 196 ? -15.891 -1.103 -3.787 1 91.19 196 HIS B N 1
ATOM 4602 C CA . HIS B 1 196 ? -15.266 -2.396 -3.531 1 91.19 196 HIS B CA 1
ATOM 4603 C C . HIS B 1 196 ? -14.227 -2.297 -2.424 1 91.19 196 HIS B C 1
ATOM 4605 O O . HIS B 1 196 ? -14.211 -3.121 -1.507 1 91.19 196 HIS B O 1
ATOM 4611 N N . GLU B 1 197 ? -13.383 -1.326 -2.504 1 90.94 197 GLU B N 1
ATOM 4612 C CA . GLU B 1 197 ? -12.328 -1.172 -1.503 1 90.94 197 GLU B CA 1
ATOM 4613 C C . GLU B 1 197 ? -12.922 -0.965 -0.11 1 90.94 197 GLU B C 1
ATOM 4615 O O . GLU B 1 197 ? -12.469 -1.575 0.859 1 90.94 197 GLU B O 1
ATOM 4620 N N . PHE B 1 198 ? -13.922 -0.151 -0.027 1 94.69 198 PHE B N 1
ATOM 4621 C CA . PHE B 1 198 ? -14.531 0.115 1.271 1 94.69 198 PHE B CA 1
ATOM 4622 C C . PHE B 1 198 ? -15.242 -1.125 1.799 1 94.69 198 PHE B C 1
ATOM 4624 O O . PHE B 1 198 ? -15.203 -1.41 2.998 1 94.69 198 PHE B O 1
ATOM 4631 N N . TYR B 1 199 ? -15.922 -1.884 0.948 1 95 199 TYR B N 1
ATOM 4632 C CA . TYR B 1 199 ? -16.578 -3.117 1.371 1 95 199 TYR B CA 1
ATOM 4633 C C . TYR B 1 199 ? -15.555 -4.125 1.886 1 95 199 TYR B C 1
ATOM 4635 O O . TYR B 1 199 ? -15.789 -4.785 2.902 1 95 199 TYR B O 1
ATOM 4643 N N . GLU B 1 200 ? -14.461 -4.223 1.223 1 92 200 GLU B N 1
ATOM 4644 C CA . GLU B 1 200 ? -13.422 -5.152 1.648 1 92 200 GLU B CA 1
ATOM 4645 C C . GLU B 1 200 ? -12.922 -4.82 3.051 1 92 200 GLU B C 1
ATOM 4647 O O . GLU B 1 200 ? -12.805 -5.707 3.902 1 92 200 GLU B O 1
ATOM 4652 N N . HIS B 1 201 ? -12.68 -3.584 3.27 1 92.31 201 HIS B N 1
ATOM 4653 C CA . HIS B 1 201 ? -12.156 -3.16 4.562 1 92.31 201 HIS B CA 1
ATOM 4654 C C . HIS B 1 201 ? -13.219 -3.271 5.652 1 92.31 201 HIS B C 1
ATOM 4656 O O . HIS B 1 201 ? -12.898 -3.572 6.805 1 92.31 201 HIS B O 1
ATOM 4662 N N . ALA B 1 202 ? -14.43 -3.043 5.258 1 94.38 202 ALA B N 1
ATOM 4663 C CA . ALA B 1 202 ? -15.516 -3.018 6.238 1 94.38 202 ALA B CA 1
ATOM 4664 C C . ALA B 1 202 ? -15.961 -4.434 6.598 1 94.38 202 ALA B C 1
ATOM 4666 O O . ALA B 1 202 ? -16.219 -4.734 7.766 1 94.38 202 ALA B O 1
ATOM 4667 N N . TYR B 1 203 ? -16.047 -5.258 5.516 1 93 203 TYR B N 1
ATOM 4668 C CA . TYR B 1 203 ? -16.75 -6.516 5.719 1 93 203 TYR B CA 1
ATOM 4669 C C . TYR B 1 203 ? -15.852 -7.707 5.426 1 93 203 TYR B C 1
ATOM 4671 O O . TYR B 1 203 ? -16.156 -8.836 5.805 1 93 203 TYR B O 1
ATOM 4679 N N . GLY B 1 204 ? -14.758 -7.539 4.824 1 91.88 204 GLY B N 1
ATOM 4680 C CA . GLY B 1 204 ? -14.023 -8.656 4.266 1 91.88 204 GLY B CA 1
ATOM 4681 C C . GLY B 1 204 ? -14.633 -9.195 2.984 1 91.88 204 GLY B C 1
ATOM 4682 O O . GLY B 1 204 ? -14.844 -8.445 2.031 1 91.88 204 GLY B O 1
ATOM 4683 N N . ASP B 1 205 ? -14.93 -10.453 2.986 1 93.31 205 ASP B N 1
ATOM 4684 C CA . ASP B 1 205 ? -15.617 -11.039 1.838 1 93.31 205 ASP B CA 1
ATOM 4685 C C . ASP B 1 205 ? -17.062 -10.562 1.765 1 93.31 205 ASP B C 1
ATOM 4687 O O . ASP B 1 205 ? -17.75 -10.469 2.789 1 93.31 205 ASP B O 1
ATOM 4691 N N . TYR B 1 206 ? -17.484 -10.305 0.55 1 94.31 206 TYR B N 1
ATOM 4692 C CA . TYR B 1 206 ? -18.859 -9.836 0.414 1 94.31 206 TYR B CA 1
ATOM 4693 C C . TYR B 1 206 ? -19.438 -10.234 -0.937 1 94.31 206 TYR B C 1
ATOM 4695 O O . TYR B 1 206 ? -18.703 -10.641 -1.841 1 94.31 206 TYR B O 1
ATOM 4703 N N . VAL B 1 207 ? -20.75 -10.195 -1.012 1 94.5 207 VAL B N 1
ATOM 4704 C CA . VAL B 1 207 ? -21.516 -10.289 -2.254 1 94.5 207 VAL B CA 1
ATOM 4705 C C . VAL B 1 207 ? -22.406 -9.062 -2.408 1 94.5 207 VAL B C 1
ATOM 4707 O O . VAL B 1 207 ? -23.016 -8.602 -1.439 1 94.5 207 VAL B O 1
ATOM 4710 N N . ARG B 1 208 ? -22.391 -8.508 -3.58 1 93.12 208 ARG B N 1
ATOM 4711 C CA . ARG B 1 208 ? -23.312 -7.41 -3.91 1 93.12 208 ARG B CA 1
ATOM 4712 C C . ARG B 1 208 ? -23.828 -7.543 -5.34 1 93.12 208 ARG B C 1
ATOM 4714 O O . ARG B 1 208 ? -23.078 -7.324 -6.297 1 93.12 208 ARG B O 1
ATOM 4721 N N . GLY B 1 209 ? -25.094 -7.766 -5.422 1 90.56 209 GLY B N 1
ATOM 4722 C CA . GLY B 1 209 ? -25.656 -7.961 -6.75 1 90.56 209 GLY B CA 1
ATOM 4723 C C . GLY B 1 209 ? -25 -9.102 -7.508 1 90.56 209 GLY B C 1
ATOM 4724 O O . GLY B 1 209 ? -25 -10.242 -7.047 1 90.56 209 GLY B O 1
ATOM 4725 N N . GLU B 1 210 ? -24.359 -8.742 -8.641 1 90 210 GLU B N 1
ATOM 4726 C CA . GLU B 1 210 ? -23.766 -9.758 -9.508 1 90 210 GLU B CA 1
ATOM 4727 C C . GLU B 1 210 ? -22.25 -9.836 -9.305 1 90 210 GLU B C 1
ATOM 4729 O O . GLU B 1 210 ? -21.547 -10.445 -10.109 1 90 210 GLU B O 1
ATOM 4734 N N . SER B 1 211 ? -21.875 -9.234 -8.234 1 92.5 211 SER B N 1
ATOM 4735 C CA . SER B 1 211 ? -20.438 -9.203 -7.977 1 92.5 211 SER B CA 1
ATOM 4736 C C . SER B 1 211 ? -20.125 -9.656 -6.555 1 92.5 211 SER B C 1
ATOM 4738 O O . SER B 1 211 ? -21.016 -9.766 -5.719 1 92.5 211 SER B O 1
ATOM 4740 N N . SER B 1 212 ? -18.938 -9.984 -6.363 1 94.25 212 SER B N 1
ATOM 4741 C CA . SER B 1 212 ? -18.438 -10.344 -5.043 1 94.25 212 SER B CA 1
ATOM 4742 C C . SER B 1 212 ? -17.016 -9.844 -4.84 1 94.25 212 SER B C 1
ATOM 4744 O O . SER B 1 212 ? -16.375 -9.344 -5.777 1 94.25 212 SER B O 1
ATOM 4746 N N . GLY B 1 213 ? -16.609 -9.82 -3.631 1 94.06 213 GLY B N 1
ATOM 4747 C CA . GLY B 1 213 ? -15.25 -9.414 -3.301 1 94.06 213 GLY B CA 1
ATOM 4748 C C . GLY B 1 213 ? -14.586 -10.312 -2.281 1 94.06 213 GLY B C 1
ATOM 4749 O O . GLY B 1 213 ? -15.234 -10.773 -1.334 1 94.06 213 GLY B O 1
ATOM 4750 N N . SER B 1 214 ? -13.352 -10.625 -2.588 1 93.25 214 SER B N 1
ATOM 4751 C CA . SER B 1 214 ? -12.539 -11.406 -1.657 1 93.25 214 SER B CA 1
ATOM 4752 C C . SER B 1 214 ? -11.523 -10.523 -0.938 1 93.25 214 SER B C 1
ATOM 4754 O O . SER B 1 214 ? -11.008 -9.562 -1.513 1 93.25 214 SER B O 1
ATOM 4756 N N . TYR B 1 215 ? -11.281 -10.852 0.308 1 92.12 215 TYR B N 1
ATOM 4757 C CA . TYR B 1 215 ? -10.312 -10.133 1.13 1 92.12 215 TYR B CA 1
ATOM 4758 C C . TYR B 1 215 ? -9.562 -11.086 2.053 1 92.12 215 TYR B C 1
ATOM 4760 O O . TYR B 1 215 ? -10.18 -11.844 2.809 1 92.12 215 TYR B O 1
ATOM 4768 N N . MET B 1 216 ? -8.258 -11.062 2.02 1 93.12 216 MET B N 1
ATOM 4769 C CA . MET B 1 216 ? -7.426 -11.906 2.879 1 93.12 216 MET B CA 1
ATOM 4770 C C . MET B 1 216 ? -6.273 -11.102 3.475 1 93.12 216 MET B C 1
ATOM 4772 O O . MET B 1 216 ? -5.738 -10.203 2.824 1 93.12 216 MET B O 1
ATOM 4776 N N . GLU B 1 217 ? -5.93 -11.438 4.676 1 91.06 217 GLU B N 1
ATOM 4777 C CA . GLU B 1 217 ? -4.84 -10.766 5.375 1 91.06 217 GLU B CA 1
ATOM 4778 C C . GLU B 1 217 ? -3.602 -11.648 5.453 1 91.06 217 GLU B C 1
ATOM 4780 O O . GLU B 1 217 ? -3.713 -12.875 5.551 1 91.06 217 GLU B O 1
ATOM 4785 N N . VAL B 1 218 ? -2.502 -11.031 5.312 1 92.38 218 VAL B N 1
ATOM 4786 C CA . VAL B 1 218 ? -1.2 -11.633 5.586 1 92.38 218 VAL B CA 1
ATOM 4787 C C . VAL B 1 218 ? -0.63 -11.055 6.883 1 92.38 218 VAL B C 1
ATOM 4789 O O . VAL B 1 218 ? -0.364 -9.859 6.973 1 92.38 218 VAL B O 1
ATOM 4792 N N . THR B 1 219 ? -0.349 -11.938 7.906 1 91.38 219 THR B N 1
ATOM 4793 C CA . THR B 1 219 ? -0.177 -11.398 9.25 1 91.38 219 THR B CA 1
ATOM 4794 C C . THR B 1 219 ? 1.261 -11.578 9.727 1 91.38 219 THR B C 1
ATOM 4796 O O . THR B 1 219 ? 1.667 -10.992 10.734 1 91.38 219 THR B O 1
ATOM 4799 N N . LYS B 1 220 ? 2.039 -12.367 9.016 1 90.94 220 LYS B N 1
ATOM 4800 C CA . LYS B 1 220 ? 3.428 -12.539 9.438 1 90.94 220 LYS B CA 1
ATOM 4801 C C . LYS B 1 220 ? 4.199 -11.227 9.328 1 90.94 220 LYS B C 1
ATOM 4803 O O . LYS B 1 220 ? 3.994 -10.453 8.391 1 90.94 220 LYS B O 1
ATOM 4808 N N . ALA B 1 221 ? 5.082 -11.07 10.289 1 83.31 221 ALA B N 1
ATOM 4809 C CA . ALA B 1 221 ? 5.895 -9.852 10.328 1 83.31 221 ALA B CA 1
ATOM 4810 C C . ALA B 1 221 ? 6.828 -9.773 9.125 1 83.31 221 ALA B C 1
ATOM 4812 O O . ALA B 1 221 ? 7.152 -8.688 8.656 1 83.31 221 ALA B O 1
ATOM 4813 N N . VAL B 1 222 ? 7.289 -10.922 8.766 1 83.75 222 VAL B N 1
ATOM 4814 C CA . VAL B 1 222 ? 8.156 -11.023 7.598 1 83.75 222 VAL B CA 1
ATOM 4815 C C . VAL B 1 222 ? 7.516 -11.945 6.562 1 83.75 222 VAL B C 1
ATOM 4817 O O . VAL B 1 222 ? 7.223 -13.109 6.852 1 83.75 222 VAL B O 1
ATOM 4820 N N . VAL B 1 223 ? 7.27 -11.375 5.422 1 87.5 223 VAL B N 1
ATOM 4821 C CA . VAL B 1 223 ? 6.621 -12.141 4.363 1 87.5 223 VAL B CA 1
ATOM 4822 C C . VAL B 1 223 ? 7.59 -12.328 3.195 1 87.5 223 VAL B C 1
ATOM 4824 O O . VAL B 1 223 ? 8.094 -11.352 2.637 1 87.5 223 VAL B O 1
ATOM 4827 N N . ASP B 1 224 ? 7.793 -13.555 2.91 1 90.56 224 ASP B N 1
ATOM 4828 C CA . ASP B 1 224 ? 8.602 -13.898 1.745 1 90.56 224 ASP B CA 1
ATOM 4829 C C . ASP B 1 224 ? 7.789 -13.797 0.459 1 90.56 224 ASP B C 1
ATOM 4831 O O . ASP B 1 224 ? 6.625 -14.203 0.419 1 90.56 224 ASP B O 1
ATOM 4835 N N . GLN B 1 225 ? 8.398 -13.227 -0.563 1 90.12 225 GLN B N 1
ATOM 4836 C CA . GLN B 1 225 ? 7.695 -13.016 -1.821 1 90.12 225 GLN B CA 1
ATOM 4837 C C . GLN B 1 225 ? 7.203 -14.336 -2.406 1 90.12 225 GLN B C 1
ATOM 4839 O O . GLN B 1 225 ? 6.121 -14.398 -2.994 1 90.12 225 GLN B O 1
ATOM 4844 N N . LYS B 1 226 ? 7.977 -15.359 -2.381 1 93.38 226 LYS B N 1
ATOM 4845 C CA . LYS B 1 226 ? 7.586 -16.656 -2.936 1 93.38 226 LYS B CA 1
ATOM 4846 C C . LYS B 1 226 ? 6.324 -17.188 -2.262 1 93.38 226 LYS B C 1
ATOM 4848 O O . LYS B 1 226 ? 5.41 -17.672 -2.934 1 93.38 226 LYS B O 1
ATOM 4853 N N . ASP B 1 227 ? 6.324 -17.094 -0.923 1 92.31 227 ASP B N 1
ATOM 4854 C CA . ASP B 1 227 ? 5.164 -17.578 -0.185 1 92.31 227 ASP B CA 1
ATOM 4855 C C . ASP B 1 227 ? 3.918 -16.766 -0.517 1 92.31 227 ASP B C 1
ATOM 4857 O O . ASP B 1 227 ? 2.828 -17.328 -0.67 1 92.31 227 ASP B O 1
ATOM 4861 N N . LEU B 1 228 ? 4.09 -15.461 -0.59 1 93.19 228 LEU B N 1
ATOM 4862 C CA . LEU B 1 228 ? 2.967 -14.617 -0.995 1 93.19 228 LEU B CA 1
ATOM 4863 C C . LEU B 1 228 ? 2.49 -14.984 -2.396 1 93.19 228 LEU B C 1
ATOM 4865 O O . LEU B 1 228 ? 1.285 -15.07 -2.645 1 93.19 228 LEU B O 1
ATOM 4869 N N . THR B 1 229 ? 3.41 -15.219 -3.297 1 94.5 229 THR B N 1
ATOM 4870 C CA . THR B 1 229 ? 3.092 -15.602 -4.668 1 94.5 229 THR B CA 1
ATOM 4871 C C . THR B 1 229 ? 2.322 -16.922 -4.691 1 94.5 229 THR B C 1
ATOM 4873 O O . THR B 1 229 ? 1.388 -17.078 -5.48 1 94.5 229 THR B O 1
ATOM 4876 N N . ASP B 1 230 ? 2.713 -17.812 -3.863 1 94.94 230 ASP B N 1
ATOM 4877 C CA . ASP B 1 230 ? 2.018 -19.094 -3.777 1 94.94 230 ASP B CA 1
ATOM 4878 C C . ASP B 1 230 ? 0.564 -18.906 -3.348 1 94.94 230 ASP B C 1
ATOM 4880 O O . ASP B 1 230 ? -0.341 -19.531 -3.908 1 94.94 230 ASP B O 1
ATOM 4884 N N . VAL B 1 231 ? 0.387 -18.047 -2.379 1 95.5 231 VAL B N 1
ATOM 4885 C CA . VAL B 1 231 ? -0.966 -17.797 -1.9 1 95.5 231 VAL B CA 1
ATOM 4886 C C . VAL B 1 231 ? -1.796 -17.156 -3.018 1 95.5 231 VAL B C 1
ATOM 4888 O O . VAL B 1 231 ? -2.922 -17.594 -3.277 1 95.5 231 VAL B O 1
ATOM 4891 N N . LEU B 1 232 ? -1.231 -16.156 -3.654 1 95.5 232 LEU B N 1
ATOM 4892 C CA . LEU B 1 232 ? -1.933 -15.477 -4.738 1 95.5 232 LEU B CA 1
ATOM 4893 C C . LEU B 1 232 ? -2.248 -16.453 -5.871 1 95.5 232 LEU B C 1
ATOM 4895 O O . LEU B 1 232 ? -3.346 -16.422 -6.43 1 95.5 232 LEU B O 1
ATOM 4899 N N . PHE B 1 233 ? -1.303 -17.312 -6.191 1 96.06 233 PHE B N 1
ATOM 4900 C CA . PHE B 1 233 ? -1.484 -18.344 -7.211 1 96.06 233 PHE B CA 1
ATOM 4901 C C . PHE B 1 233 ? -2.65 -19.25 -6.855 1 96.06 233 PHE B C 1
ATOM 4903 O O . PHE B 1 233 ? -3.512 -19.531 -7.695 1 96.06 233 PHE B O 1
ATOM 4910 N N . LEU B 1 234 ? -2.662 -19.672 -5.637 1 96.88 234 LEU B N 1
ATOM 4911 C CA . LEU B 1 234 ? -3.678 -20.625 -5.219 1 96.88 234 LEU B CA 1
ATOM 4912 C C . LEU B 1 234 ? -5.062 -20 -5.227 1 96.88 234 LEU B C 1
ATOM 4914 O O . LEU B 1 234 ? -6.051 -20.656 -5.566 1 96.88 234 LEU B O 1
ATOM 4918 N N . THR B 1 235 ? -5.188 -18.75 -4.887 1 96.38 235 THR B N 1
ATOM 4919 C CA . THR B 1 235 ? -6.484 -18.078 -4.961 1 96.38 235 THR B CA 1
ATOM 4920 C C . THR B 1 235 ? -6.965 -18 -6.406 1 96.38 235 THR B C 1
ATOM 4922 O O . THR B 1 235 ? -8.148 -18.188 -6.684 1 96.38 235 THR B O 1
ATOM 4925 N N . ASN B 1 236 ? -6.043 -17.703 -7.316 1 96.5 236 ASN B N 1
ATOM 4926 C CA . ASN B 1 236 ? -6.383 -17.75 -8.734 1 96.5 236 ASN B CA 1
ATOM 4927 C C . ASN B 1 236 ? -6.805 -19.141 -9.172 1 96.5 236 ASN B C 1
ATOM 4929 O O . ASN B 1 236 ? -7.738 -19.297 -9.961 1 96.5 236 ASN B O 1
ATOM 4933 N N . TYR B 1 237 ? -6.047 -20.094 -8.648 1 97.56 237 TYR B N 1
ATOM 4934 C CA . TYR B 1 237 ? -6.293 -21.5 -8.977 1 97.56 237 TYR B CA 1
ATOM 4935 C C . TYR B 1 237 ? -7.691 -21.922 -8.555 1 97.56 237 TYR B C 1
ATOM 4937 O O . TYR B 1 237 ? -8.414 -22.562 -9.32 1 97.56 237 TYR B O 1
ATOM 4945 N N . PHE B 1 238 ? -8.102 -21.516 -7.383 1 97.88 238 PHE B N 1
ATOM 4946 C CA . PHE B 1 238 ? -9.445 -21.844 -6.902 1 97.88 238 PHE B CA 1
ATOM 4947 C C . PHE B 1 238 ? -10.5 -21.094 -7.711 1 97.88 238 PHE B C 1
ATOM 4949 O O . PHE B 1 238 ? -11.602 -21.609 -7.926 1 97.88 238 PHE B O 1
ATOM 4956 N N . GLY B 1 239 ? -10.195 -19.906 -8.148 1 97.5 239 GLY B N 1
ATOM 4957 C CA . GLY B 1 239 ? -11.086 -19.234 -9.078 1 97.5 239 GLY B CA 1
ATOM 4958 C C . GLY B 1 239 ? -11.281 -19.984 -10.375 1 97.5 239 GLY B C 1
ATOM 4959 O O . GLY B 1 239 ? -12.406 -20.109 -10.859 1 97.5 239 GLY B O 1
ATOM 4960 N N . ALA B 1 240 ? -10.188 -20.469 -10.914 1 98 240 ALA B N 1
ATOM 4961 C CA . ALA B 1 240 ? -10.266 -21.266 -12.133 1 98 240 ALA B CA 1
ATOM 4962 C C . ALA B 1 240 ? -11.039 -22.562 -11.883 1 98 240 ALA B C 1
ATOM 4964 O O . ALA B 1 240 ? -11.773 -23.031 -12.758 1 98 240 ALA B O 1
ATOM 4965 N N . MET B 1 241 ? -10.844 -23.156 -10.727 1 98.12 241 MET B N 1
ATOM 4966 C CA . MET B 1 241 ? -11.594 -24.344 -10.32 1 98.12 241 MET B CA 1
ATOM 4967 C C . MET B 1 241 ? -13.094 -24.078 -10.344 1 98.12 241 MET B C 1
ATOM 4969 O O . MET B 1 241 ? -13.867 -24.922 -10.805 1 98.12 241 MET B O 1
ATOM 4973 N N . TYR B 1 242 ? -13.492 -22.922 -9.82 1 98.12 242 TYR B N 1
ATOM 4974 C CA . TYR B 1 242 ? -14.891 -22.516 -9.828 1 98.12 242 TYR B CA 1
ATOM 4975 C C . TYR B 1 242 ? -15.43 -22.438 -11.25 1 98.12 242 TYR B C 1
ATOM 4977 O O . TYR B 1 242 ? -16.531 -22.922 -11.531 1 98.12 242 TYR B O 1
ATOM 4985 N N . VAL B 1 243 ? -14.641 -21.797 -12.133 1 98.19 243 VAL B N 1
ATOM 4986 C CA . VAL B 1 243 ? -15.039 -21.656 -13.531 1 98.19 243 VAL B CA 1
ATOM 4987 C C . VAL B 1 243 ? -15.234 -23.031 -14.148 1 98.19 243 VAL B C 1
ATOM 4989 O O . VAL B 1 243 ? -16.219 -23.281 -14.844 1 98.19 243 VAL B O 1
ATOM 4992 N N . ALA B 1 244 ? -14.312 -23.953 -13.898 1 98.62 244 ALA B N 1
ATOM 4993 C CA . ALA B 1 244 ? -14.414 -25.312 -14.406 1 98.62 244 ALA B CA 1
ATOM 4994 C C . ALA B 1 244 ? -15.656 -26.016 -13.867 1 98.62 244 ALA B C 1
ATOM 4996 O O . ALA B 1 244 ? -16.344 -26.734 -14.602 1 98.62 244 ALA B O 1
ATOM 4997 N N . LEU B 1 245 ? -15.93 -25.844 -12.562 1 98.38 245 LEU B N 1
ATOM 4998 C CA . LEU B 1 245 ? -17.109 -26.422 -11.945 1 98.38 245 LEU B CA 1
ATOM 4999 C C . LEU B 1 245 ? -18.391 -25.953 -12.656 1 98.38 245 LEU B C 1
ATOM 5001 O O . LEU B 1 245 ? -19.234 -26.781 -13.016 1 98.38 245 LEU B O 1
ATOM 5005 N N . LYS B 1 246 ? -18.516 -24.672 -12.852 1 97.62 246 LYS B N 1
ATOM 5006 C CA . LYS B 1 246 ? -19.719 -24.094 -13.445 1 97.62 246 LYS B CA 1
ATOM 5007 C C . LYS B 1 246 ? -19.859 -24.516 -14.906 1 97.62 246 LYS B C 1
ATOM 5009 O O . LYS B 1 246 ? -20.969 -24.609 -15.43 1 97.62 246 LYS B O 1
ATOM 5014 N N . ALA B 1 247 ? -18.766 -24.844 -15.562 1 97.81 247 ALA B N 1
ATOM 5015 C CA . ALA B 1 247 ? -18.781 -25.297 -16.953 1 97.81 247 ALA B CA 1
ATOM 5016 C C . ALA B 1 247 ? -19.031 -26.797 -17.031 1 97.81 247 ALA B C 1
ATOM 5018 O O . ALA B 1 247 ? -19.156 -27.344 -18.141 1 97.81 247 ALA B O 1
ATOM 5019 N N . GLY B 1 248 ? -19.078 -27.516 -15.906 1 97.5 248 GLY B N 1
ATOM 5020 C CA . GLY B 1 248 ? -19.234 -28.969 -15.898 1 97.5 248 GLY B CA 1
ATOM 5021 C C . GLY B 1 248 ? -17.969 -29.703 -16.312 1 97.5 248 GLY B C 1
ATOM 5022 O O . GLY B 1 248 ? -18.047 -30.812 -16.844 1 97.5 248 GLY B O 1
ATOM 5023 N N . GLU B 1 249 ? -16.812 -29.047 -16.109 1 98.31 249 GLU B N 1
ATOM 5024 C CA . GLU B 1 249 ? -15.555 -29.594 -16.609 1 98.31 249 GLU B CA 1
ATOM 5025 C C . GLU B 1 249 ? -14.547 -29.75 -15.469 1 98.31 249 GLU B C 1
ATOM 5027 O O . GLU B 1 249 ? -13.336 -29.641 -15.68 1 98.31 249 GLU B O 1
ATOM 5032 N N . LEU B 1 250 ? -15 -29.984 -14.266 1 98 250 LEU B N 1
ATOM 5033 C CA . LEU B 1 250 ? -14.109 -30.047 -13.109 1 98 250 LEU B CA 1
ATOM 5034 C C . LEU B 1 250 ? -13.18 -31.25 -13.195 1 98 250 LEU B C 1
ATOM 5036 O O . LEU B 1 250 ? -12.016 -31.172 -12.805 1 98 250 LEU B O 1
ATOM 5040 N N . GLU B 1 251 ? -13.641 -32.375 -13.734 1 97.44 251 GLU B N 1
ATOM 5041 C CA . GLU B 1 251 ? -12.797 -33.531 -13.898 1 97.44 251 GLU B CA 1
ATOM 5042 C C . GLU B 1 251 ? -11.641 -33.25 -14.859 1 97.44 251 GLU B C 1
ATOM 5044 O O . GLU B 1 251 ? -10.5 -33.688 -14.602 1 97.44 251 GLU B O 1
ATOM 5049 N N . ASN B 1 252 ? -11.961 -32.562 -15.914 1 97.75 252 ASN B N 1
ATOM 5050 C CA . ASN B 1 252 ? -10.914 -32.188 -16.859 1 97.75 252 ASN B CA 1
ATOM 5051 C C . ASN B 1 252 ? -9.914 -31.219 -16.219 1 97.75 252 ASN B C 1
ATOM 5053 O O . ASN B 1 252 ? -8.711 -31.312 -16.469 1 97.75 252 ASN B O 1
ATOM 5057 N N . PHE B 1 253 ? -10.414 -30.25 -15.453 1 98.25 253 PHE B N 1
ATOM 5058 C CA . PHE B 1 253 ? -9.562 -29.312 -14.719 1 98.25 253 PHE B CA 1
ATOM 5059 C C . PHE B 1 253 ? -8.578 -30.062 -13.828 1 98.25 253 PHE B C 1
ATOM 5061 O O . PHE B 1 253 ? -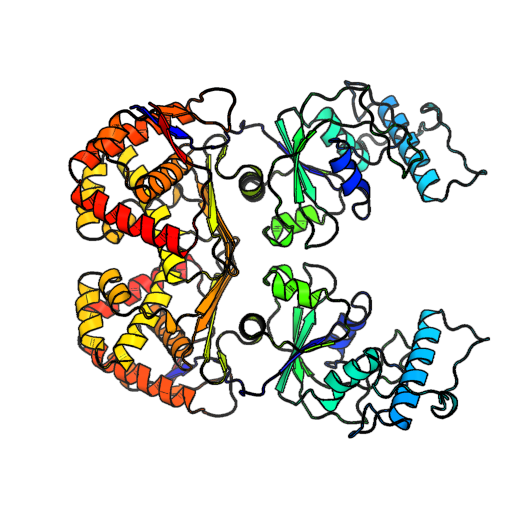7.383 -29.766 -13.828 1 98.25 253 PHE B O 1
ATOM 5068 N N . ILE B 1 254 ? -9.047 -31.062 -13.102 1 97.12 254 ILE B N 1
ATOM 5069 C CA . ILE B 1 254 ? -8.211 -31.844 -12.188 1 97.12 254 ILE B CA 1
ATOM 5070 C C . ILE B 1 254 ? -7.195 -32.656 -12.984 1 97.12 254 ILE B C 1
ATOM 5072 O O . ILE B 1 254 ? -6.016 -32.688 -12.625 1 97.12 254 ILE B O 1
ATOM 5076 N N . ALA B 1 255 ? -7.602 -33.219 -14.086 1 96.5 255 ALA B N 1
ATOM 5077 C CA . ALA B 1 255 ? -6.703 -34.031 -14.93 1 96.5 255 ALA B CA 1
ATOM 5078 C C . ALA B 1 255 ? -5.551 -33.156 -15.445 1 96.5 255 ALA B C 1
ATOM 5080 O O . ALA B 1 255 ? -4.395 -33.594 -15.43 1 96.5 255 ALA B O 1
ATOM 5081 N N . LEU B 1 256 ? -5.828 -31.953 -15.891 1 95.69 256 LEU B N 1
ATOM 5082 C CA . LEU B 1 256 ? -4.797 -31.031 -16.344 1 95.69 256 LEU B CA 1
ATOM 5083 C C . LEU B 1 256 ? -3.891 -30.625 -15.188 1 95.69 256 LEU B C 1
ATOM 5085 O O . LEU B 1 256 ? -2.674 -30.5 -15.359 1 95.69 256 LEU B O 1
ATOM 5089 N N . SER B 1 257 ? -4.508 -30.422 -14.055 1 94.38 257 SER B N 1
ATOM 5090 C CA . SER B 1 257 ? -3.787 -29.953 -12.875 1 94.38 257 SER B CA 1
ATOM 5091 C C . SER B 1 257 ? -2.836 -31.031 -12.352 1 94.38 257 SER B C 1
ATOM 5093 O O . SER B 1 257 ? -1.817 -30.703 -11.734 1 94.38 257 SER B O 1
ATOM 5095 N N . GLU B 1 258 ? -3.152 -32.281 -12.562 1 92.06 258 GLU B N 1
ATOM 5096 C CA . GLU B 1 258 ? -2.275 -33.375 -12.156 1 92.06 258 GLU B CA 1
ATOM 5097 C C . GLU B 1 258 ? -0.975 -33.375 -12.953 1 92.06 258 GLU B C 1
ATOM 5099 O O . GLU B 1 258 ? 0.067 -33.812 -12.453 1 92.06 258 GLU B O 1
ATOM 5104 N N . LYS B 1 259 ? -1.085 -32.812 -14.156 1 88.81 259 LYS B N 1
ATOM 5105 C CA . LYS B 1 259 ? 0.14 -32.625 -14.93 1 88.81 259 LYS B CA 1
ATOM 5106 C C . LYS B 1 259 ? 0.923 -31.406 -14.414 1 88.81 259 LYS B C 1
ATOM 5108 O O . LYS B 1 259 ? 2.139 -31.484 -14.227 1 88.81 259 LYS B O 1
ATOM 5113 N N . SER B 1 260 ? 0.186 -30.312 -14.32 1 89.44 260 SER B N 1
ATOM 5114 C CA . SER B 1 260 ? 0.712 -29.094 -13.719 1 89.44 260 SER B CA 1
ATOM 5115 C C . SER B 1 260 ? -0.414 -28.172 -13.258 1 89.44 260 SER B C 1
ATOM 5117 O O . SER B 1 260 ? -1.358 -27.906 -14 1 89.44 260 SER B O 1
ATOM 5119 N N . LEU B 1 261 ? -0.303 -27.703 -12.055 1 91.94 261 LEU B N 1
ATOM 5120 C CA . LEU B 1 261 ? -1.315 -26.766 -11.562 1 91.94 261 LEU B CA 1
ATOM 5121 C C . LEU B 1 261 ? -1.471 -25.578 -12.508 1 91.94 261 LEU B C 1
ATOM 5123 O O . LEU B 1 261 ? -2.58 -25.078 -12.703 1 91.94 261 LEU B O 1
ATOM 5127 N N . HIS B 1 262 ? -0.382 -25.203 -13.156 1 91.06 262 HIS B N 1
ATOM 5128 C CA . HIS B 1 262 ? -0.417 -24.062 -14.086 1 91.06 262 HIS B CA 1
ATOM 5129 C C . HIS B 1 262 ? -1.265 -24.391 -15.312 1 91.06 262 HIS B C 1
ATOM 5131 O O . HIS B 1 262 ? -1.948 -23.516 -15.844 1 91.06 262 HIS B O 1
ATOM 5137 N N . LYS B 1 263 ? -1.138 -25.625 -15.781 1 92.75 263 LYS B N 1
ATOM 5138 C CA . LYS B 1 263 ? -1.93 -26.016 -16.938 1 92.75 263 LYS B CA 1
ATOM 5139 C C . LYS B 1 263 ? -3.424 -25.938 -16.641 1 92.75 263 LYS B C 1
ATOM 5141 O O . LYS B 1 263 ? -4.199 -25.422 -17.453 1 92.75 263 LYS B O 1
ATOM 5146 N N . GLY B 1 264 ? -3.863 -26.484 -15.445 1 95.12 264 GLY B N 1
ATOM 5147 C CA . GLY B 1 264 ? -5.25 -26.359 -15.031 1 95.12 264 GLY B CA 1
ATOM 5148 C C . GLY B 1 264 ? -5.699 -24.922 -14.898 1 95.12 264 GLY B C 1
ATOM 5149 O O . GLY B 1 264 ? -6.75 -24.531 -15.422 1 95.12 264 GLY B O 1
ATOM 5150 N N . LEU B 1 265 ? -4.867 -24.078 -14.211 1 96.19 265 LEU B N 1
ATOM 5151 C CA . LEU B 1 265 ? -5.18 -22.672 -14.008 1 96.19 265 LEU B CA 1
ATOM 5152 C C . LEU B 1 265 ? -5.332 -21.953 -15.336 1 96.19 265 LEU B C 1
ATOM 5154 O O . LEU B 1 265 ? -6.344 -21.281 -15.57 1 96.19 265 LEU B O 1
ATOM 5158 N N . ASN B 1 266 ? -4.422 -22.094 -16.266 1 93.56 266 ASN B N 1
ATOM 5159 C CA . ASN B 1 266 ? -4.402 -21.359 -17.516 1 93.56 266 ASN B CA 1
ATOM 5160 C C . ASN B 1 266 ? -5.562 -21.766 -18.422 1 93.56 266 ASN B C 1
ATOM 5162 O O . ASN B 1 266 ? -6.094 -20.922 -19.172 1 93.56 266 ASN B O 1
ATOM 5166 N N . ALA B 1 267 ? -5.938 -22.984 -18.359 1 96.56 267 ALA B N 1
ATOM 5167 C CA . ALA B 1 267 ? -7 -23.484 -19.219 1 96.56 267 ALA B CA 1
ATOM 5168 C C . ALA B 1 267 ? -8.352 -22.891 -18.828 1 96.56 267 ALA B C 1
ATOM 5170 O O . ALA B 1 267 ? -9.227 -22.703 -19.672 1 96.56 267 ALA B O 1
ATOM 5171 N N . TYR B 1 268 ? -8.523 -22.531 -17.562 1 97.5 268 TYR B N 1
ATOM 5172 C CA . TYR B 1 268 ? -9.867 -22.188 -17.109 1 97.5 268 TYR B CA 1
ATOM 5173 C C . TYR B 1 268 ? -9.891 -20.797 -16.484 1 97.5 268 TYR B C 1
ATOM 5175 O O . TYR B 1 268 ? -10.938 -20.344 -16.016 1 97.5 268 TYR B O 1
ATOM 5183 N N . TYR B 1 269 ? -8.758 -20.125 -16.469 1 96.06 269 TYR B N 1
ATOM 5184 C CA . TYR B 1 269 ? -8.766 -18.75 -15.984 1 96.06 269 TYR B CA 1
ATOM 5185 C C . TYR B 1 269 ? -9.586 -17.844 -16.906 1 96.06 269 TYR B C 1
ATOM 5187 O O . TYR B 1 269 ? -9.328 -17.797 -18.109 1 96.06 269 TYR B O 1
ATOM 5195 N N . ASN B 1 270 ? -10.617 -17.188 -16.375 1 94.81 270 ASN B N 1
ATOM 5196 C CA . ASN B 1 270 ? -11.5 -16.312 -17.125 1 94.81 270 ASN B CA 1
ATOM 5197 C C . ASN B 1 270 ? -11.328 -14.852 -16.703 1 94.81 270 ASN B C 1
ATOM 5199 O O . ASN B 1 270 ? -11.906 -14.422 -15.703 1 94.81 270 ASN B O 1
ATOM 5203 N N . ARG B 1 271 ? -10.703 -14.07 -17.438 1 90.81 271 ARG B N 1
ATOM 5204 C CA . ARG B 1 271 ? -10.344 -12.695 -17.109 1 90.81 271 ARG B CA 1
ATOM 5205 C C . ARG B 1 271 ? -11.594 -11.828 -16.953 1 90.81 271 ARG B C 1
ATOM 5207 O O . ARG B 1 271 ? -11.57 -10.836 -16.219 1 90.81 271 ARG B O 1
ATOM 5214 N N . GLU B 1 272 ? -12.617 -12.164 -17.516 1 91.25 272 GLU B N 1
ATOM 5215 C CA . GLU B 1 272 ? -13.828 -11.359 -17.469 1 91.25 272 GLU B CA 1
ATOM 5216 C C . GLU B 1 272 ? -14.477 -11.414 -16.094 1 91.25 272 GLU B C 1
ATOM 5218 O O . GLU B 1 272 ? -15.227 -10.516 -15.703 1 91.25 272 GLU B O 1
ATOM 5223 N N . LEU B 1 273 ? -14.117 -12.5 -15.359 1 93.38 273 LEU B N 1
ATOM 5224 C CA . LEU B 1 273 ? -14.75 -12.688 -14.062 1 93.38 273 LEU B CA 1
ATOM 5225 C C . LEU B 1 273 ? -13.898 -12.094 -12.945 1 93.38 273 LEU B C 1
ATOM 5227 O O . LEU B 1 273 ? -14.375 -11.914 -11.828 1 93.38 273 LEU B O 1
ATOM 5231 N N . PHE B 1 274 ? -12.672 -11.867 -13.328 1 88.19 274 PHE B N 1
ATOM 5232 C CA . PHE B 1 274 ? -11.742 -11.398 -12.312 1 88.19 274 PHE B CA 1
ATOM 5233 C C . PHE B 1 274 ? -11.516 -9.891 -12.438 1 88.19 274 PHE B C 1
ATOM 5235 O O . PHE B 1 274 ? -11.258 -9.391 -13.531 1 88.19 274 PHE B O 1
ATOM 5242 N N . GLY B 1 275 ? -11.758 -9.133 -11.391 1 79.75 275 GLY B N 1
ATOM 5243 C CA . GLY B 1 275 ? -11.594 -7.691 -11.406 1 79.75 275 GLY B CA 1
ATOM 5244 C C . GLY B 1 275 ? -10.203 -7.246 -10.977 1 79.75 275 GLY B C 1
ATOM 5245 O O . GLY B 1 275 ? -9.266 -8.047 -10.969 1 79.75 275 GLY B O 1
ATOM 5246 N N . ASP B 1 276 ? -10.102 -6.027 -10.594 1 80.75 276 ASP B N 1
ATOM 524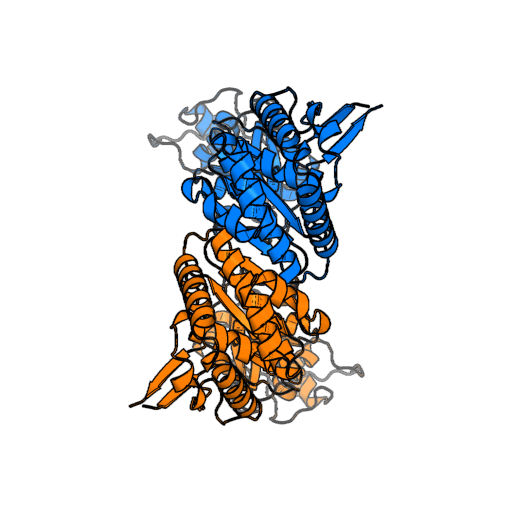7 C CA . ASP B 1 276 ? -8.844 -5.387 -10.219 1 80.75 276 ASP B CA 1
ATOM 5248 C C . ASP B 1 276 ? -8.367 -5.875 -8.859 1 80.75 276 ASP B C 1
ATOM 5250 O O . ASP B 1 276 ? -9.18 -6.172 -7.977 1 80.75 276 ASP B O 1
ATOM 5254 N N . ILE B 1 277 ? -7.086 -5.945 -8.766 1 83.19 277 ILE B N 1
ATOM 5255 C CA . ILE B 1 277 ? -6.496 -6.402 -7.512 1 83.19 277 ILE B CA 1
ATOM 5256 C C . ILE B 1 277 ? -6.098 -5.195 -6.66 1 83.19 277 ILE B C 1
ATOM 5258 O O . ILE B 1 277 ? -5.754 -4.141 -7.191 1 83.19 277 ILE B O 1
ATOM 5262 N N . SER B 1 278 ? -6.289 -5.324 -5.41 1 82.81 278 SER B N 1
ATOM 5263 C CA . SER B 1 278 ? -5.703 -4.438 -4.414 1 82.81 278 SER B CA 1
ATOM 5264 C C . SER B 1 278 ? -4.781 -5.203 -3.467 1 82.81 278 SER B C 1
ATOM 5266 O O . SER B 1 278 ? -5.219 -6.129 -2.779 1 82.81 278 SER B O 1
ATOM 5268 N N . ILE B 1 279 ? -3.502 -4.902 -3.48 1 86.62 279 ILE B N 1
ATOM 5269 C CA . ILE B 1 279 ? -2.531 -5.574 -2.625 1 86.62 279 ILE B CA 1
ATOM 5270 C C . ILE B 1 279 ? -1.665 -4.539 -1.911 1 86.62 279 ILE B C 1
ATOM 5272 O O . ILE B 1 279 ? -1.188 -3.586 -2.533 1 86.62 279 ILE B O 1
ATOM 5276 N N . GLU B 1 280 ? -1.607 -4.633 -0.657 1 80.88 280 GLU B N 1
ATOM 5277 C CA . GLU B 1 280 ? -0.703 -3.865 0.193 1 80.88 280 GLU B CA 1
ATOM 5278 C C . GLU B 1 280 ? 0 -4.766 1.206 1 80.88 280 GLU B C 1
ATOM 5280 O O . GLU B 1 280 ? -0.609 -5.203 2.184 1 80.88 280 GLU B O 1
ATOM 5285 N N . VAL B 1 281 ? 1.271 -5 0.971 1 79.31 281 VAL B N 1
ATOM 5286 C CA . VAL B 1 281 ? 2.039 -5.836 1.885 1 79.31 281 VAL B CA 1
ATOM 5287 C C . VAL B 1 281 ? 3.412 -5.211 2.129 1 79.31 281 VAL B C 1
ATOM 5289 O O . VAL B 1 281 ? 4.238 -5.141 1.217 1 79.31 281 VAL B O 1
ATOM 5292 N N . HIS B 1 282 ? 3.682 -4.598 3.275 1 74.38 282 HIS B N 1
ATOM 5293 C CA . HIS B 1 282 ? 4.977 -4.145 3.766 1 74.38 282 HIS B CA 1
ATOM 5294 C C . HIS B 1 282 ? 5.391 -4.906 5.02 1 74.38 282 HIS B C 1
ATOM 5296 O O . HIS B 1 282 ? 5.695 -4.297 6.051 1 74.38 282 HIS B O 1
ATOM 5302 N N . SER B 1 283 ? 5.445 -6.293 4.969 1 70.31 283 SER B N 1
ATOM 5303 C CA . SER B 1 283 ? 5.625 -7.168 6.121 1 70.31 283 SER B CA 1
ATOM 5304 C C . SER B 1 283 ? 4.566 -6.898 7.188 1 70.31 283 SER B C 1
ATOM 5306 O O . SER B 1 283 ? 4.883 -6.445 8.289 1 70.31 283 SER B O 1
ATOM 5308 N N . PRO B 1 284 ? 3.482 -7.223 7.371 1 79.12 284 PRO B N 1
ATOM 5309 C CA . PRO B 1 284 ? 2.121 -7.723 7.168 1 79.12 284 PRO B CA 1
ATOM 5310 C C . PRO B 1 284 ? 1.305 -6.844 6.223 1 79.12 284 PRO B C 1
ATOM 5312 O O . PRO B 1 284 ? 1.794 -5.809 5.758 1 79.12 284 PRO B O 1
ATOM 5315 N N . GLY B 1 285 ? 0.162 -7.293 5.805 1 86.44 285 GLY B N 1
ATOM 5316 C CA . GLY B 1 285 ? -0.7 -6.57 4.887 1 86.44 285 GLY B CA 1
ATOM 5317 C C . GLY B 1 285 ? -1.935 -7.352 4.48 1 86.44 285 GLY B C 1
ATOM 5318 O O . GLY B 1 285 ? -2.479 -8.117 5.277 1 86.44 285 GLY B O 1
ATOM 5319 N N . PHE B 1 286 ? -2.404 -7.078 3.35 1 86.75 286 PHE B N 1
ATOM 5320 C CA . PHE B 1 286 ? -3.621 -7.715 2.857 1 86.75 286 PHE B CA 1
ATOM 5321 C C . PHE B 1 286 ? -3.674 -7.68 1.335 1 86.75 286 PHE B C 1
ATOM 5323 O O . PHE B 1 286 ? -2.879 -6.988 0.697 1 86.75 286 PHE B O 1
ATOM 5330 N N . PHE B 1 287 ? -4.512 -8.484 0.823 1 88.56 287 PHE B N 1
ATOM 5331 C CA . PHE B 1 287 ? -4.875 -8.375 -0.584 1 88.56 287 PHE B CA 1
ATOM 5332 C C . PHE B 1 287 ? -6.352 -8.703 -0.787 1 88.56 287 PHE B C 1
ATOM 5334 O O . PHE B 1 287 ? -6.941 -9.453 -0.005 1 88.56 287 PHE B O 1
ATOM 5341 N N . GLY B 1 288 ? -6.922 -8.062 -1.733 1 87.56 288 GLY B N 1
ATOM 5342 C CA . GLY B 1 288 ? -8.32 -8.234 -2.096 1 87.56 288 GLY B CA 1
ATOM 5343 C C . GLY B 1 288 ? -8.586 -8.008 -3.57 1 87.56 288 GLY B C 1
ATOM 5344 O O . GLY B 1 288 ? -7.742 -7.461 -4.281 1 87.56 288 GLY B O 1
ATOM 5345 N N . ARG B 1 289 ? -9.75 -8.508 -3.994 1 89.81 289 ARG B N 1
ATOM 5346 C CA . ARG B 1 289 ? -10.094 -8.305 -5.398 1 89.81 289 ARG B CA 1
ATOM 5347 C C . ARG B 1 289 ? -11.594 -8.43 -5.617 1 89.81 289 ARG B C 1
ATOM 5349 O O . ARG B 1 289 ? -12.258 -9.258 -4.984 1 89.81 289 ARG B O 1
ATOM 5356 N N . ALA B 1 290 ? -12.031 -7.625 -6.457 1 88.81 290 ALA B N 1
ATOM 5357 C CA . ALA B 1 290 ? -13.422 -7.707 -6.895 1 88.81 290 ALA B CA 1
ATOM 5358 C C . ALA B 1 290 ? -13.609 -8.805 -7.938 1 88.81 290 ALA B C 1
ATOM 5360 O O . ALA B 1 290 ? -12.75 -8.992 -8.812 1 88.81 290 ALA B O 1
ATOM 5361 N N . LEU B 1 291 ? -14.711 -9.547 -7.828 1 93.12 291 LEU B N 1
ATOM 5362 C CA . LEU B 1 291 ? -15.055 -10.602 -8.781 1 93.12 291 LEU B CA 1
ATOM 5363 C C . LEU B 1 291 ? -16.422 -10.344 -9.406 1 93.12 291 LEU B C 1
ATOM 5365 O O . LEU B 1 291 ? -17.344 -9.859 -8.734 1 93.12 291 LEU B O 1
ATOM 5369 N N . ARG B 1 292 ? -16.516 -10.703 -10.664 1 91.38 292 ARG B N 1
ATOM 5370 C CA . ARG B 1 292 ? -17.75 -10.453 -11.391 1 91.38 292 ARG B CA 1
ATOM 5371 C C . ARG B 1 292 ? -18.625 -11.703 -11.414 1 91.38 292 ARG B C 1
ATOM 5373 O O . ARG B 1 292 ? -19.125 -12.109 -12.477 1 91.38 292 ARG B O 1
ATOM 5380 N N . ASP B 1 293 ? -18.75 -12.297 -10.383 1 92.94 293 ASP B N 1
ATOM 5381 C CA . ASP B 1 293 ? -19.594 -13.453 -10.062 1 92.94 293 ASP B CA 1
ATOM 5382 C C . ASP B 1 293 ? -19.938 -13.492 -8.578 1 92.94 293 ASP B C 1
ATOM 5384 O O . ASP B 1 293 ? -19.047 -13.422 -7.73 1 92.94 293 ASP B O 1
ATOM 5388 N N . PRO B 1 294 ? -21.172 -13.555 -8.25 1 91.94 294 PRO B N 1
ATOM 5389 C CA . PRO B 1 294 ? -21.578 -13.398 -6.848 1 91.94 294 PRO B CA 1
ATOM 5390 C C . PRO B 1 294 ? -21.109 -14.562 -5.973 1 91.94 294 PRO B C 1
ATOM 5392 O O . PRO B 1 294 ? -20.938 -14.398 -4.762 1 91.94 294 PRO B O 1
ATOM 5395 N N . ALA B 1 295 ? -20.875 -15.664 -6.562 1 93.56 295 ALA B N 1
ATOM 5396 C CA . ALA B 1 295 ? -20.578 -16.844 -5.754 1 93.56 295 ALA B CA 1
ATOM 5397 C C . ALA B 1 295 ? -19.078 -17.094 -5.676 1 93.56 295 ALA B C 1
ATOM 5399 O O . ALA B 1 295 ? -18.609 -17.875 -4.836 1 93.56 295 ALA B O 1
ATOM 5400 N N . MET B 1 296 ? -18.312 -16.516 -6.48 1 94.62 296 MET B N 1
ATOM 5401 C CA . MET B 1 296 ? -16.922 -16.875 -6.688 1 94.62 296 MET B CA 1
ATOM 5402 C C . MET B 1 296 ? -16.078 -16.562 -5.453 1 94.62 296 MET B C 1
ATOM 5404 O O . MET B 1 296 ? -15.234 -17.344 -5.051 1 94.62 296 MET B O 1
ATOM 5408 N N . ALA B 1 297 ? -16.312 -15.414 -4.844 1 94.88 297 ALA B N 1
ATOM 5409 C CA . ALA B 1 297 ? -15.531 -15.047 -3.666 1 94.88 297 ALA B CA 1
ATOM 5410 C C . ALA B 1 297 ? -15.727 -16.047 -2.537 1 94.88 297 ALA B C 1
ATOM 5412 O O . ALA B 1 297 ? -14.766 -16.469 -1.893 1 94.88 297 ALA B O 1
ATOM 5413 N N . GLY B 1 298 ? -16.984 -16.406 -2.334 1 94.69 298 GLY B N 1
ATOM 5414 C CA . GLY B 1 298 ? -17.266 -17.406 -1.316 1 94.69 298 GLY B CA 1
ATOM 5415 C C . GLY B 1 298 ? -16.625 -18.75 -1.596 1 94.69 298 GLY B C 1
ATOM 5416 O O . GLY B 1 298 ? -16.109 -19.406 -0.685 1 94.69 298 GLY B O 1
ATOM 5417 N N . PHE B 1 299 ? -16.672 -19.188 -2.822 1 96.62 299 PHE B N 1
ATOM 5418 C CA . PHE B 1 299 ? -16.078 -20.453 -3.223 1 96.62 299 PHE B CA 1
ATOM 5419 C C . PHE B 1 299 ? -14.57 -20.438 -2.971 1 96.62 299 PHE B C 1
ATOM 5421 O O . PHE B 1 299 ? -14.031 -21.375 -2.383 1 96.62 299 PHE B O 1
ATOM 5428 N N . VAL B 1 300 ? -13.859 -19.344 -3.408 1 96.56 300 VAL B N 1
ATOM 5429 C CA . VAL B 1 300 ? -12.414 -19.219 -3.246 1 96.56 300 VAL B CA 1
ATOM 5430 C C . VAL B 1 300 ? -12.055 -19.234 -1.763 1 96.56 300 VAL B C 1
ATOM 5432 O O . VAL B 1 300 ? -11.133 -19.953 -1.354 1 96.56 300 VAL B O 1
ATOM 5435 N N . ALA B 1 301 ? -12.805 -18.516 -0.968 1 95.5 301 ALA B N 1
ATOM 5436 C CA . ALA B 1 301 ? -12.555 -18.5 0.472 1 95.5 301 ALA B CA 1
ATOM 5437 C C . ALA B 1 301 ? -12.758 -19.875 1.086 1 95.5 301 ALA B C 1
ATOM 5439 O O . ALA B 1 301 ? -11.953 -20.328 1.904 1 95.5 301 ALA B O 1
ATOM 5440 N N . ALA B 1 302 ? -13.781 -20.516 0.681 1 95.75 302 ALA B N 1
ATOM 5441 C CA . ALA B 1 302 ? -14.094 -21.844 1.204 1 95.75 302 ALA B CA 1
ATOM 5442 C C . ALA B 1 302 ? -13 -22.844 0.86 1 95.75 302 ALA B C 1
ATOM 5444 O O . ALA B 1 302 ? -12.531 -23.594 1.729 1 95.75 302 ALA B O 1
ATOM 5445 N N . MET B 1 303 ? -12.617 -22.875 -0.426 1 97 303 MET B N 1
ATOM 5446 C CA . MET B 1 303 ? -11.586 -23.797 -0.864 1 97 303 MET B CA 1
ATOM 5447 C C . MET B 1 303 ? -10.266 -23.531 -0.148 1 97 303 MET B C 1
ATOM 5449 O O . MET B 1 303 ? -9.531 -24.453 0.184 1 97 303 MET B O 1
ATOM 5453 N N . THR B 1 304 ? -9.969 -22.25 0.056 1 97 304 THR B N 1
ATOM 5454 C CA . THR B 1 304 ? -8.75 -21.875 0.768 1 97 304 THR B CA 1
ATOM 5455 C C . THR B 1 304 ? -8.742 -22.453 2.176 1 97 304 THR B C 1
ATOM 5457 O O . THR B 1 304 ? -7.773 -23.109 2.578 1 97 304 THR B O 1
ATOM 5460 N N . VAL B 1 305 ? -9.852 -22.312 2.904 1 96.31 305 VAL B N 1
ATOM 5461 C CA . VAL B 1 305 ? -9.914 -22.797 4.281 1 96.31 305 VAL B CA 1
ATOM 5462 C C . VAL B 1 305 ? -9.938 -24.312 4.309 1 96.31 305 VAL B C 1
ATOM 5464 O O . VAL B 1 305 ? -9.242 -24.938 5.113 1 96.31 305 VAL B O 1
ATOM 5467 N N . MET B 1 306 ? -10.664 -24.938 3.416 1 96.56 306 MET B N 1
ATOM 5468 C CA . MET B 1 306 ? -10.789 -26.391 3.402 1 96.56 306 MET B CA 1
ATOM 5469 C C . MET B 1 306 ? -9.453 -27.047 3.047 1 96.56 306 MET B C 1
ATOM 5471 O O . MET B 1 306 ? -9.086 -28.062 3.637 1 96.56 306 MET B O 1
ATOM 5475 N N . ALA B 1 307 ? -8.781 -26.469 2.074 1 97.19 307 ALA B N 1
ATOM 5476 C CA . ALA B 1 307 ? -7.469 -27 1.713 1 97.19 307 ALA B CA 1
ATOM 5477 C C . ALA B 1 307 ? -6.469 -26.812 2.852 1 97.19 307 ALA B C 1
ATOM 5479 O O . ALA B 1 307 ? -5.672 -27.703 3.141 1 97.19 307 ALA B O 1
ATOM 5480 N N . THR B 1 308 ? -6.508 -25.625 3.488 1 96.88 308 THR B N 1
ATOM 5481 C CA . THR B 1 308 ? -5.602 -25.344 4.598 1 96.88 308 THR B CA 1
ATOM 5482 C C . THR B 1 308 ? -5.781 -26.359 5.719 1 96.88 308 THR B C 1
ATOM 5484 O O . THR B 1 308 ? -4.805 -26.781 6.332 1 96.88 308 THR B O 1
ATOM 5487 N N . LEU B 1 309 ? -7.02 -26.75 5.957 1 95.62 309 LEU B N 1
ATOM 5488 C CA . LEU B 1 309 ? -7.34 -27.672 7.047 1 95.62 309 LEU B CA 1
ATOM 5489 C C . LEU B 1 309 ? -7.281 -29.109 6.574 1 95.62 309 LEU B C 1
ATOM 5491 O O . LEU B 1 309 ? -7.488 -30.031 7.363 1 95.62 309 LEU B O 1
ATOM 5495 N N . ALA B 1 310 ? -6.996 -29.328 5.297 1 96.19 310 ALA B N 1
ATOM 5496 C CA . ALA B 1 310 ? -6.949 -30.656 4.688 1 96.19 310 ALA B CA 1
ATOM 5497 C C . ALA B 1 310 ? -8.227 -31.422 4.973 1 96.19 310 ALA B C 1
ATOM 5499 O O . ALA B 1 310 ? -8.18 -32.562 5.438 1 96.19 310 ALA B O 1
ATOM 5500 N N . ILE B 1 311 ? -9.281 -30.812 4.723 1 95.69 311 ILE B N 1
ATOM 5501 C CA . ILE B 1 311 ? -10.578 -31.422 4.984 1 95.69 311 ILE B CA 1
ATOM 5502 C C . ILE B 1 311 ? -10.758 -32.656 4.105 1 95.69 311 ILE B C 1
ATOM 5504 O O . ILE B 1 311 ? -10.422 -32.656 2.92 1 95.69 311 ILE B O 1
ATOM 5508 N N . ASP B 1 312 ? -11.312 -33.688 4.641 1 94.81 312 ASP B N 1
ATOM 5509 C CA . ASP B 1 312 ? -11.641 -34.906 3.896 1 94.81 312 ASP B CA 1
ATOM 5510 C C . ASP B 1 312 ? -12.758 -34.625 2.891 1 94.81 312 ASP B C 1
ATOM 5512 O O . ASP B 1 312 ? -13.867 -34.25 3.271 1 94.81 312 ASP B O 1
ATOM 5516 N N . PRO B 1 313 ? -12.461 -34.906 1.622 1 95.69 313 PRO B N 1
ATOM 5517 C CA . PRO B 1 313 ? -13.477 -34.625 0.612 1 95.69 313 PRO B CA 1
ATOM 5518 C C . PRO B 1 313 ? -14.781 -35.375 0.855 1 95.69 313 PRO B C 1
ATOM 5520 O O . PRO B 1 313 ? -15.867 -34.875 0.593 1 95.69 313 PRO B O 1
ATOM 5523 N N . VAL B 1 314 ? -14.758 -36.594 1.32 1 94.81 314 VAL B N 1
ATOM 5524 C CA . VAL B 1 314 ? -15.953 -37.375 1.562 1 94.81 314 VAL B CA 1
ATOM 5525 C C . VAL B 1 314 ? -16.828 -36.719 2.615 1 94.81 314 VAL B C 1
ATOM 5527 O O . VAL B 1 314 ? -18.047 -36.594 2.439 1 94.81 314 VAL B O 1
ATOM 5530 N N . MET B 1 315 ? -16.234 -36.25 3.639 1 94 315 MET B N 1
ATOM 5531 C CA . MET B 1 315 ? -16.969 -35.531 4.695 1 94 315 MET B CA 1
ATOM 5532 C C . MET B 1 315 ? -17.578 -34.25 4.172 1 94 315 MET B C 1
ATOM 5534 O O . MET B 1 315 ? -18.688 -33.875 4.578 1 94 315 MET B O 1
ATOM 5538 N N . ALA B 1 316 ? -16.938 -33.625 3.281 1 95.06 316 ALA B N 1
ATOM 5539 C CA . ALA B 1 316 ? -17.344 -32.312 2.791 1 95.06 316 ALA B CA 1
ATOM 5540 C C . ALA B 1 316 ? -18.516 -32.438 1.809 1 95.06 316 ALA B C 1
ATOM 5542 O O . ALA B 1 316 ? -19.172 -31.422 1.487 1 95.06 316 ALA B O 1
ATOM 5543 N N . THR B 1 317 ? -18.875 -33.625 1.35 1 95.5 317 THR B N 1
ATOM 5544 C CA . THR B 1 317 ? -20 -33.812 0.448 1 95.5 317 THR B CA 1
ATOM 5545 C C . THR B 1 317 ? -21.312 -33.562 1.174 1 95.5 317 THR B C 1
ATOM 5547 O O . THR B 1 317 ? -22.359 -33.375 0.537 1 95.5 317 THR B O 1
ATOM 5550 N N . GLN B 1 318 ? -21.25 -33.531 2.488 1 94.75 318 GLN B N 1
ATOM 5551 C CA . GLN B 1 318 ? -22.469 -33.281 3.277 1 94.75 318 GLN B CA 1
ATOM 5552 C C . GLN B 1 318 ? -22.359 -32 4.09 1 94.75 318 GLN B C 1
ATOM 5554 O O . GLN B 1 318 ? -23.109 -31.812 5.051 1 94.75 318 GLN B O 1
ATOM 5559 N N . LEU B 1 319 ? -21.453 -31.188 3.709 1 96.12 319 LEU B N 1
ATOM 5560 C CA . LEU B 1 319 ? -21.203 -29.969 4.461 1 96.12 319 LEU B CA 1
ATOM 5561 C C . LEU B 1 319 ? -22.422 -29.031 4.414 1 96.12 319 LEU B C 1
ATOM 5563 O O . LEU B 1 319 ? -23.156 -29.031 3.428 1 96.12 319 LEU B O 1
ATOM 5567 N N . VAL B 1 320 ? -22.609 -28.266 5.504 1 96.25 320 VAL B N 1
ATOM 5568 C CA . VAL B 1 320 ? -23.672 -27.25 5.578 1 96.25 320 VAL B CA 1
ATOM 5569 C C . VAL B 1 320 ? -23.047 -25.859 5.703 1 96.25 320 VAL B C 1
ATOM 5571 O O . VAL B 1 320 ? -22.078 -25.672 6.438 1 96.25 320 VAL B O 1
ATOM 5574 N N . VAL B 1 321 ? -23.609 -24.922 4.957 1 95.44 321 VAL B N 1
ATOM 5575 C CA . VAL B 1 321 ? -23.141 -23.531 5.039 1 95.44 321 VAL B CA 1
ATOM 5576 C C . VAL B 1 321 ? -24.031 -22.75 6.008 1 95.44 321 VAL B C 1
ATOM 5578 O O . VAL B 1 321 ? -25.25 -22.703 5.852 1 95.44 321 VAL B O 1
ATOM 5581 N N . GLU B 1 322 ? -23.422 -22.25 7 1 94.81 322 GLU B N 1
ATOM 5582 C CA . GLU B 1 322 ? -24.031 -21.297 7.938 1 94.81 322 GLU B CA 1
ATOM 5583 C C . GLU B 1 322 ? -23.266 -19.984 7.965 1 94.81 322 GLU B C 1
ATOM 5585 O O . GLU B 1 322 ? -22.172 -19.906 8.539 1 94.81 322 GLU B O 1
ATOM 5590 N N . ASN B 1 323 ? -23.797 -19 7.434 1 94.62 323 ASN B N 1
ATOM 5591 C CA . ASN B 1 323 ? -23.141 -17.719 7.277 1 94.62 323 ASN B CA 1
ATOM 5592 C C . ASN B 1 323 ? -23.406 -16.797 8.461 1 94.62 323 ASN B C 1
ATOM 5594 O O . ASN B 1 323 ? -24.484 -16.203 8.555 1 94.62 323 ASN B O 1
ATOM 5598 N N . SER B 1 324 ? -22.391 -16.516 9.305 1 92.19 324 SER B N 1
ATOM 5599 C CA . SER B 1 324 ? -22.531 -15.766 10.539 1 92.19 324 SER B CA 1
ATOM 5600 C C . SER B 1 324 ? -22.641 -14.266 10.266 1 92.19 324 SER B C 1
ATOM 5602 O O . SER B 1 324 ? -23.016 -13.492 11.141 1 92.19 324 SER B O 1
ATOM 5604 N N . ALA B 1 325 ? -22.281 -13.867 9.062 1 90.25 325 ALA B N 1
ATOM 5605 C CA . ALA B 1 325 ? -22.234 -12.445 8.734 1 90.25 325 ALA B CA 1
ATOM 5606 C C . ALA B 1 325 ? -23.641 -11.922 8.414 1 90.25 325 ALA B C 1
ATOM 5608 O O . ALA B 1 325 ? -23.844 -10.711 8.289 1 90.25 325 ALA B O 1
ATOM 5609 N N . ASN B 1 326 ? -24.578 -12.852 8.289 1 90.25 326 ASN B N 1
ATOM 5610 C CA . ASN B 1 326 ? -25.922 -12.469 7.902 1 90.25 326 ASN B CA 1
ATOM 5611 C C . ASN B 1 326 ? -26.969 -13.039 8.859 1 90.25 326 ASN B C 1
ATOM 5613 O O . ASN B 1 326 ? -26.734 -14.062 9.508 1 90.25 326 ASN B O 1
ATOM 5617 N N . SER B 1 327 ? -28.172 -12.391 8.914 1 84.75 327 SER B N 1
ATOM 5618 C CA . SER B 1 327 ? -29.219 -12.812 9.836 1 84.75 327 SER B CA 1
ATOM 5619 C C . SER B 1 327 ? -30.016 -13.977 9.273 1 84.75 327 SER B C 1
ATOM 5621 O O . SER B 1 327 ? -30.656 -14.719 10.023 1 84.75 327 SER B O 1
ATOM 5623 N N . HIS B 1 328 ? -30.031 -14.164 8.023 1 86.94 328 HIS B N 1
ATOM 5624 C CA . HIS B 1 328 ? -30.766 -15.242 7.383 1 86.94 328 HIS B CA 1
ATOM 5625 C C . HIS B 1 328 ? -29.953 -15.891 6.27 1 86.94 328 HIS B C 1
ATOM 5627 O O . HIS B 1 328 ? -29.031 -15.273 5.734 1 86.94 328 HIS B O 1
ATOM 5633 N N . GLN B 1 329 ? -30.344 -17.094 6.059 1 89.19 329 GLN B N 1
ATOM 5634 C CA . GLN B 1 329 ? -29.703 -17.797 4.953 1 89.19 329 GLN B CA 1
ATOM 5635 C C . GLN B 1 329 ? -30.094 -17.188 3.611 1 89.19 329 GLN B C 1
ATOM 5637 O O . GLN B 1 329 ? -31.281 -16.969 3.348 1 89.19 329 GLN B O 1
ATOM 5642 N N . SER B 1 330 ? -29.125 -16.922 2.822 1 89.69 330 SER B N 1
ATOM 5643 C CA . SER B 1 330 ? -29.375 -16.312 1.521 1 89.69 330 SER B CA 1
ATOM 5644 C C . SER B 1 330 ? -29.25 -17.328 0.397 1 89.69 330 SER B C 1
ATOM 5646 O O . SER B 1 330 ? -28.797 -18.453 0.619 1 89.69 330 SER B O 1
ATOM 5648 N N . VAL B 1 331 ? -29.688 -16.922 -0.752 1 89.38 331 VAL B N 1
ATOM 5649 C CA . VAL B 1 331 ? -29.531 -17.75 -1.945 1 89.38 331 VAL B CA 1
ATOM 5650 C C . VAL B 1 331 ? -28.047 -17.984 -2.23 1 89.38 331 VAL B C 1
ATOM 5652 O O . VAL B 1 331 ? -27.656 -19.062 -2.693 1 89.38 331 VAL B O 1
ATOM 5655 N N . CYS B 1 332 ? -27.281 -17.031 -1.949 1 90.5 332 CYS B N 1
ATOM 5656 C CA . CYS B 1 332 ? -25.828 -17.141 -2.137 1 90.5 332 CYS B CA 1
ATOM 5657 C C . CYS B 1 332 ? -25.25 -18.25 -1.258 1 90.5 332 CYS B C 1
ATOM 5659 O O . CYS B 1 332 ? -24.359 -18.984 -1.684 1 90.5 332 CYS B O 1
ATOM 5661 N N . ASP B 1 333 ? -25.797 -18.391 -0.067 1 93.5 333 ASP B N 1
ATOM 5662 C CA . ASP B 1 333 ? -25.344 -19.438 0.848 1 93.5 333 ASP B CA 1
ATOM 5663 C C . ASP B 1 333 ? -25.688 -20.828 0.31 1 93.5 333 ASP B C 1
ATOM 5665 O O . ASP B 1 333 ? -24.844 -21.734 0.362 1 93.5 333 ASP B O 1
ATOM 5669 N N . MET B 1 334 ? -26.859 -20.922 -0.173 1 94.5 334 MET B N 1
ATOM 5670 C CA . MET B 1 334 ? -27.312 -22.203 -0.71 1 94.5 334 MET B CA 1
ATOM 5671 C C . MET B 1 334 ? -26.5 -22.594 -1.937 1 94.5 334 MET B C 1
ATOM 5673 O O . MET B 1 334 ? -26.125 -23.766 -2.09 1 94.5 334 MET B O 1
ATOM 5677 N N . THR B 1 335 ? -26.266 -21.625 -2.766 1 95.31 335 THR B N 1
ATOM 5678 C CA . THR B 1 335 ? -25.484 -21.875 -3.965 1 95.31 335 THR B CA 1
ATOM 5679 C C . THR B 1 335 ? -24.062 -22.297 -3.598 1 95.31 335 THR B C 1
ATOM 5681 O O . THR B 1 335 ? -23.516 -23.219 -4.195 1 95.31 335 THR B O 1
ATOM 5684 N N . LEU B 1 336 ? -23.484 -21.656 -2.662 1 96.19 336 LEU B N 1
ATOM 5685 C CA . LEU B 1 336 ? -22.141 -21.984 -2.201 1 96.19 336 LEU B CA 1
ATOM 5686 C C . LEU B 1 336 ? -22.094 -23.422 -1.668 1 96.19 336 LEU B C 1
ATOM 5688 O O . LEU B 1 336 ? -21.172 -24.172 -1.975 1 96.19 336 LEU B O 1
ATOM 5692 N N . GLN B 1 337 ? -23.109 -23.781 -0.859 1 96.81 337 GLN B N 1
ATOM 5693 C CA . GLN B 1 337 ? -23.188 -25.125 -0.314 1 96.81 337 GLN B CA 1
ATOM 5694 C C . GLN B 1 337 ? -23.203 -26.172 -1.429 1 96.81 337 GLN B C 1
ATOM 5696 O O . GLN B 1 337 ? -22.453 -27.141 -1.387 1 96.81 337 GLN B O 1
ATOM 5701 N N . GLU B 1 338 ? -24.031 -25.922 -2.367 1 97.44 338 GLU B N 1
ATOM 5702 C CA . GLU B 1 338 ? -24.156 -26.859 -3.488 1 97.44 338 GLU B CA 1
ATOM 5703 C C . GLU B 1 338 ? -22.844 -26.938 -4.277 1 97.44 338 GLU B C 1
ATOM 5705 O O . GLU B 1 338 ? -22.422 -28.031 -4.664 1 97.44 338 GLU B O 1
ATOM 5710 N N . ASP B 1 339 ? -22.266 -25.797 -4.562 1 97.5 339 ASP B N 1
ATOM 5711 C CA . ASP B 1 339 ? -21 -25.766 -5.305 1 97.5 339 ASP B CA 1
ATOM 5712 C C . ASP B 1 339 ? -19.922 -26.547 -4.586 1 97.5 339 ASP B C 1
ATOM 5714 O O . ASP B 1 339 ? -19.188 -27.312 -5.215 1 97.5 339 ASP B O 1
ATOM 5718 N N . ILE B 1 340 ? -19.797 -26.406 -3.277 1 97.62 340 ILE B N 1
ATOM 5719 C CA . ILE B 1 340 ? -18.766 -27.078 -2.506 1 97.62 340 ILE B CA 1
ATOM 5720 C C . ILE B 1 340 ? -19.016 -28.578 -2.49 1 97.62 340 ILE B C 1
ATOM 5722 O O . ILE B 1 340 ? -18.109 -29.375 -2.729 1 97.62 340 ILE B O 1
ATOM 5726 N N . ARG B 1 341 ? -20.266 -28.984 -2.223 1 97.56 341 ARG B N 1
ATOM 5727 C CA . ARG B 1 341 ? -20.609 -30.406 -2.18 1 97.56 341 ARG B CA 1
ATOM 5728 C C . ARG B 1 341 ? -20.312 -31.078 -3.518 1 97.56 341 ARG B C 1
ATOM 5730 O O . ARG B 1 341 ? -19.719 -32.156 -3.561 1 97.56 341 ARG B O 1
ATOM 5737 N N . SER B 1 342 ? -20.719 -30.406 -4.578 1 97.62 342 SER B N 1
ATOM 5738 C CA . SER B 1 342 ? -20.484 -30.953 -5.914 1 97.62 342 SER B CA 1
ATOM 5739 C C . SER B 1 342 ? -19 -31.078 -6.203 1 97.62 342 SER B C 1
ATOM 5741 O O . SER B 1 342 ? -18.547 -32.094 -6.754 1 97.62 342 SER B O 1
ATOM 5743 N N . THR B 1 343 ? -18.25 -30.047 -5.852 1 97.81 343 THR B N 1
ATOM 5744 C CA . THR B 1 343 ? -16.797 -30.062 -6.035 1 97.81 343 THR B CA 1
ATOM 5745 C C . THR B 1 343 ? -16.172 -31.219 -5.281 1 97.81 343 THR B C 1
ATOM 5747 O O . THR B 1 343 ? -15.391 -31.984 -5.848 1 97.81 343 THR B O 1
ATOM 5750 N N . MET B 1 344 ? -16.578 -31.406 -4.035 1 97.12 344 MET B N 1
ATOM 5751 C CA . MET B 1 344 ? -15.945 -32.406 -3.182 1 97.12 344 MET B CA 1
ATOM 5752 C C . MET B 1 344 ? -16.344 -33.812 -3.604 1 97.12 344 MET B C 1
ATOM 5754 O O . MET B 1 344 ? -15.57 -34.75 -3.447 1 97.12 344 MET B O 1
ATOM 5758 N N . GLN B 1 345 ? -17.484 -33.969 -4.164 1 96.69 345 GLN B N 1
ATOM 5759 C CA . GLN B 1 345 ? -17.891 -35.25 -4.742 1 96.69 345 GLN B CA 1
ATOM 5760 C C . GLN B 1 345 ? -16.922 -35.656 -5.852 1 96.69 345 GLN B C 1
ATOM 5762 O O . GLN B 1 345 ? -16.516 -36.812 -5.918 1 96.69 345 GLN B O 1
ATOM 5767 N N . ILE B 1 346 ? -16.578 -34.75 -6.656 1 96.62 346 ILE B N 1
ATOM 5768 C CA . ILE B 1 346 ? -15.68 -35.031 -7.77 1 96.62 346 ILE B CA 1
ATOM 5769 C C . ILE B 1 346 ? -14.258 -35.219 -7.242 1 96.62 346 ILE B C 1
ATOM 5771 O O . ILE B 1 346 ? -13.555 -36.125 -7.688 1 96.62 346 ILE B O 1
ATOM 5775 N N . VAL B 1 347 ? -13.867 -34.438 -6.301 1 96.44 347 VAL B N 1
ATOM 5776 C CA . VAL B 1 347 ? -12.531 -34.469 -5.715 1 96.44 347 VAL B CA 1
ATOM 5777 C C . VAL B 1 347 ? -12.305 -35.812 -5.027 1 96.44 347 VAL B C 1
ATOM 5779 O O . VAL B 1 347 ? -11.18 -36.312 -4.953 1 96.44 347 VAL B O 1
ATOM 5782 N N . THR B 1 348 ? -13.367 -36.438 -4.512 1 95.38 348 THR B N 1
ATOM 5783 C CA . THR B 1 348 ? -13.273 -37.719 -3.83 1 95.38 348 THR B CA 1
ATOM 5784 C C . THR B 1 348 ? -12.57 -38.75 -4.711 1 95.38 348 THR B C 1
ATOM 5786 O O . THR B 1 348 ? -11.875 -39.656 -4.207 1 95.38 348 THR B O 1
ATOM 5789 N N . ASN B 1 349 ? -12.648 -38.625 -6.004 1 93.88 349 ASN B N 1
ATOM 5790 C CA . ASN B 1 349 ? -12.039 -39.562 -6.953 1 93.88 349 ASN B CA 1
ATOM 5791 C C . ASN B 1 349 ? -10.602 -39.188 -7.266 1 93.88 349 ASN B C 1
ATOM 5793 O O . ASN B 1 349 ? -9.906 -39.906 -7.996 1 93.88 349 ASN B O 1
ATOM 5797 N N . SER B 1 350 ? -10.133 -38.094 -6.793 1 94.69 350 SER B N 1
ATOM 5798 C CA . SER B 1 350 ? -8.789 -37.562 -7.02 1 94.69 350 SER B CA 1
ATOM 5799 C C . SER B 1 350 ? -8.125 -37.156 -5.711 1 94.69 350 SER B C 1
ATOM 5801 O O . SER B 1 350 ? -7.617 -36.062 -5.582 1 94.69 350 SER B O 1
ATOM 5803 N N . HIS B 1 351 ? -8.078 -38.125 -4.836 1 89.81 351 HIS B N 1
ATOM 5804 C CA . HIS B 1 351 ? -7.68 -37.844 -3.463 1 89.81 351 HIS B CA 1
ATOM 5805 C C . HIS B 1 351 ? -6.199 -37.5 -3.383 1 89.81 351 HIS B C 1
ATOM 5807 O O . HIS B 1 351 ? -5.801 -36.656 -2.564 1 89.81 351 HIS B O 1
ATOM 5813 N N . LEU B 1 352 ? -5.391 -38.062 -4.199 1 91.19 352 LEU B N 1
ATOM 5814 C CA . LEU B 1 352 ? -3.961 -37.781 -4.172 1 91.19 352 LEU B CA 1
ATOM 5815 C C . LEU B 1 352 ? -3.688 -36.344 -4.59 1 91.19 352 LEU B C 1
ATOM 5817 O O . LEU B 1 352 ? -2.869 -35.656 -3.975 1 91.19 352 LEU B O 1
ATOM 5821 N N . TRP B 1 353 ? -4.363 -35.906 -5.594 1 94.62 353 TRP B N 1
ATOM 5822 C CA . TRP B 1 353 ? -4.262 -34.531 -6.055 1 94.62 353 TRP B CA 1
ATOM 5823 C C . TRP B 1 353 ? -4.711 -33.562 -4.965 1 94.62 353 TRP B C 1
ATOM 5825 O O . TRP B 1 353 ? -4.051 -32.562 -4.719 1 94.62 353 TRP B O 1
ATOM 5835 N N . TRP B 1 354 ? -5.762 -33.844 -4.301 1 96.69 354 TRP B N 1
ATOM 5836 C CA . TRP B 1 354 ? -6.281 -33.031 -3.229 1 96.69 354 TRP B CA 1
ATOM 5837 C C . TRP B 1 354 ? -5.293 -32.938 -2.072 1 96.69 354 TRP B C 1
ATOM 5839 O O . TRP B 1 354 ? -5.051 -31.844 -1.532 1 96.69 354 TRP B O 1
ATOM 5849 N N . ASP B 1 355 ? -4.711 -34.031 -1.759 1 95.88 355 ASP B N 1
ATOM 5850 C CA . ASP B 1 355 ? -3.738 -34.031 -0.672 1 95.88 355 ASP B CA 1
ATOM 5851 C C . ASP B 1 355 ? -2.545 -33.156 -0.981 1 95.88 355 ASP B C 1
ATOM 5853 O O . ASP B 1 355 ? -2.068 -32.406 -0.108 1 95.88 355 ASP B O 1
ATOM 5857 N N . GLU B 1 356 ? -2.107 -33.188 -2.189 1 94.12 356 GLU B N 1
ATOM 5858 C CA . GLU B 1 356 ? -0.989 -32.375 -2.605 1 94.12 356 GLU B CA 1
ATOM 5859 C C . GLU B 1 356 ? -1.358 -30.875 -2.551 1 94.12 356 GLU B C 1
ATOM 5861 O O . GLU B 1 356 ? -0.563 -30.047 -2.104 1 94.12 356 GLU B O 1
ATOM 5866 N N . LEU B 1 357 ? -2.535 -30.625 -3.012 1 95.62 357 LEU B N 1
ATOM 5867 C CA . LEU B 1 357 ? -3.025 -29.25 -2.988 1 95.62 357 LEU B CA 1
ATOM 5868 C C . LEU B 1 357 ? -3.148 -28.734 -1.556 1 95.62 357 LEU B C 1
ATOM 5870 O O . LEU B 1 357 ? -2.793 -27.594 -1.268 1 95.62 357 LEU B O 1
ATOM 5874 N N . CYS B 1 358 ? -3.65 -29.562 -0.693 1 97.44 358 CYS B N 1
ATOM 5875 C CA . CYS B 1 358 ? -3.797 -29.219 0.715 1 97.44 358 CYS B CA 1
ATOM 5876 C C . CYS B 1 358 ? -2.441 -28.922 1.349 1 97.44 358 CYS B C 1
ATOM 5878 O O . CYS B 1 358 ? -2.305 -27.984 2.127 1 97.44 358 CYS B O 1
ATOM 5880 N N . GLU B 1 359 ? -1.493 -29.703 1.024 1 96.06 359 GLU B N 1
ATOM 5881 C CA . GLU B 1 359 ? -0.151 -29.484 1.558 1 96.06 359 GLU B CA 1
ATOM 5882 C C . GLU B 1 359 ? 0.413 -28.156 1.101 1 96.06 359 GLU B C 1
ATOM 5884 O O . GLU B 1 359 ? 0.987 -27.406 1.899 1 96.06 359 GLU B O 1
ATOM 5889 N N . MET B 1 360 ? 0.234 -27.859 -0.179 1 94.31 360 MET B N 1
ATOM 5890 C CA . MET B 1 360 ? 0.713 -26.594 -0.731 1 94.31 360 MET B CA 1
ATOM 5891 C C . MET B 1 360 ? 0.016 -25.422 -0.067 1 94.31 360 MET B C 1
ATOM 5893 O O . MET B 1 360 ? 0.664 -24.438 0.302 1 94.31 360 MET B O 1
ATOM 5897 N N . GLN B 1 361 ? -1.285 -25.516 0.076 1 96.44 361 GLN B N 1
ATOM 5898 C CA . GLN B 1 361 ? -2.068 -24.438 0.68 1 96.44 361 GLN B CA 1
ATOM 5899 C C . GLN B 1 361 ? -1.69 -24.25 2.146 1 96.44 361 GLN B C 1
ATOM 5901 O O . GLN B 1 361 ? -1.53 -23.109 2.604 1 96.44 361 GLN B O 1
ATOM 5906 N N . LYS B 1 362 ? -1.603 -25.328 2.822 1 96.75 362 LYS B N 1
ATOM 5907 C CA . LYS B 1 362 ? -1.248 -25.266 4.238 1 96.75 362 LYS B CA 1
ATOM 5908 C C . LYS B 1 362 ? 0.105 -24.578 4.434 1 96.75 362 LYS B C 1
ATOM 5910 O O . LYS B 1 362 ? 0.242 -23.703 5.281 1 96.75 362 LYS B O 1
ATOM 5915 N N . GLU B 1 363 ? 1.069 -24.984 3.686 1 95.06 363 GLU B N 1
ATOM 5916 C CA . GLU B 1 363 ? 2.408 -24.406 3.783 1 95.06 363 GLU B CA 1
ATOM 5917 C C . GLU B 1 363 ? 2.395 -22.922 3.473 1 95.06 363 GLU B C 1
ATOM 5919 O O . GLU B 1 363 ? 2.957 -22.109 4.223 1 95.06 363 GLU B O 1
ATOM 5924 N N . ALA B 1 364 ? 1.78 -22.578 2.367 1 93.75 364 ALA B N 1
ATOM 5925 C CA . ALA B 1 364 ? 1.712 -21.172 1.972 1 93.75 364 ALA B CA 1
ATOM 5926 C C . ALA B 1 364 ? 1 -20.328 3.031 1 93.75 364 ALA B C 1
ATOM 5928 O O . ALA B 1 364 ? 1.457 -19.25 3.383 1 93.75 364 ALA B O 1
ATOM 5929 N N . SER B 1 365 ? -0.086 -20.859 3.572 1 95.5 365 SER B N 1
ATOM 5930 C CA . SER B 1 365 ? -0.875 -20.156 4.578 1 95.5 365 SER B CA 1
ATOM 5931 C C . SER B 1 365 ? -0.078 -19.953 5.859 1 95.5 365 SER B C 1
ATOM 5933 O O . SER B 1 365 ? -0.124 -18.875 6.457 1 95.5 365 SER B O 1
ATOM 5935 N N . GLU B 1 366 ? 0.578 -20.938 6.246 1 95.38 366 GLU B N 1
ATOM 5936 C CA . GLU B 1 366 ? 1.366 -20.859 7.473 1 95.38 366 GLU B CA 1
ATOM 5937 C C . GLU B 1 366 ? 2.512 -19.875 7.336 1 95.38 366 GLU B C 1
ATOM 5939 O O . GLU B 1 366 ? 2.781 -19.094 8.25 1 95.38 366 GLU B O 1
ATOM 5944 N N . GLN B 1 367 ? 3.18 -19.859 6.215 1 92.88 367 GLN B N 1
ATOM 5945 C CA . GLN B 1 367 ? 4.371 -19.031 6.02 1 92.88 367 GLN B CA 1
ATOM 5946 C C . GLN B 1 367 ? 4.02 -17.547 5.961 1 92.88 367 GLN B C 1
ATOM 5948 O O . GLN B 1 367 ? 4.805 -16.703 6.398 1 92.88 367 GLN B O 1
ATOM 5953 N N . VAL B 1 368 ? 2.83 -17.234 5.449 1 93.88 368 VAL B N 1
ATOM 5954 C CA . VAL B 1 368 ? 2.49 -15.828 5.328 1 93.88 368 VAL B CA 1
ATOM 5955 C C . VAL B 1 368 ? 1.576 -15.414 6.477 1 93.88 368 VAL B C 1
ATOM 5957 O O . VAL B 1 368 ? 1.325 -14.227 6.684 1 93.88 368 VAL B O 1
ATOM 5960 N N . GLY B 1 369 ? 1.107 -16.391 7.254 1 95.38 369 GLY B N 1
ATOM 5961 C CA . GLY B 1 369 ? 0.074 -16.078 8.234 1 95.38 369 GLY B CA 1
ATOM 5962 C C . GLY B 1 369 ? -1.231 -15.633 7.602 1 95.38 369 GLY B C 1
ATOM 5963 O O . GLY B 1 369 ? -1.782 -14.602 7.973 1 95.38 369 GLY B O 1
ATOM 5964 N N . LEU B 1 370 ? -1.673 -16.438 6.637 1 94.44 370 LEU B N 1
ATOM 5965 C CA . LEU B 1 370 ? -2.885 -16.109 5.895 1 94.44 370 LEU B CA 1
ATOM 5966 C C . LEU B 1 370 ? -4.109 -16.172 6.801 1 94.44 370 LEU B C 1
ATOM 5968 O O . LEU B 1 370 ? -4.309 -17.172 7.504 1 94.44 370 LEU B O 1
ATOM 5972 N N . LYS B 1 371 ? -4.859 -15.164 6.82 1 90.56 371 LYS B N 1
ATOM 5973 C CA . LYS B 1 371 ? -6.082 -15.094 7.613 1 90.56 371 LYS B CA 1
ATOM 5974 C C . LYS B 1 371 ? -7.285 -14.75 6.742 1 90.56 371 LYS B C 1
ATOM 5976 O O . LYS B 1 371 ? -7.262 -13.766 6.004 1 90.56 371 LYS B O 1
ATOM 5981 N N . THR B 1 372 ? -8.258 -15.617 6.742 1 88.56 372 THR B N 1
ATOM 5982 C CA . THR B 1 372 ? -9.562 -15.383 6.141 1 88.56 372 THR B CA 1
ATOM 5983 C C . THR B 1 372 ? -10.656 -15.375 7.207 1 88.56 372 THR B C 1
ATOM 5985 O O . THR B 1 372 ? -10.445 -15.859 8.32 1 88.56 372 THR B O 1
ATOM 5988 N N . LYS B 1 373 ? -11.75 -14.781 6.941 1 88.75 373 LYS B N 1
ATOM 5989 C CA . LYS B 1 373 ? -12.867 -14.812 7.887 1 88.75 373 LYS B CA 1
ATOM 5990 C C . LYS B 1 373 ? -13.625 -16.125 7.805 1 88.75 373 LYS B C 1
ATOM 5992 O O . LYS B 1 373 ? -14.375 -16.484 8.719 1 88.75 373 LYS B O 1
ATOM 5997 N N . SER B 1 374 ? -13.43 -16.812 6.711 1 92.69 374 SER B N 1
ATOM 5998 C CA . SER B 1 374 ? -14.078 -18.109 6.52 1 92.69 374 SER B CA 1
ATOM 5999 C C . SER B 1 374 ? -13.523 -19.156 7.477 1 92.69 374 SER B C 1
ATOM 6001 O O . SER B 1 374 ? -12.312 -19.203 7.723 1 92.69 374 SER B O 1
ATOM 6003 N N . LYS B 1 375 ? -14.484 -20.031 8.008 1 93.31 375 LYS B N 1
ATOM 6004 C CA . LYS B 1 375 ? -14.102 -21.078 8.953 1 93.31 375 LYS B CA 1
ATOM 6005 C C . LYS B 1 375 ? -14.859 -22.375 8.688 1 93.31 375 LYS B C 1
ATOM 6007 O O . LYS B 1 375 ? -15.961 -22.359 8.125 1 93.31 375 LYS B O 1
ATOM 6012 N N . VAL B 1 376 ? -14.172 -23.375 9.031 1 93.25 376 VAL B N 1
ATOM 6013 C CA . VAL B 1 376 ? -14.82 -24.688 9.047 1 93.25 376 VAL B CA 1
ATOM 6014 C C . VAL B 1 376 ? -14.867 -25.234 10.469 1 93.25 376 VAL B C 1
ATOM 6016 O O . VAL B 1 376 ? -13.852 -25.219 11.18 1 93.25 376 VAL B O 1
ATOM 6019 N N . ILE B 1 377 ? -16.078 -25.531 10.836 1 89.5 377 ILE B N 1
ATOM 6020 C CA . ILE B 1 377 ? -16.297 -26.031 12.188 1 89.5 377 ILE B CA 1
ATOM 6021 C C . ILE B 1 377 ? -16.875 -27.453 12.109 1 89.5 377 ILE B C 1
ATOM 6023 O O . ILE B 1 377 ? -17.703 -27.734 11.242 1 89.5 377 ILE B O 1
ATOM 6027 N N . ASP B 1 378 ? -16.344 -28.312 12.961 1 84.62 378 ASP B N 1
ATOM 6028 C CA . ASP B 1 378 ? -16.953 -29.625 13.125 1 84.62 378 ASP B CA 1
ATOM 6029 C C . ASP B 1 378 ? -17.984 -29.625 14.258 1 84.62 378 ASP B C 1
ATOM 6031 O O . ASP B 1 378 ? -17.641 -29.328 15.406 1 84.62 378 ASP B O 1
ATOM 6035 N N . LYS B 1 379 ? -19.219 -29.766 13.859 1 75.06 379 LYS B N 1
ATOM 6036 C CA . LYS B 1 379 ? -20.25 -29.859 14.883 1 75.06 379 LYS B CA 1
ATOM 6037 C C . LYS B 1 379 ? -20.562 -31.328 15.203 1 75.06 379 LYS B C 1
ATOM 6039 O O . LYS B 1 379 ? -20.766 -32.125 14.297 1 75.06 379 LYS B O 1
ATOM 6044 N N . PRO B 1 380 ? -20.547 -31.703 16.562 1 70.5 380 PRO B N 1
ATOM 6045 C CA . PRO B 1 380 ? -20.891 -33.062 16.984 1 70.5 380 PRO B CA 1
ATOM 6046 C C . PRO B 1 380 ? -22.359 -33.406 16.719 1 70.5 380 PRO B C 1
ATOM 6048 O O . PRO B 1 380 ? -23.203 -32.531 16.703 1 70.5 380 PRO B O 1
#

Secondary structure (DSSP, 8-state):
-EEEEE---EEE-TT--EEEE--SGGGTTHHHHHHHTEEE-S-TT----SS--TTSHHHHHHHHHHHHHHHHHHTT--GGGPPPS-GGGG--SS--SSPPHHHHHHHIIIII--TT-EEEEE-SSSSSEEEEEEE-SS--TT-EEE-GGGTT-EEEEEEEEEPS--EEGGGS-HHHHHHHT-SSSEEE---HHHHHHHHHHHHSSEEETTEEEEEEEE--SS-BHHHHHHHHHHHHHHHHHHHHHHTT-HHHHHHHHHH-HHHHHHHH--TTTEEEEEEEESSSEEEEEEESSTTHHHHHHHHHHHHHTT--HHHHTT-EE--TTSSS--HHHHHHHHHHHHHHHHHGGGHHHHHHHHHHHHHHHHHHTEE-S-EEEEE-/-EEEEE---EEE-TT--EEEE--SGGGTTHHHHHHHTEEE-S-TT----SS--TTSHHHHHHHHHHHHHHHHHHTT--GGGPPPS-GGGG--SS--SSPPHHHHHHHIIIII--TT-EEEEE-SSSSSEEEEEEE-SS--TT-EEE-GGGTT-EEEEEEEEEPS--EEGGGS-HHHHHHHT-SSSEEE---HHHHHHHHHHHHSSEEETTEEEEEEEE--SS-BHHHHHHHHHHHHHHHHHHHHHHTT-HHHHHHHHHH-HHHHHHHH--TTTEEEEEEEESSSEEEEEEESSTTHHHHHHHHHHHHHTT--HHHHTT-EE--TTSSS--HHHHHHHHHHHHHHHHHGGGHHHHHHHHHHHHHHHHHHTEE-S-EEEEE-